Protein AF-0000000084497334 (afdb_homodimer)

Structure (mmCIF, N/CA/C/O backbone):
data_AF-0000000084497334-model_v1
#
loop_
_entity.id
_entity.type
_entity.pdbx_description
1 polymer 'Transcriptional regulator'
#
loop_
_atom_site.group_PDB
_atom_site.id
_atom_site.type_symbol
_atom_site.label_atom_id
_atom_site.label_alt_id
_atom_site.label_comp_id
_atom_site.label_asym_id
_atom_site.label_entity_id
_atom_site.label_seq_id
_atom_site.pdbx_PDB_ins_code
_atom_site.Cartn_x
_atom_site.Cartn_y
_atom_site.Cartn_z
_atom_site.occupancy
_atom_site.B_iso_or_equiv
_atom_site.auth_seq_id
_atom_site.auth_comp_id
_atom_site.auth_asym_id
_atom_site.auth_atom_id
_atom_site.pdbx_PDB_model_num
ATOM 1 N N . MET A 1 1 ? 8.922 35.969 19.562 1 91.75 1 MET A N 1
ATOM 2 C CA . MET A 1 1 ? 8.742 34.594 20.047 1 91.75 1 MET A CA 1
ATOM 3 C C . MET A 1 1 ? 7.273 34.312 20.328 1 91.75 1 MET A C 1
ATOM 5 O O . MET A 1 1 ? 6.48 35.219 20.516 1 91.75 1 MET A O 1
ATOM 9 N N . PHE A 1 2 ? 6.973 33.031 20.281 1 93.88 2 PHE A N 1
ATOM 10 C CA . PHE A 1 2 ? 5.59 32.594 20.438 1 93.88 2 PHE A CA 1
ATOM 11 C C . PHE A 1 2 ? 5.461 31.672 21.641 1 93.88 2 PHE A C 1
ATOM 13 O O . PHE A 1 2 ? 6.316 30.812 21.859 1 93.88 2 PHE A O 1
ATOM 20 N N . LYS A 1 3 ? 4.383 31.953 22.359 1 92.25 3 LYS A N 1
ATOM 21 C CA . LYS A 1 3 ? 4.062 30.984 23.406 1 92.25 3 LYS A CA 1
ATOM 22 C C . LYS A 1 3 ? 3.697 29.625 22.797 1 92.25 3 LYS A C 1
ATOM 24 O O . LYS A 1 3 ? 3.293 29.547 21.641 1 92.25 3 LYS A O 1
ATOM 29 N N . ILE A 1 4 ? 3.797 28.594 23.578 1 91 4 ILE A N 1
ATOM 30 C CA . ILE A 1 4 ? 3.621 27.219 23.094 1 91 4 ILE A CA 1
ATOM 31 C C . ILE A 1 4 ? 2.234 27.078 22.469 1 91 4 ILE A C 1
ATOM 33 O O . ILE A 1 4 ? 2.062 26.344 21.484 1 91 4 ILE A O 1
ATOM 37 N N . GLY A 1 5 ? 1.244 27.719 22.953 1 88.69 5 GLY A N 1
ATOM 38 C CA . GLY A 1 5 ? -0.094 27.656 22.375 1 88.69 5 GLY A CA 1
ATOM 39 C C . GLY A 1 5 ? -0.174 28.234 20.984 1 88.69 5 GLY A C 1
ATOM 40 O O . GLY A 1 5 ? -0.726 27.609 20.078 1 88.69 5 GLY A O 1
ATOM 41 N N . ASP A 1 6 ? 0.403 29.438 20.844 1 90.19 6 ASP A N 1
ATOM 42 C CA . ASP A 1 6 ? 0.435 30.078 19.531 1 90.19 6 ASP A CA 1
ATOM 43 C C . ASP A 1 6 ? 1.283 29.281 18.547 1 90.19 6 ASP A C 1
ATOM 45 O O . ASP A 1 6 ? 0.904 29.109 17.391 1 90.19 6 ASP A O 1
ATOM 49 N N . PHE A 1 7 ? 2.348 28.812 19.078 1 92.81 7 PHE A N 1
ATOM 50 C CA . PHE A 1 7 ? 3.23 28 18.25 1 92.81 7 PHE A CA 1
ATOM 51 C C . PHE A 1 7 ? 2.537 26.719 17.812 1 92.81 7 PHE A C 1
ATOM 53 O O . PHE A 1 7 ? 2.732 26.25 16.688 1 92.81 7 PHE A O 1
ATOM 60 N N . SER A 1 8 ? 1.776 26.141 18.656 1 91.88 8 SER A N 1
ATOM 61 C CA . SER A 1 8 ? 0.988 24.953 18.359 1 91.88 8 SER A CA 1
ATOM 62 C C . SER A 1 8 ? 0.043 25.203 17.188 1 91.88 8 SER A C 1
ATOM 64 O O . SER A 1 8 ? -0.009 24.422 16.234 1 91.88 8 SER A O 1
ATOM 66 N N . MET A 1 9 ? -0.604 26.281 17.188 1 89.12 9 MET A N 1
ATOM 67 C CA . MET A 1 9 ? -1.519 26.641 16.109 1 89.12 9 MET A CA 1
ATOM 68 C C . MET A 1 9 ? -0.761 26.844 14.805 1 89.12 9 MET A C 1
ATOM 70 O O . MET A 1 9 ? -1.143 26.297 13.766 1 89.12 9 MET A O 1
ATOM 74 N N . LEU A 1 10 ? 0.311 27.531 14.93 1 90.56 10 LEU A N 1
ATOM 75 C CA . LEU A 1 10 ? 1.08 27.906 13.742 1 90.56 10 LEU A CA 1
ATOM 76 C C . LEU A 1 10 ? 1.746 26.672 13.133 1 90.56 10 LEU A C 1
ATOM 78 O O . LEU A 1 10 ? 1.859 26.562 11.906 1 90.56 10 LEU A O 1
ATOM 82 N N . SER A 1 11 ? 2.184 25.797 13.977 1 90.94 11 SER A N 1
ATOM 83 C CA . SER A 1 11 ? 2.904 24.609 13.508 1 90.94 11 SER A CA 1
ATOM 84 C C . SER A 1 11 ? 1.949 23.453 13.234 1 90.94 11 SER A C 1
ATOM 86 O O . SER A 1 11 ? 2.334 22.469 12.617 1 90.94 11 SER A O 1
ATOM 88 N N . LYS A 1 12 ? 0.77 23.547 13.742 1 89.56 12 LYS A N 1
ATOM 89 C CA . LYS A 1 12 ? -0.22 22.484 13.664 1 89.56 12 LYS A CA 1
ATOM 90 C C . LYS A 1 12 ? 0.262 21.234 14.398 1 89.56 12 LYS A C 1
ATOM 92 O O . LYS A 1 12 ? 0.057 20.109 13.93 1 89.56 12 LYS A O 1
ATOM 97 N N . VAL A 1 13 ? 0.993 21.406 15.445 1 91.12 13 VAL A N 1
ATOM 98 C CA . VAL A 1 13 ? 1.406 20.359 16.375 1 91.12 13 VAL A CA 1
ATOM 99 C C . VAL A 1 13 ? 0.771 20.594 17.734 1 91.12 13 VAL A C 1
ATOM 101 O O . VAL A 1 13 ? 0.909 21.672 18.312 1 91.12 13 VAL A O 1
ATOM 104 N N . PRO A 1 14 ? 0.165 19.609 18.234 1 90.38 14 PRO A N 1
ATOM 105 C CA . PRO A 1 14 ? -0.462 19.797 19.547 1 90.38 14 PRO A CA 1
ATOM 106 C C . PRO A 1 14 ? 0.549 20.125 20.641 1 90.38 14 PRO A C 1
ATOM 108 O O . PRO A 1 14 ? 1.705 19.703 20.562 1 90.38 14 PRO A O 1
ATOM 111 N N . VAL A 1 15 ? 0.05 20.828 21.656 1 90.5 15 VAL A N 1
ATOM 112 C CA . VAL A 1 15 ? 0.894 21.266 22.766 1 90.5 15 VAL A CA 1
ATOM 113 C C . VAL A 1 15 ? 1.535 20.047 23.438 1 90.5 15 VAL A C 1
ATOM 115 O O . VAL A 1 15 ? 2.729 20.062 23.734 1 90.5 15 VAL A O 1
ATOM 118 N N . LYS A 1 16 ? 0.699 19.047 23.562 1 89.31 16 LYS A N 1
ATOM 119 C CA . LYS A 1 16 ? 1.214 17.828 24.188 1 89.31 16 LYS A CA 1
ATOM 120 C C . LYS A 1 16 ? 2.404 17.281 23.406 1 89.31 16 LYS A C 1
ATOM 122 O O . LYS A 1 16 ? 3.396 16.844 24 1 89.31 16 LYS A O 1
ATOM 127 N N . THR A 1 17 ? 2.299 17.312 22.172 1 91.62 17 THR A N 1
ATOM 128 C CA . THR A 1 17 ? 3.357 16.797 21.312 1 91.62 17 THR A CA 1
ATOM 129 C C . THR A 1 17 ? 4.594 17.688 21.391 1 91.62 17 THR A C 1
ATOM 131 O O . THR A 1 17 ? 5.723 17.188 21.406 1 91.62 17 THR A O 1
ATOM 134 N N . LEU A 1 18 ? 4.391 19 21.406 1 92.94 18 LEU A N 1
ATOM 135 C CA . LEU A 1 18 ? 5.512 19.922 21.531 1 92.94 18 LEU A CA 1
ATOM 136 C C . LEU A 1 18 ? 6.254 19.703 22.844 1 92.94 18 LEU A C 1
ATOM 138 O O . LEU A 1 18 ? 7.484 19.75 22.891 1 92.94 18 LEU A O 1
ATOM 142 N N . ARG A 1 19 ? 5.523 19.438 23.859 1 90.81 19 ARG A N 1
ATOM 143 C CA . ARG A 1 19 ? 6.137 19.141 25.156 1 90.81 19 ARG A CA 1
ATOM 144 C C . ARG A 1 19 ? 6.949 17.859 25.094 1 90.81 19 ARG A C 1
ATOM 146 O O . ARG A 1 19 ? 8.047 17.781 25.656 1 90.81 19 ARG A O 1
ATOM 153 N N . TYR A 1 20 ? 6.348 16.922 24.484 1 92.38 20 TYR A N 1
ATOM 154 C CA . TYR A 1 20 ? 7.055 15.656 24.312 1 92.38 20 TYR A CA 1
ATOM 155 C C . TYR A 1 20 ? 8.344 15.859 23.531 1 92.38 20 TYR A C 1
ATOM 157 O O . TYR A 1 20 ? 9.391 15.312 23.891 1 92.38 20 TYR A O 1
ATOM 165 N N . TYR A 1 21 ? 8.242 16.609 22.406 1 94.56 21 TYR A N 1
ATOM 166 C CA . TYR A 1 21 ? 9.422 16.891 21.594 1 94.56 21 TYR A CA 1
ATOM 167 C C . TYR A 1 21 ? 10.516 17.547 22.453 1 94.56 21 TYR A C 1
ATOM 169 O O . TYR A 1 21 ? 11.695 17.266 22.266 1 94.56 21 TYR A O 1
ATOM 177 N N . ASP A 1 22 ? 10.125 18.453 23.328 1 94.12 22 ASP A N 1
ATOM 178 C CA . ASP A 1 22 ? 11.062 19.094 24.25 1 94.12 22 ASP A CA 1
ATOM 179 C C . ASP A 1 22 ? 11.695 18.078 25.188 1 94.12 22 ASP A C 1
ATOM 181 O O . ASP A 1 22 ? 12.914 18.062 25.375 1 94.12 22 ASP A O 1
ATOM 185 N N . GLN A 1 23 ? 10.898 17.188 25.688 1 93.12 23 GLN A N 1
ATOM 186 C CA . GLN A 1 23 ? 11.336 16.172 26.641 1 93.12 23 GLN A CA 1
ATOM 187 C C . GLN A 1 23 ? 12.398 15.266 26.031 1 93.12 23 GLN A C 1
ATOM 189 O O . GLN A 1 23 ? 13.383 14.922 26.688 1 93.12 23 GLN A O 1
ATOM 194 N N . ILE A 1 24 ? 12.211 14.906 24.828 1 93.5 24 ILE A N 1
ATOM 195 C CA . ILE A 1 24 ? 13.148 13.984 24.203 1 93.5 24 ILE A CA 1
ATOM 196 C C . ILE A 1 24 ? 14.234 14.773 23.469 1 93.5 24 ILE A C 1
ATOM 198 O O . ILE A 1 24 ? 15 14.203 22.688 1 93.5 24 ILE A O 1
ATOM 202 N N . GLU A 1 25 ? 14.219 16.062 23.547 1 92.5 25 GLU A N 1
ATOM 203 C CA . GLU A 1 25 ? 15.242 16.969 23.031 1 92.5 25 GLU A CA 1
ATOM 204 C C . GLU A 1 25 ? 15.227 17.016 21.516 1 92.5 25 GLU A C 1
ATOM 206 O O . GLU A 1 25 ? 16.281 17.156 20.875 1 92.5 25 GLU A O 1
ATOM 211 N N . LEU A 1 26 ? 14.117 16.781 20.969 1 94.5 26 LEU A N 1
ATOM 212 C CA . LEU A 1 26 ? 13.938 16.859 19.531 1 94.5 26 LEU A CA 1
ATOM 213 C C . LEU A 1 26 ? 13.758 18.297 19.078 1 94.5 26 LEU A C 1
ATOM 215 O O . LEU A 1 26 ? 14.367 18.734 18.094 1 94.5 26 LEU A O 1
ATOM 219 N N . LEU A 1 27 ? 12.891 19.047 19.781 1 95.31 27 LEU A N 1
ATOM 220 C CA . LEU A 1 27 ? 12.617 20.453 19.562 1 95.31 27 LEU A CA 1
ATOM 221 C C . LEU A 1 27 ? 12.5 21.188 20.906 1 95.31 27 LEU A C 1
ATOM 223 O O . LEU A 1 27 ? 11.422 21.25 21.5 1 95.31 27 LEU A O 1
ATOM 227 N N . LYS A 1 28 ? 13.578 21.828 21.281 1 95.25 28 LYS A N 1
ATOM 228 C CA . LYS A 1 28 ? 13.594 22.562 22.531 1 95.25 28 LYS A CA 1
ATOM 229 C C . LYS A 1 28 ? 13.07 23.984 22.344 1 95.25 28 LYS A C 1
ATOM 231 O O . LYS A 1 28 ? 13.367 24.641 21.328 1 95.25 28 LYS A O 1
ATOM 236 N N . PRO A 1 29 ? 12.32 24.422 23.297 1 96.44 29 PRO A N 1
ATOM 237 C CA . PRO A 1 29 ? 11.914 25.828 23.203 1 96.44 29 PRO A CA 1
ATOM 238 C C . PRO A 1 29 ? 13.109 26.797 23.188 1 96.44 29 PRO A C 1
ATOM 240 O O . PRO A 1 29 ? 14.156 26.484 23.766 1 96.44 29 PRO A O 1
ATOM 243 N N . GLN A 1 30 ? 12.93 27.859 22.469 1 95.5 30 GLN A N 1
ATOM 244 C CA . GLN A 1 30 ? 13.984 28.875 22.406 1 95.5 30 GLN A CA 1
ATOM 245 C C . GLN A 1 30 ? 14.203 29.516 23.766 1 95.5 30 GLN A C 1
ATOM 247 O O . GLN A 1 30 ? 15.336 29.859 24.125 1 95.5 30 GLN A O 1
ATOM 252 N N . LYS A 1 31 ? 13.062 29.719 24.469 1 94.81 31 LYS A N 1
ATOM 253 C CA . LYS A 1 31 ? 13.125 30.297 25.812 1 94.81 31 LYS A CA 1
ATOM 254 C C . LYS A 1 31 ? 12.078 29.688 26.719 1 94.81 31 LYS A C 1
ATOM 256 O O . LYS A 1 31 ? 10.969 29.375 26.281 1 94.81 31 LYS A O 1
ATOM 261 N N . THR A 1 32 ? 12.43 29.453 27.922 1 93.06 32 THR A N 1
ATOM 262 C CA . THR A 1 32 ? 11.492 29.031 28.953 1 93.06 32 THR A CA 1
ATOM 263 C C . THR A 1 32 ? 11.5 30.031 30.125 1 93.06 32 THR A C 1
ATOM 265 O O . THR A 1 32 ? 12.562 30.328 30.672 1 93.06 32 THR A O 1
ATOM 268 N N . ASP A 1 33 ? 10.352 30.516 30.375 1 91.62 33 ASP A N 1
ATOM 269 C CA . ASP A 1 33 ? 10.273 31.469 31.484 1 91.62 33 ASP A CA 1
ATOM 270 C C . ASP A 1 33 ? 10.664 30.812 32.812 1 91.62 33 ASP A C 1
ATOM 272 O O . ASP A 1 33 ? 10.141 29.75 33.156 1 91.62 33 ASP A O 1
ATOM 276 N N . ARG A 1 34 ? 11.5 31.422 33.531 1 89.56 34 ARG A N 1
ATOM 277 C CA . ARG A 1 34 ? 12.047 30.844 34.75 1 89.56 34 ARG A CA 1
ATOM 278 C C . ARG A 1 34 ? 11 30.828 35.844 1 89.56 34 ARG A C 1
ATOM 280 O O . ARG A 1 34 ? 10.984 29.922 36.688 1 89.56 34 ARG A O 1
ATOM 287 N N . ASP A 1 35 ? 10.172 31.859 35.875 1 90.06 35 ASP A N 1
ATOM 288 C CA . ASP A 1 35 ? 9.188 32 36.969 1 90.06 35 ASP A CA 1
ATOM 289 C C . ASP A 1 35 ? 7.926 31.203 36.688 1 90.06 35 ASP A C 1
ATOM 291 O O . ASP A 1 35 ? 7.406 30.516 37.562 1 90.06 35 ASP A O 1
ATOM 295 N N . THR A 1 36 ? 7.453 31.141 35.375 1 86.88 36 THR A N 1
ATOM 296 C CA . THR A 1 36 ? 6.164 30.547 35.031 1 86.88 36 THR A CA 1
ATOM 297 C C . THR A 1 36 ? 6.355 29.188 34.375 1 86.88 36 THR A C 1
ATOM 299 O O . THR A 1 36 ? 5.426 28.375 34.312 1 86.88 36 THR A O 1
ATOM 302 N N . GLY A 1 37 ? 7.57 28.969 33.844 1 87.81 37 GLY A N 1
ATOM 303 C CA . GLY A 1 37 ? 7.82 27.719 33.156 1 87.81 37 GLY A CA 1
ATOM 304 C C . GLY A 1 37 ? 7.277 27.719 31.734 1 87.81 37 GLY A C 1
ATOM 305 O O . GLY A 1 37 ? 7.363 26.703 31.047 1 87.81 37 GLY A O 1
ATOM 306 N N . TYR A 1 38 ? 6.758 28.828 31.359 1 88.62 38 TYR A N 1
ATOM 307 C CA . TYR A 1 38 ? 6.156 28.891 30.031 1 88.62 38 TYR A CA 1
ATOM 308 C C . TYR A 1 38 ? 7.219 28.781 28.953 1 88.62 38 TYR A C 1
ATOM 310 O O . TYR A 1 38 ? 8.273 29.406 29.047 1 88.62 38 TYR A O 1
ATOM 318 N N . ARG A 1 39 ? 6.914 27.969 27.922 1 92.81 39 ARG A N 1
ATOM 319 C CA . ARG A 1 39 ? 7.832 27.734 26.812 1 92.81 39 ARG A CA 1
ATOM 320 C C . ARG A 1 39 ? 7.562 28.703 25.656 1 92.81 39 ARG A C 1
ATOM 322 O O . ARG A 1 39 ? 6.41 28.938 25.297 1 92.81 39 ARG A O 1
ATOM 329 N N . TYR A 1 40 ? 8.625 29.234 25.141 1 95.44 40 TYR A N 1
ATOM 330 C CA . TYR A 1 40 ? 8.562 30.141 23.984 1 95.44 40 TYR A CA 1
ATOM 331 C C . TYR A 1 40 ? 9.359 29.594 22.812 1 95.44 40 TYR A C 1
ATOM 333 O O . TYR A 1 40 ? 10.469 29.094 22.984 1 95.44 40 TYR A O 1
ATOM 341 N N . TYR A 1 41 ? 8.734 29.656 21.641 1 96.75 41 TYR A N 1
ATOM 342 C CA . TYR A 1 41 ? 9.367 29.188 20.406 1 96.75 41 TYR A CA 1
ATOM 343 C C . TYR A 1 41 ? 9.523 30.328 19.406 1 96.75 41 TYR A C 1
ATOM 345 O O . TYR A 1 41 ? 8.734 31.281 19.391 1 96.75 41 TYR A O 1
ATOM 353 N N . SER A 1 42 ? 10.531 30.219 18.594 1 95.31 42 SER A N 1
ATOM 354 C CA . SER A 1 42 ? 10.758 31.219 17.547 1 95.31 42 SER A CA 1
ATOM 355 C C . SER A 1 42 ? 10.078 30.812 16.25 1 95.31 42 SER A C 1
ATOM 357 O O . SER A 1 42 ? 9.695 29.656 16.062 1 95.31 42 SER A O 1
ATOM 359 N N . ALA A 1 43 ? 9.898 31.797 15.367 1 92 43 ALA A N 1
ATOM 360 C CA . ALA A 1 43 ? 9.352 31.531 14.039 1 92 43 ALA A CA 1
ATOM 361 C C . ALA A 1 43 ? 10.25 30.578 13.266 1 92 43 ALA A C 1
ATOM 363 O O . ALA A 1 43 ? 9.758 29.719 12.508 1 92 43 ALA A O 1
ATOM 364 N N . GLU A 1 44 ? 11.492 30.688 13.43 1 89.25 44 GLU A N 1
ATOM 365 C CA . GLU A 1 44 ? 12.461 29.828 12.742 1 89.25 44 GLU A CA 1
ATOM 366 C C . GLU A 1 44 ? 12.25 28.359 13.094 1 89.25 44 GLU A C 1
ATOM 368 O O . GLU A 1 44 ? 12.508 27.484 12.273 1 89.25 44 GLU A O 1
ATOM 373 N N . GLN A 1 45 ? 11.781 28.125 14.258 1 93.81 45 GLN A N 1
ATOM 374 C CA . GLN A 1 45 ? 11.594 26.75 14.719 1 93.81 45 GLN A CA 1
ATOM 375 C C . GLN A 1 45 ? 10.43 26.078 13.977 1 93.81 45 GLN A C 1
ATOM 377 O O . GLN A 1 45 ? 10.273 24.859 14.031 1 93.81 45 GLN A O 1
ATOM 382 N N . LEU A 1 46 ? 9.578 26.875 13.352 1 92.25 46 LEU A N 1
ATOM 383 C CA . LEU A 1 46 ? 8.547 26.312 12.492 1 92.25 46 LEU A CA 1
ATOM 384 C C . LEU A 1 46 ? 9.172 25.531 11.328 1 92.25 46 LEU A C 1
ATOM 386 O O . LEU A 1 46 ? 8.617 24.531 10.883 1 92.25 46 LEU A O 1
ATOM 390 N N . LEU A 1 47 ? 10.297 26 10.867 1 87.12 47 LEU A N 1
ATOM 391 C CA . LEU A 1 47 ? 11.008 25.297 9.812 1 87.12 47 LEU A CA 1
ATOM 392 C C . LEU A 1 47 ? 11.523 23.953 10.305 1 87.12 47 LEU A C 1
ATOM 394 O O . LEU A 1 47 ? 11.492 22.953 9.57 1 87.12 47 LEU A O 1
ATOM 398 N N . GLU A 1 48 ? 11.938 23.938 11.547 1 89.69 48 GLU A N 1
ATOM 399 C CA . GLU A 1 48 ? 12.383 22.688 12.141 1 89.69 48 GLU A CA 1
ATOM 400 C C . GLU A 1 48 ? 11.234 21.688 12.25 1 89.69 48 GLU A C 1
ATOM 402 O O . GLU A 1 48 ? 11.422 20.484 12.023 1 89.69 48 GLU A O 1
ATOM 407 N N . VAL A 1 49 ? 10.109 22.203 12.641 1 92.62 49 VAL A N 1
ATOM 408 C CA . VAL A 1 49 ? 8.922 21.344 12.742 1 92.62 49 VAL A CA 1
ATOM 409 C C . VAL A 1 49 ? 8.602 20.75 11.375 1 92.62 49 VAL A C 1
ATOM 411 O O . VAL A 1 49 ? 8.25 19.562 11.281 1 92.62 49 VAL A O 1
ATOM 414 N N . ASN A 1 50 ? 8.734 21.516 10.359 1 88.31 50 ASN A N 1
ATOM 415 C CA . ASN A 1 50 ? 8.484 21.016 9.008 1 88.31 50 ASN A CA 1
ATOM 416 C C . ASN A 1 50 ? 9.445 19.891 8.633 1 88.31 50 ASN A C 1
ATOM 418 O O . ASN A 1 50 ? 9.047 18.938 7.965 1 88.31 50 ASN A O 1
ATOM 422 N N . ARG A 1 51 ? 10.625 20.078 9.031 1 88.12 51 ARG A N 1
ATOM 423 C CA . ARG A 1 51 ? 11.602 19.016 8.781 1 88.12 51 ARG A CA 1
ATOM 424 C C . ARG A 1 51 ? 11.242 17.75 9.539 1 88.12 51 ARG A C 1
ATOM 426 O O . ARG A 1 51 ? 11.367 16.641 9.008 1 88.12 51 ARG A O 1
ATOM 433 N N . ILE A 1 52 ? 10.828 17.953 10.758 1 91.81 52 ILE A N 1
ATOM 434 C CA . ILE A 1 52 ? 10.406 16.812 11.562 1 91.81 52 ILE A CA 1
ATOM 435 C C . ILE A 1 52 ? 9.258 16.078 10.875 1 91.81 52 ILE A C 1
ATOM 437 O O . ILE A 1 52 ? 9.273 14.859 10.742 1 91.81 52 ILE A O 1
ATOM 441 N N . PHE A 1 53 ? 8.312 16.844 10.367 1 89.94 53 PHE A N 1
ATOM 442 C CA . PHE A 1 53 ? 7.176 16.266 9.656 1 89.94 53 PHE A CA 1
ATOM 443 C C . PHE A 1 53 ? 7.648 15.508 8.422 1 89.94 53 PHE A C 1
ATOM 445 O O . PHE A 1 53 ? 7.172 14.398 8.156 1 89.94 53 PHE A O 1
ATOM 452 N N . LEU A 1 54 ? 8.516 16.109 7.719 1 88.06 54 LEU A N 1
ATOM 453 C CA . LEU A 1 54 ? 9.039 15.484 6.504 1 88.06 54 LEU A CA 1
ATOM 454 C C . LEU A 1 54 ? 9.68 14.133 6.809 1 88.06 54 LEU A C 1
ATOM 456 O O . LEU A 1 54 ? 9.375 13.133 6.16 1 88.06 54 LEU A O 1
ATOM 460 N N . TYR A 1 55 ? 10.5 14.133 7.84 1 89.44 55 TYR A N 1
ATOM 461 C CA . TYR A 1 55 ? 11.195 12.898 8.195 1 89.44 55 TYR A CA 1
ATOM 462 C C . TYR A 1 55 ? 10.219 11.852 8.703 1 89.44 55 TYR A C 1
ATOM 464 O O . TYR A 1 55 ? 10.383 10.656 8.422 1 89.44 55 TYR A O 1
ATOM 472 N N . LYS A 1 56 ? 9.203 12.312 9.414 1 89.81 56 LYS A N 1
ATOM 473 C CA . LYS A 1 56 ? 8.164 11.391 9.875 1 89.81 56 LYS A CA 1
ATOM 474 C C . LYS A 1 56 ? 7.438 10.75 8.703 1 89.81 56 LYS A C 1
ATOM 476 O O . LYS A 1 56 ? 7.199 9.539 8.703 1 89.81 56 LYS A O 1
ATOM 481 N N . GLU A 1 57 ? 7.145 11.578 7.75 1 85.81 57 GLU A N 1
ATOM 482 C CA . GLU A 1 57 ? 6.445 11.07 6.57 1 85.81 57 GLU A CA 1
ATOM 483 C C . GLU A 1 57 ? 7.316 10.102 5.777 1 85.81 57 GLU A C 1
ATOM 485 O O . GLU A 1 57 ? 6.809 9.172 5.148 1 85.81 57 GLU A O 1
ATOM 490 N N . LEU A 1 58 ? 8.625 10.367 5.855 1 85.31 58 LEU A N 1
ATOM 491 C CA . LEU A 1 58 ? 9.57 9.5 5.16 1 85.31 58 LEU A CA 1
ATOM 492 C C . LEU A 1 58 ? 9.766 8.195 5.922 1 85.31 58 LEU A C 1
ATOM 494 O O . LEU A 1 58 ? 10.383 7.258 5.406 1 85.31 58 LEU A O 1
ATOM 498 N N . GLY A 1 59 ? 9.227 8.109 7.141 1 84.44 59 GLY A N 1
ATOM 499 C CA . GLY A 1 59 ? 9.195 6.844 7.852 1 84.44 59 GLY A CA 1
ATOM 500 C C . GLY A 1 59 ? 10.25 6.75 8.945 1 84.44 59 GLY A C 1
ATOM 501 O O . GLY A 1 59 ? 10.445 5.688 9.539 1 84.44 59 GLY A O 1
ATOM 502 N N . PHE A 1 60 ? 10.898 7.777 9.242 1 87.06 60 PHE A N 1
ATOM 503 C CA . PHE A 1 60 ? 11.93 7.758 10.273 1 87.06 60 PHE A CA 1
ATOM 504 C C . PHE A 1 60 ? 11.297 7.805 11.664 1 87.06 60 PHE A C 1
ATOM 506 O O . PHE A 1 60 ? 10.242 8.406 11.852 1 87.06 60 PHE A O 1
ATOM 513 N N . THR A 1 61 ? 11.945 7.152 12.539 1 90.88 61 THR A N 1
ATOM 514 C CA . THR A 1 61 ? 11.531 7.227 13.938 1 90.88 61 THR A CA 1
ATOM 515 C C . THR A 1 61 ? 11.961 8.547 14.562 1 90.88 61 THR A C 1
ATOM 517 O O . THR A 1 61 ? 12.828 9.242 14.023 1 90.88 61 THR A O 1
ATOM 520 N N . LEU A 1 62 ? 11.391 8.922 15.672 1 92.38 62 LEU A N 1
ATOM 521 C CA . LEU A 1 62 ? 11.742 10.164 16.344 1 92.38 62 LEU A CA 1
ATOM 522 C C . LEU A 1 62 ? 13.219 10.164 16.75 1 92.38 62 LEU A C 1
ATOM 524 O O . LEU A 1 62 ? 13.883 11.195 16.672 1 92.38 62 LEU A O 1
ATOM 528 N N . LYS A 1 63 ? 13.695 8.977 17.094 1 90.88 63 LYS A N 1
ATOM 529 C CA . LYS A 1 63 ? 15.102 8.844 17.453 1 90.88 63 LYS A CA 1
ATOM 530 C C . LYS A 1 63 ? 16 9.133 16.25 1 90.88 63 LYS A C 1
ATOM 532 O O . LYS A 1 63 ? 16.969 9.875 16.359 1 90.88 63 LYS A O 1
ATOM 537 N N . GLN A 1 64 ? 15.68 8.602 15.148 1 88.75 64 GLN A N 1
ATOM 538 C CA . GLN A 1 64 ? 16.422 8.828 13.914 1 88.75 64 GLN A CA 1
ATOM 539 C C . GLN A 1 64 ? 16.344 10.289 13.484 1 88.75 64 GLN A C 1
ATOM 541 O O . GLN A 1 64 ? 17.328 10.867 13.016 1 88.75 64 GLN A O 1
ATOM 546 N N . ILE A 1 65 ? 15.18 10.906 13.703 1 92.44 65 ILE A N 1
ATOM 547 C CA . ILE A 1 65 ? 14.945 12.289 13.297 1 92.44 65 ILE A CA 1
ATOM 548 C C . ILE A 1 65 ? 15.836 13.219 14.117 1 92.44 65 ILE A C 1
ATOM 550 O O . ILE A 1 65 ? 16.406 14.172 13.578 1 92.44 65 ILE A O 1
ATOM 554 N N . ALA A 1 66 ? 15.992 12.953 15.344 1 90.12 66 ALA A N 1
ATOM 555 C CA . ALA A 1 66 ? 16.844 13.766 16.203 1 90.12 66 ALA A CA 1
ATOM 556 C C . ALA A 1 66 ? 18.281 13.805 15.672 1 90.12 66 ALA A C 1
ATOM 558 O O . ALA A 1 66 ? 18.922 14.867 15.656 1 90.12 66 ALA A O 1
ATOM 559 N N . GLN A 1 67 ? 18.719 12.688 15.219 1 87.25 67 GLN A N 1
ATOM 560 C CA . GLN A 1 67 ? 20.062 12.594 14.656 1 87.25 67 GLN A CA 1
ATOM 561 C C . GLN A 1 67 ? 20.156 13.344 13.336 1 87.25 67 GLN A C 1
ATOM 563 O O . GLN A 1 67 ? 21.125 14.07 13.094 1 87.25 67 GLN A O 1
ATOM 568 N N . LEU A 1 68 ? 19.172 13.242 12.562 1 86.56 68 LEU A N 1
ATOM 569 C CA . LEU A 1 68 ? 19.156 13.852 11.242 1 86.56 68 LEU A CA 1
ATOM 570 C C . LEU A 1 68 ? 19.109 15.375 11.344 1 86.56 68 LEU A C 1
ATOM 572 O O . LEU A 1 68 ? 19.703 16.078 10.516 1 86.56 68 LEU A O 1
ATOM 576 N N . LEU A 1 69 ? 18.359 15.859 12.297 1 87.38 69 LEU A N 1
ATOM 577 C CA . LEU A 1 69 ? 18.234 17.297 12.477 1 87.38 69 LEU A CA 1
ATOM 578 C C . LEU A 1 69 ? 19.578 17.922 12.828 1 87.38 69 LEU A C 1
ATOM 580 O O . LEU A 1 69 ? 19.828 19.078 12.484 1 87.38 69 LEU A O 1
ATOM 584 N N . HIS A 1 70 ? 20.453 17.141 13.398 1 82.56 70 HIS A N 1
ATOM 585 C CA . HIS A 1 70 ? 21.766 17.656 13.812 1 82.56 70 HIS A CA 1
ATOM 586 C C . HIS A 1 70 ? 22.766 17.562 12.672 1 82.56 70 HIS A C 1
ATOM 588 O O . HIS A 1 70 ? 23.75 18.328 12.648 1 82.56 70 HIS A O 1
ATOM 594 N N . GLU A 1 71 ? 22.672 16.641 11.742 1 78.5 71 GLU A N 1
ATOM 595 C CA . GLU A 1 71 ? 23.641 16.359 10.688 1 78.5 71 GLU A CA 1
ATOM 596 C C . GLU A 1 71 ? 23.484 17.344 9.531 1 78.5 71 GLU A C 1
ATOM 598 O O . GLU A 1 71 ? 24.328 17.391 8.633 1 78.5 71 GLU A O 1
ATOM 603 N N . GLU A 1 72 ? 22.938 18.484 9.602 1 75.12 72 GLU A N 1
ATOM 604 C CA . GLU A 1 72 ? 22.719 19.438 8.523 1 75.12 72 GLU A CA 1
ATOM 605 C C . GLU A 1 72 ? 22.484 18.734 7.195 1 75.12 72 GLU A C 1
ATOM 607 O O . GLU A 1 72 ? 23.281 18.859 6.266 1 75.12 72 GLU A O 1
ATOM 612 N N . ILE A 1 73 ? 21.547 17.969 6.953 1 77.19 73 ILE A N 1
ATOM 613 C CA . ILE A 1 73 ? 21.219 17.234 5.738 1 77.19 73 ILE A CA 1
ATOM 614 C C . ILE A 1 73 ? 20.875 18.219 4.625 1 77.19 73 ILE A C 1
ATOM 616 O O . ILE A 1 73 ? 20.062 19.125 4.816 1 77.19 73 ILE A O 1
ATOM 620 N N . SER A 1 74 ? 21.656 18.109 3.545 1 79.88 74 SER A N 1
ATOM 621 C CA . SER A 1 74 ? 21.453 19 2.416 1 79.88 74 SER A CA 1
ATOM 622 C C . SER A 1 74 ? 20.109 18.734 1.728 1 79.88 74 SER A C 1
ATOM 624 O O . SER A 1 74 ? 19.5 17.688 1.94 1 79.88 74 SER A O 1
ATOM 626 N N . LEU A 1 75 ? 19.703 19.703 1.001 1 79.75 75 LEU A N 1
ATOM 627 C CA . LEU A 1 75 ? 18.484 19.547 0.215 1 79.75 75 LEU A CA 1
ATOM 628 C C . LEU A 1 75 ? 18.609 18.391 -0.771 1 79.75 75 LEU A C 1
ATOM 630 O O . LEU A 1 75 ? 17.641 17.672 -1.024 1 79.75 75 LEU A O 1
ATOM 634 N N . GLU A 1 76 ? 19.766 18.234 -1.229 1 85.25 76 GLU A N 1
ATOM 635 C CA . GLU A 1 76 ? 20.031 17.156 -2.174 1 85.25 76 GLU A CA 1
ATOM 636 C C . GLU A 1 76 ? 19.844 15.797 -1.516 1 85.25 76 GLU A C 1
ATOM 638 O O . GLU A 1 76 ? 19.281 14.883 -2.123 1 85.25 76 GLU A O 1
ATOM 643 N N . GLN A 1 77 ? 20.266 15.711 -0.351 1 85.94 77 GLN A N 1
ATOM 644 C CA . GLN A 1 77 ? 20.125 14.453 0.381 1 85.94 77 GLN A CA 1
ATOM 645 C C . GLN A 1 77 ? 18.656 14.18 0.705 1 85.94 77 GLN A C 1
ATOM 647 O O . GLN A 1 77 ? 18.203 13.039 0.62 1 85.94 77 GLN A O 1
ATOM 652 N N . ILE A 1 78 ? 17.969 15.18 0.985 1 82.25 78 ILE A N 1
ATOM 653 C CA . ILE A 1 78 ? 16.531 15.047 1.257 1 82.25 78 ILE A CA 1
ATOM 654 C C . ILE A 1 78 ? 15.805 14.609 -0.01 1 82.25 78 ILE A C 1
ATOM 656 O O . ILE A 1 78 ? 14.922 13.742 0.042 1 82.25 78 ILE A O 1
ATOM 660 N N . GLN A 1 79 ? 16.234 15.203 -1.092 1 85.25 79 GLN A N 1
ATOM 661 C CA . GLN A 1 79 ? 15.664 14.828 -2.379 1 85.25 79 GLN A CA 1
ATOM 662 C C . GLN A 1 79 ? 15.922 13.359 -2.697 1 85.25 79 GLN A C 1
ATOM 664 O O . GLN A 1 79 ? 15.055 12.672 -3.242 1 85.25 79 GLN A O 1
ATOM 669 N N . GLY A 1 80 ? 17.078 12.969 -2.363 1 87.75 80 GLY A N 1
ATOM 670 C CA . GLY A 1 80 ? 17.391 11.562 -2.543 1 87.75 80 GLY A CA 1
ATOM 671 C C . GLY A 1 80 ? 16.516 10.648 -1.707 1 87.75 80 GLY A C 1
ATOM 672 O O . GLY A 1 80 ? 16.047 9.617 -2.193 1 87.75 80 GLY A O 1
ATOM 673 N N . MET A 1 81 ? 16.281 11.039 -0.485 1 85.25 81 MET A N 1
ATOM 674 C CA . MET A 1 81 ? 15.414 10.266 0.401 1 85.25 81 MET A CA 1
ATOM 675 C C . MET A 1 81 ? 13.984 10.234 -0.126 1 85.25 81 MET A C 1
ATOM 677 O O . MET A 1 81 ? 13.305 9.211 -0.042 1 85.25 81 MET A O 1
ATOM 681 N N . PHE A 1 82 ? 13.617 11.328 -0.703 1 84.25 82 PHE A N 1
ATOM 682 C CA . PHE A 1 82 ? 12.281 11.422 -1.281 1 84.25 82 PHE A CA 1
ATOM 683 C C . PHE A 1 82 ? 12.133 10.477 -2.465 1 84.25 82 PHE A C 1
ATOM 685 O O . PHE A 1 82 ? 11.133 9.766 -2.578 1 84.25 82 PHE A O 1
ATOM 692 N N . LYS A 1 83 ? 13.102 10.484 -3.234 1 88.12 83 LYS A N 1
ATOM 693 C CA . LYS A 1 83 ? 13.055 9.625 -4.414 1 88.12 83 LYS A CA 1
ATOM 694 C C . LYS A 1 83 ? 13.008 8.148 -4.02 1 88.12 83 LYS A C 1
ATOM 696 O O . LYS A 1 83 ? 12.312 7.355 -4.652 1 88.12 83 LYS A O 1
ATOM 701 N N . LEU A 1 84 ? 13.734 7.875 -3.029 1 87.88 84 LEU A N 1
ATOM 702 C CA . LEU A 1 84 ? 13.719 6.504 -2.533 1 87.88 84 LEU A CA 1
ATOM 703 C C . LEU A 1 84 ? 12.336 6.141 -2 1 87.88 84 LEU A C 1
ATOM 705 O O . LEU A 1 84 ? 11.82 5.055 -2.283 1 87.88 84 LEU A O 1
ATOM 709 N N . LYS A 1 85 ? 11.703 7.059 -1.302 1 84.56 85 LYS A N 1
ATOM 710 C CA . LYS A 1 85 ? 10.367 6.82 -0.756 1 84.56 85 LYS A CA 1
ATOM 711 C C . LYS A 1 85 ? 9.328 6.711 -1.868 1 84.56 85 LYS A C 1
ATOM 713 O O . LYS A 1 85 ? 8.438 5.863 -1.81 1 84.56 85 LYS A O 1
ATOM 718 N N . GLU A 1 86 ? 9.508 7.543 -2.77 1 84.19 86 GLU A N 1
ATOM 719 C CA . GLU A 1 86 ? 8.633 7.496 -3.932 1 84.19 86 GLU A CA 1
ATOM 720 C C . GLU A 1 86 ? 8.703 6.141 -4.629 1 84.19 86 GLU A C 1
ATOM 722 O O . GLU A 1 86 ? 7.676 5.559 -4.977 1 84.19 86 GLU A O 1
ATOM 727 N N . SER A 1 87 ? 9.852 5.676 -4.777 1 89.5 87 SER A N 1
ATOM 728 C CA . SER A 1 87 ? 10.062 4.383 -5.418 1 89.5 87 SER A CA 1
ATOM 729 C C . SER A 1 87 ? 9.461 3.254 -4.586 1 89.5 87 SER A C 1
ATOM 731 O O . SER A 1 87 ? 8.859 2.328 -5.133 1 89.5 87 SER A O 1
ATOM 733 N N . GLU A 1 88 ? 9.625 3.369 -3.32 1 87.12 88 GLU A N 1
ATOM 734 C CA . GLU A 1 88 ? 9.055 2.371 -2.42 1 87.12 88 GLU A CA 1
ATOM 735 C C . GLU A 1 88 ? 7.535 2.328 -2.535 1 87.12 88 GLU A C 1
ATOM 737 O O . GLU A 1 88 ? 6.941 1.249 -2.592 1 87.12 88 GLU A O 1
ATOM 742 N N . ILE A 1 89 ? 6.984 3.447 -2.576 1 82.81 89 ILE A N 1
ATOM 743 C CA . ILE A 1 89 ? 5.531 3.537 -2.66 1 82.81 89 ILE A CA 1
ATOM 744 C C . ILE A 1 89 ? 5.059 3.014 -4.016 1 82.81 89 ILE A C 1
ATOM 746 O O . ILE A 1 89 ? 4.051 2.307 -4.098 1 82.81 89 ILE A O 1
ATOM 750 N N . GLN A 1 90 ? 5.785 3.355 -5.02 1 84.44 90 GLN A N 1
ATOM 751 C CA . GLN A 1 90 ? 5.445 2.875 -6.355 1 84.44 90 GLN A CA 1
ATOM 752 C C . GLN A 1 90 ? 5.523 1.354 -6.43 1 84.44 90 GLN A C 1
ATOM 754 O O . GLN A 1 90 ? 4.668 0.712 -7.043 1 84.44 90 GLN A O 1
ATOM 759 N N . GLN A 1 91 ? 6.492 0.815 -5.82 1 87.88 91 GLN A N 1
ATOM 760 C CA . GLN A 1 91 ? 6.629 -0.637 -5.785 1 87.88 91 GLN A CA 1
ATOM 761 C C . GLN A 1 91 ? 5.469 -1.283 -5.035 1 87.88 91 GLN A C 1
ATOM 763 O O . GLN A 1 91 ? 4.945 -2.314 -5.457 1 87.88 91 GLN A O 1
ATOM 768 N N . LEU A 1 92 ? 5.098 -0.685 -3.996 1 84.88 92 LEU A N 1
ATOM 769 C CA . LEU A 1 92 ? 3.959 -1.183 -3.23 1 84.88 92 LEU A CA 1
ATOM 770 C C . LEU A 1 92 ? 2.682 -1.139 -4.059 1 84.88 92 LEU A C 1
ATOM 772 O O . LEU A 1 92 ? 1.903 -2.094 -4.062 1 84.88 92 LEU A O 1
ATOM 776 N N . LEU A 1 93 ? 2.574 -0.09 -4.777 1 81.88 93 LEU A N 1
ATOM 777 C CA . LEU A 1 93 ? 1.404 0.076 -5.633 1 81.88 93 LEU A CA 1
ATOM 778 C C . LEU A 1 93 ? 1.365 -0.997 -6.715 1 81.88 93 LEU A C 1
ATOM 780 O O . LEU A 1 93 ? 0.314 -1.586 -6.973 1 81.88 93 LEU A O 1
ATOM 784 N N . GLU A 1 94 ? 2.424 -1.203 -7.27 1 85.75 94 GLU A N 1
ATOM 785 C CA . GLU A 1 94 ? 2.516 -2.207 -8.328 1 85.75 94 GLU A CA 1
ATOM 786 C C . GLU A 1 94 ? 2.207 -3.602 -7.789 1 85.75 94 GLU A C 1
ATOM 788 O O . GLU A 1 94 ? 1.491 -4.375 -8.43 1 85.75 94 GLU A O 1
ATOM 793 N N . LYS A 1 95 ? 2.725 -3.826 -6.629 1 86.69 95 LYS A N 1
ATOM 794 C CA . LYS A 1 95 ? 2.477 -5.121 -6.008 1 86.69 95 LYS A CA 1
ATOM 795 C C . LYS A 1 95 ? 0.991 -5.316 -5.711 1 86.69 95 LYS A C 1
ATOM 797 O O . LYS A 1 95 ? 0.436 -6.387 -5.973 1 86.69 95 LYS A O 1
ATOM 802 N N . GLU A 1 96 ? 0.346 -4.32 -5.262 1 83.88 96 GLU A N 1
ATOM 803 C CA . GLU A 1 96 ? -1.074 -4.406 -4.934 1 83.88 96 GLU A CA 1
ATOM 804 C C . GLU A 1 96 ? -1.923 -4.527 -6.199 1 83.88 96 GLU A C 1
ATOM 806 O O . GLU A 1 96 ? -2.922 -5.25 -6.215 1 83.88 96 GLU A O 1
ATOM 811 N N . GLN A 1 97 ? -1.512 -3.881 -7.207 1 82.81 97 GLN A N 1
ATOM 812 C CA . GLN A 1 97 ? -2.221 -3.967 -8.477 1 82.81 97 GLN A CA 1
ATOM 813 C C . GLN A 1 97 ? -2.092 -5.359 -9.086 1 82.81 97 GLN A C 1
ATOM 815 O O . GLN A 1 97 ? -3.055 -5.891 -9.641 1 82.81 97 GLN A O 1
ATOM 820 N N . GLU A 1 98 ? -0.964 -5.879 -8.969 1 83.38 98 GLU A N 1
ATOM 821 C CA . GLU A 1 98 ? -0.754 -7.246 -9.445 1 83.38 98 GLU A CA 1
ATOM 822 C C . GLU A 1 98 ? -1.661 -8.227 -8.711 1 83.38 98 GLU A C 1
ATOM 824 O O . GLU A 1 98 ? -2.195 -9.164 -9.312 1 83.38 98 GLU A O 1
ATOM 829 N N . LYS A 1 99 ? -1.743 -7.996 -7.477 1 83.31 99 LYS A N 1
ATOM 830 C CA . LYS A 1 99 ? -2.623 -8.844 -6.676 1 83.31 99 LYS A CA 1
ATOM 831 C C . LYS A 1 99 ? -4.066 -8.758 -7.164 1 83.31 99 LYS A C 1
ATOM 833 O O . LYS A 1 99 ? -4.75 -9.781 -7.273 1 83.31 99 LYS A O 1
ATOM 838 N N . LEU A 1 100 ? -4.535 -7.625 -7.488 1 83.19 100 LEU A N 1
ATOM 839 C CA . LEU A 1 100 ? -5.898 -7.438 -7.973 1 83.19 100 LEU A CA 1
ATOM 840 C C . LEU A 1 100 ? -6.117 -8.164 -9.297 1 83.19 100 LEU A C 1
ATOM 842 O O . LEU A 1 100 ? -7.172 -8.766 -9.508 1 83.19 100 LEU A O 1
ATOM 846 N N . VAL A 1 101 ? -5.141 -8.094 -10.133 1 81.88 101 VAL A N 1
ATOM 847 C CA . VAL A 1 101 ? -5.219 -8.773 -11.422 1 81.88 101 VAL A CA 1
ATOM 848 C C . VAL A 1 101 ? -5.324 -10.281 -11.211 1 81.88 101 VAL A C 1
ATOM 850 O O . VAL A 1 101 ? -6.145 -10.945 -11.844 1 81.88 101 VAL A O 1
ATOM 853 N N . ARG A 1 102 ? -4.539 -10.758 -10.305 1 81.12 102 ARG A N 1
ATOM 854 C CA . ARG A 1 102 ? -4.562 -12.188 -10.023 1 81.12 102 ARG A CA 1
ATOM 855 C C . ARG A 1 102 ? -5.918 -12.617 -9.469 1 81.12 102 ARG A C 1
ATOM 857 O O . ARG A 1 102 ? -6.449 -13.656 -9.859 1 81.12 102 ARG A O 1
ATOM 864 N N . ILE A 1 103 ? -6.426 -11.867 -8.602 1 82.5 103 ILE A N 1
ATOM 865 C CA . ILE A 1 103 ? -7.723 -12.172 -8.008 1 82.5 103 ILE A CA 1
ATOM 866 C C . ILE A 1 103 ? -8.797 -12.188 -9.094 1 82.5 103 ILE A C 1
ATOM 868 O O . ILE A 1 103 ? -9.617 -13.102 -9.148 1 82.5 103 ILE A O 1
ATOM 872 N N . LYS A 1 104 ? -8.758 -11.219 -9.938 1 81.69 104 LYS A N 1
ATOM 873 C CA . LYS A 1 104 ? -9.734 -11.141 -11.023 1 81.69 104 LYS A CA 1
ATOM 874 C C . LYS A 1 104 ? -9.641 -12.359 -11.938 1 81.69 104 LYS A C 1
ATOM 876 O O . LYS A 1 104 ? -10.656 -12.922 -12.336 1 81.69 104 LYS A O 1
ATOM 881 N N . GLU A 1 105 ? -8.469 -12.742 -12.258 1 79.12 105 GLU A N 1
ATOM 882 C CA . GLU A 1 105 ? -8.242 -13.906 -13.109 1 79.12 105 GLU A CA 1
ATOM 883 C C . GLU A 1 105 ? -8.789 -15.172 -12.453 1 79.12 105 GLU A C 1
ATOM 885 O O . GLU A 1 105 ? -9.422 -16 -13.117 1 79.12 105 GLU A O 1
ATOM 890 N N . ARG A 1 106 ? -8.578 -15.273 -11.219 1 78.69 106 ARG A N 1
ATOM 891 C CA . ARG A 1 106 ? -9.031 -16.469 -10.508 1 78.69 106 ARG A CA 1
ATOM 892 C C . ARG A 1 106 ? -10.547 -16.469 -10.367 1 78.69 106 ARG A C 1
ATOM 894 O O . ARG A 1 106 ? -11.18 -17.531 -10.453 1 78.69 106 ARG A O 1
ATOM 901 N N . MET A 1 107 ? -11.086 -15.367 -10.164 1 79.75 107 MET A N 1
ATOM 902 C CA . MET A 1 107 ? -12.539 -15.258 -10.102 1 79.75 107 MET A CA 1
ATOM 903 C C . MET A 1 107 ? -13.18 -15.68 -11.422 1 79.75 107 MET A C 1
ATOM 905 O O . MET A 1 107 ? -14.219 -16.328 -11.43 1 79.75 107 MET A O 1
ATOM 909 N N . GLN A 1 108 ? -12.57 -15.258 -12.492 1 77 108 GLN A N 1
ATOM 910 C CA . GLN A 1 108 ? -13.07 -15.656 -13.812 1 77 108 GLN A CA 1
ATOM 911 C C . GLN A 1 108 ? -13.023 -17.172 -13.984 1 77 108 GLN A C 1
ATOM 913 O O . GLN A 1 108 ? -13.945 -17.75 -14.562 1 77 108 GLN A O 1
ATOM 918 N N . LEU A 1 109 ? -12.023 -17.75 -13.414 1 74.69 109 LEU A N 1
ATOM 919 C CA . LEU A 1 109 ? -11.898 -19.203 -13.477 1 74.69 109 LEU A CA 1
ATOM 920 C C . LEU A 1 109 ? -13.031 -19.875 -12.703 1 74.69 109 LEU A C 1
ATOM 922 O O . LEU A 1 109 ? -13.602 -20.859 -13.172 1 74.69 109 LEU A O 1
ATOM 926 N N . ILE A 1 110 ? -13.273 -19.359 -11.617 1 76.5 110 ILE A N 1
ATOM 927 C CA . ILE A 1 110 ? -14.328 -19.922 -10.789 1 76.5 110 ILE A CA 1
ATOM 928 C C . ILE A 1 110 ? -15.68 -19.75 -11.484 1 76.5 110 ILE A C 1
ATOM 930 O O . ILE A 1 110 ? -16.531 -20.641 -11.43 1 76.5 110 ILE A O 1
ATOM 934 N N . GLY A 1 111 ? -15.852 -18.625 -12.117 1 74.75 111 GLY A N 1
ATOM 935 C CA . GLY A 1 111 ? -17.078 -18.391 -12.844 1 74.75 111 GLY A CA 1
ATOM 936 C C . GLY A 1 111 ? -17.297 -19.344 -14 1 74.75 111 GLY A C 1
ATOM 937 O O . GLY A 1 111 ? -18.422 -19.609 -14.406 1 74.75 111 GLY A O 1
ATOM 938 N N . ARG A 1 112 ? -16.25 -19.844 -14.523 1 71.88 112 ARG A N 1
ATOM 939 C CA . ARG A 1 112 ? -16.328 -20.75 -15.656 1 71.88 112 ARG A CA 1
ATOM 940 C C . ARG A 1 112 ? -16.484 -22.203 -15.195 1 71.88 112 ARG A C 1
ATOM 942 O O . ARG A 1 112 ? -16.672 -23.109 -16.016 1 71.88 112 ARG A O 1
ATOM 949 N N . GLU A 1 113 ? -16.391 -22.219 -13.898 1 68.31 113 GLU A N 1
ATOM 950 C CA . GLU A 1 113 ? -16.578 -23.562 -13.359 1 68.31 113 GLU A CA 1
ATOM 951 C C . GLU A 1 113 ? -17.953 -24.109 -13.734 1 68.31 113 GLU A C 1
ATOM 953 O O . GLU A 1 113 ? -18.969 -23.453 -13.516 1 68.31 113 GLU A O 1
ATOM 958 N N . GLY A 1 114 ? -17.953 -25.156 -14.445 1 60.22 114 GLY A N 1
ATOM 959 C CA . GLY A 1 114 ? -19.203 -25.797 -14.844 1 60.22 114 GLY A CA 1
ATOM 960 C C . GLY A 1 114 ? -19.625 -25.438 -16.266 1 60.22 114 GLY A C 1
ATOM 961 O O . GLY A 1 114 ? -20.594 -26 -16.781 1 60.22 114 GLY A O 1
ATOM 962 N N . SER A 1 115 ? -19.016 -24.25 -16.719 1 59.12 115 SER A N 1
ATOM 963 C CA . SER A 1 115 ? -19.391 -23.906 -18.094 1 59.12 115 SER A CA 1
ATOM 964 C C . SER A 1 115 ? -18.734 -24.828 -19.094 1 59.12 115 SER A C 1
ATOM 966 O O . SER A 1 115 ? -17.609 -25.281 -18.891 1 59.12 115 SER A O 1
ATOM 968 N N . ALA A 1 116 ? -19.484 -25.609 -19.828 1 53.34 116 ALA A N 1
ATOM 969 C CA . ALA A 1 116 ? -19.156 -26.594 -20.859 1 53.34 116 ALA A CA 1
ATOM 970 C C . ALA A 1 116 ? -18.156 -26.016 -21.875 1 53.34 116 ALA A C 1
ATOM 972 O O . ALA A 1 116 ? -17.562 -26.766 -22.656 1 53.34 116 ALA A O 1
ATOM 973 N N . GLU A 1 117 ? -18.078 -24.766 -21.969 1 51.56 117 GLU A N 1
ATOM 974 C CA . GLU A 1 117 ? -17.344 -24.281 -23.141 1 51.56 117 GLU A CA 1
ATOM 975 C C . GLU A 1 117 ? -15.836 -24.406 -22.953 1 51.56 117 GLU A C 1
ATOM 977 O O . GLU A 1 117 ? -15.227 -23.562 -22.281 1 51.56 117 GLU A O 1
ATOM 982 N N . ARG A 1 118 ? -15.414 -25.5 -22.703 1 54.72 118 ARG A N 1
ATOM 983 C CA . ARG A 1 118 ? -13.984 -25.797 -22.688 1 54.72 118 ARG A CA 1
ATOM 984 C C . ARG A 1 118 ? -13.391 -25.734 -24.078 1 54.72 118 ARG A C 1
ATOM 986 O O . ARG A 1 118 ? -13.648 -26.609 -24.906 1 54.72 118 ARG A O 1
ATOM 993 N N . GLU A 1 119 ? -13.266 -24.484 -24.578 1 54.06 119 GLU A N 1
ATOM 994 C CA . GLU A 1 119 ? -12.859 -24.281 -25.969 1 54.06 119 GLU A CA 1
ATOM 995 C C . GLU A 1 119 ? -11.422 -24.766 -26.188 1 54.06 119 GLU A C 1
ATOM 997 O O . GLU A 1 119 ? -10.961 -24.844 -27.328 1 54.06 119 GLU A O 1
ATOM 1002 N N . GLN A 1 120 ? -10.672 -25.078 -25.188 1 64.12 120 GLN A N 1
ATOM 1003 C CA . GLN A 1 120 ? -9.312 -25.281 -25.672 1 64.12 120 GLN A CA 1
ATOM 1004 C C . GLN A 1 120 ? -9.086 -26.719 -26.125 1 64.12 120 GLN A C 1
ATOM 1006 O O . GLN A 1 120 ? -9.602 -27.656 -25.5 1 64.12 120 GLN A O 1
ATOM 1011 N N . GLU A 1 121 ? -8.688 -26.828 -27.344 1 80.5 121 GLU A N 1
ATOM 1012 C CA . GLU A 1 121 ? -8.508 -28.125 -27.969 1 80.5 121 GLU A CA 1
ATOM 1013 C C . GLU A 1 121 ? -7.211 -28.797 -27.5 1 80.5 121 GLU A C 1
ATOM 1015 O O . GLU A 1 121 ? -6.133 -28.203 -27.609 1 80.5 121 GLU A O 1
ATOM 1020 N N . VAL A 1 122 ? -7.355 -29.891 -26.719 1 90.94 122 VAL A N 1
ATOM 1021 C CA . VAL A 1 122 ? -6.207 -30.719 -26.359 1 90.94 122 VAL A CA 1
ATOM 1022 C C . VAL A 1 122 ? -5.84 -31.625 -27.531 1 90.94 122 VAL A C 1
ATOM 1024 O O . VAL A 1 122 ? -6.715 -32.219 -28.172 1 90.94 122 VAL A O 1
ATOM 1027 N N . ILE A 1 123 ? -4.539 -31.625 -27.969 1 93.25 123 ILE A N 1
ATOM 1028 C CA . ILE A 1 123 ? -4.074 -32.469 -29.062 1 93.25 123 ILE A CA 1
ATOM 1029 C C . ILE A 1 123 ? -3.033 -33.469 -28.547 1 93.25 123 ILE A C 1
ATOM 1031 O O . ILE A 1 123 ? -2.162 -33.094 -27.766 1 93.25 123 ILE A O 1
ATOM 1035 N N . ILE A 1 124 ? -3.203 -34.688 -28.938 1 94.5 124 ILE A N 1
ATOM 1036 C CA . ILE A 1 124 ? -2.143 -35.656 -28.703 1 94.5 124 ILE A CA 1
ATOM 1037 C C . ILE A 1 124 ? -1.137 -35.625 -29.859 1 94.5 124 ILE A C 1
ATOM 1039 O O . ILE A 1 124 ? -1.511 -35.781 -31.016 1 94.5 124 ILE A O 1
ATOM 1043 N N . LYS A 1 125 ? 0.067 -35.406 -29.547 1 94.06 125 LYS A N 1
ATOM 1044 C CA . LYS A 1 125 ? 1.054 -35.375 -30.625 1 94.06 125 LYS A CA 1
ATOM 1045 C C . LYS A 1 125 ? 2.287 -36.188 -30.266 1 94.06 125 LYS A C 1
ATOM 1047 O O . LYS A 1 125 ? 2.494 -36.531 -29.094 1 94.06 125 LYS A O 1
ATOM 1052 N N . THR A 1 126 ? 2.984 -36.562 -31.328 1 94.75 126 THR A N 1
ATOM 1053 C CA . THR A 1 126 ? 4.281 -37.219 -31.188 1 94.75 126 THR A CA 1
ATOM 1054 C C . THR A 1 126 ? 5.402 -36.188 -31.109 1 94.75 126 THR A C 1
ATOM 1056 O O . THR A 1 126 ? 5.438 -35.25 -31.922 1 94.75 126 THR A O 1
ATOM 1059 N N . VAL A 1 127 ? 6.16 -36.312 -30.094 1 93.56 127 VAL A N 1
ATOM 1060 C CA . VAL A 1 127 ? 7.301 -35.406 -29.938 1 93.56 127 VAL A CA 1
ATOM 1061 C C . VAL A 1 127 ? 8.602 -36.188 -30.156 1 93.56 127 VAL A C 1
ATOM 1063 O O . VAL A 1 127 ? 8.781 -37.281 -29.609 1 93.56 127 VAL A O 1
ATOM 1066 N N . GLU A 1 128 ? 9.469 -35.594 -30.969 1 92.44 128 GLU A N 1
ATOM 1067 C CA . GLU A 1 128 ? 10.758 -36.219 -31.266 1 92.44 128 GLU A CA 1
ATOM 1068 C C . GLU A 1 128 ? 11.719 -36.062 -30.078 1 92.44 128 GLU A C 1
ATOM 1070 O O . GLU A 1 128 ? 11.477 -35.25 -29.188 1 92.44 128 GLU A O 1
ATOM 1075 N N . SER A 1 129 ? 12.703 -36.969 -30.125 1 92.88 129 SER A N 1
ATOM 1076 C CA . SER A 1 129 ? 13.758 -36.844 -29.125 1 92.88 129 SER A CA 1
ATOM 1077 C C . SER A 1 129 ? 14.516 -35.531 -29.297 1 92.88 129 SER A C 1
ATOM 1079 O O . SER A 1 129 ? 14.648 -35.031 -30.422 1 92.88 129 SER A O 1
ATOM 1081 N N . GLU A 1 130 ? 14.898 -34.938 -28.203 1 90 130 GLU A N 1
ATOM 1082 C CA . GLU A 1 130 ? 15.648 -33.688 -28.281 1 90 130 GLU A CA 1
ATOM 1083 C C . GLU A 1 130 ? 16.672 -33.594 -27.156 1 90 130 GLU A C 1
ATOM 1085 O O . GLU A 1 130 ? 16.531 -34.219 -26.109 1 90 130 GLU A O 1
ATOM 1090 N N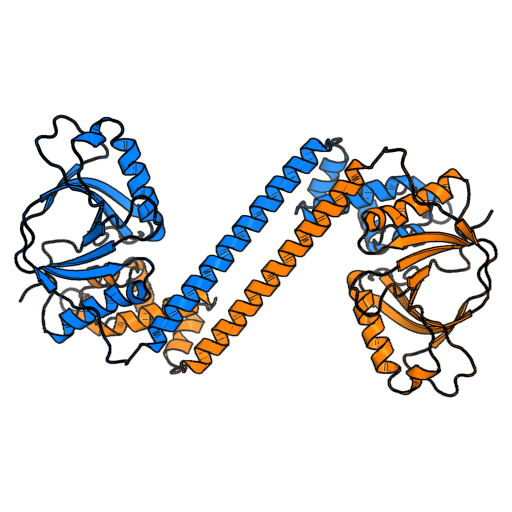 . ARG A 1 131 ? 17.734 -32.781 -27.516 1 91 131 ARG A N 1
ATOM 1091 C CA . ARG A 1 131 ? 18.75 -32.438 -26.531 1 91 131 ARG A CA 1
ATOM 1092 C C . ARG A 1 131 ? 18.594 -31.016 -26.031 1 91 131 ARG A C 1
ATOM 1094 O O . ARG A 1 131 ? 18.359 -30.094 -26.828 1 91 131 ARG A O 1
ATOM 1101 N N . LEU A 1 132 ? 18.672 -30.922 -24.719 1 91.81 132 LEU A N 1
ATOM 1102 C CA . LEU A 1 132 ? 18.516 -29.594 -24.109 1 91.81 132 LEU A CA 1
ATOM 1103 C C . LEU A 1 132 ? 19.781 -29.219 -23.328 1 91.81 132 LEU A C 1
ATOM 1105 O O . LEU A 1 132 ? 20.375 -30.078 -22.672 1 91.81 132 LEU A O 1
ATOM 1109 N N . ILE A 1 133 ? 20.172 -27.969 -23.516 1 90.5 133 ILE A N 1
ATOM 1110 C CA . ILE A 1 133 ? 21.078 -27.391 -22.531 1 90.5 133 ILE A CA 1
ATOM 1111 C C . ILE A 1 133 ? 20.266 -26.766 -21.391 1 90.5 133 ILE A C 1
ATOM 1113 O O . ILE A 1 133 ? 19.422 -25.891 -21.625 1 90.5 133 ILE A O 1
ATOM 1117 N N . SER A 1 134 ? 20.484 -27.281 -20.266 1 91.5 134 SER A N 1
ATOM 1118 C CA . SER A 1 134 ? 19.594 -26.875 -19.188 1 91.5 134 SER A CA 1
ATOM 1119 C C . SER A 1 134 ? 20.344 -26.734 -17.875 1 91.5 134 SER A C 1
ATOM 1121 O O . SER A 1 134 ? 21.516 -27.109 -17.781 1 91.5 134 SER A O 1
ATOM 1123 N N . PHE A 1 135 ? 19.766 -26.062 -16.969 1 89.62 135 PHE A N 1
ATOM 1124 C CA . PHE A 1 135 ? 20.266 -26.062 -15.609 1 89.62 135 PHE A CA 1
ATOM 1125 C C . PHE A 1 135 ? 19.141 -26.266 -14.609 1 89.62 135 PHE A C 1
ATOM 1127 O O . PHE A 1 135 ? 17.984 -25.922 -14.891 1 89.62 135 PHE A O 1
ATOM 1134 N N . HIS A 1 136 ? 19.5 -26.891 -13.477 1 87.69 136 HIS A N 1
ATOM 1135 C CA . HIS A 1 136 ? 18.562 -27.234 -12.406 1 87.69 136 HIS A CA 1
ATOM 1136 C C . HIS A 1 136 ? 18.5 -26.125 -11.359 1 87.69 136 HIS A C 1
ATOM 1138 O O . HIS A 1 136 ? 19.531 -25.547 -10.992 1 87.69 136 HIS A O 1
ATOM 1144 N N . SER A 1 137 ? 17.266 -25.859 -10.977 1 85.06 137 SER A N 1
ATOM 1145 C CA . SER A 1 137 ? 17.109 -24.891 -9.906 1 85.06 137 SER A CA 1
ATOM 1146 C C . SER A 1 137 ? 15.844 -25.141 -9.102 1 85.06 137 SER A C 1
ATOM 1148 O O . SER A 1 137 ? 14.953 -25.875 -9.547 1 85.06 137 SER A O 1
ATOM 1150 N N . TYR A 1 138 ? 15.898 -24.531 -7.922 1 84.06 138 TYR A N 1
ATOM 1151 C CA . TYR A 1 138 ? 14.719 -24.531 -7.062 1 84.06 138 TYR A CA 1
ATOM 1152 C C . TYR A 1 138 ? 14.117 -23.125 -6.969 1 84.06 138 TYR A C 1
ATOM 1154 O O . TYR A 1 138 ? 14.836 -22.125 -6.992 1 84.06 138 TYR A O 1
ATOM 1162 N N . GLY A 1 139 ? 12.773 -23.078 -6.957 1 83.38 139 GLY A N 1
ATOM 1163 C CA . GLY A 1 139 ? 12.141 -21.781 -6.797 1 83.38 139 GLY A CA 1
ATOM 1164 C C . GLY A 1 139 ? 10.648 -21.797 -7.047 1 83.38 139 GLY A C 1
ATOM 1165 O O . GLY A 1 139 ? 10.047 -22.875 -7.133 1 83.38 139 GLY A O 1
ATOM 1166 N N . SER A 1 140 ? 10.039 -20.594 -7.113 1 84 140 SER A N 1
ATOM 1167 C CA . SER A 1 140 ? 8.617 -20.422 -7.414 1 84 140 SER A CA 1
ATOM 1168 C C . SER A 1 140 ? 8.391 -20.219 -8.906 1 84 140 SER A C 1
ATOM 1170 O O . SER A 1 140 ? 9.328 -19.953 -9.648 1 84 140 SER A O 1
ATOM 1172 N N . VAL A 1 141 ? 7.188 -20.406 -9.234 1 84.69 141 VAL A N 1
ATOM 1173 C CA . VAL A 1 141 ? 6.797 -20.234 -10.625 1 84.69 141 VAL A CA 1
ATOM 1174 C C . VAL A 1 141 ? 7.133 -18.828 -11.102 1 84.69 141 VAL A C 1
ATOM 1176 O O . VAL A 1 141 ? 7.559 -18.625 -12.242 1 84.69 141 VAL A O 1
ATOM 1179 N N . GLU A 1 142 ? 7.023 -17.922 -10.234 1 81 142 GLU A N 1
ATOM 1180 C CA . GLU A 1 142 ? 7.258 -16.516 -10.586 1 81 142 GLU A CA 1
ATOM 1181 C C . GLU A 1 142 ? 8.734 -16.266 -10.891 1 81 142 GLU A C 1
ATOM 1183 O O . GLU A 1 142 ? 9.086 -15.266 -11.508 1 81 142 GLU A O 1
ATOM 1188 N N . GLU A 1 143 ? 9.539 -17.156 -10.539 1 87.5 143 GLU A N 1
ATOM 1189 C CA . GLU A 1 143 ? 10.977 -16.969 -10.695 1 87.5 143 GLU A CA 1
ATOM 1190 C C . GLU A 1 143 ? 11.461 -17.547 -12.023 1 87.5 143 GLU A C 1
ATOM 1192 O O . GLU A 1 143 ? 12.617 -17.359 -12.406 1 87.5 143 GLU A O 1
ATOM 1197 N N . ILE A 1 144 ? 10.617 -18.172 -12.734 1 88.25 144 ILE A N 1
ATOM 1198 C CA . ILE A 1 144 ? 10.992 -18.891 -13.953 1 88.25 144 ILE A CA 1
ATOM 1199 C C . ILE A 1 144 ? 11.648 -17.922 -14.938 1 88.25 144 ILE A C 1
ATOM 1201 O O . ILE A 1 144 ? 12.703 -18.219 -15.5 1 88.25 144 ILE A O 1
ATOM 1205 N N . PRO A 1 145 ? 11.109 -16.719 -15.109 1 86.12 145 PRO A N 1
ATOM 1206 C CA . PRO A 1 145 ? 11.773 -15.789 -16.016 1 86.12 145 PRO A CA 1
ATOM 1207 C C . PRO A 1 145 ? 13.188 -15.438 -15.578 1 86.12 145 PRO A C 1
ATOM 1209 O O . PRO A 1 145 ? 14.086 -15.297 -16.406 1 86.12 145 PRO A O 1
ATOM 1212 N N . PHE A 1 146 ? 13.352 -15.383 -14.336 1 88.31 146 PHE A N 1
ATOM 1213 C CA . PHE A 1 146 ? 14.672 -15.078 -13.805 1 88.31 146 PHE A CA 1
ATOM 1214 C C . PHE A 1 146 ? 15.633 -16.234 -14.039 1 88.31 146 PHE A C 1
ATOM 1216 O O . PHE A 1 146 ? 16.828 -16.016 -14.289 1 88.31 146 PHE A O 1
ATOM 1223 N N . LEU A 1 147 ? 15.156 -17.375 -13.938 1 90.44 147 LEU A N 1
ATOM 1224 C CA . LEU A 1 147 ? 15.977 -18.547 -14.195 1 90.44 147 LEU A CA 1
ATOM 1225 C C . LEU A 1 147 ? 16.516 -18.547 -15.625 1 90.44 147 LEU A C 1
ATOM 1227 O O . LEU A 1 147 ? 17.672 -18.875 -15.859 1 90.44 147 LEU A O 1
ATOM 1231 N N . PHE A 1 148 ? 15.719 -18.141 -16.547 1 89.69 148 PHE A N 1
ATOM 1232 C CA . PHE A 1 148 ? 16.156 -18.078 -17.938 1 89.69 148 PHE A CA 1
ATOM 1233 C C . PHE A 1 148 ? 17.172 -16.969 -18.141 1 89.69 148 PHE A C 1
ATOM 1235 O O . PHE A 1 148 ? 18.078 -17.078 -18.969 1 89.69 148 PHE A O 1
ATOM 1242 N N . GLN A 1 149 ? 16.969 -15.898 -17.438 1 89.12 149 GLN A N 1
ATOM 1243 C CA . GLN A 1 149 ? 17.969 -14.836 -17.484 1 89.12 149 GLN A CA 1
ATOM 1244 C C . GLN A 1 149 ? 19.328 -15.344 -17 1 89.12 149 GLN A C 1
ATOM 1246 O O . GLN A 1 149 ? 20.344 -15.062 -17.625 1 89.12 149 GLN A O 1
ATOM 1251 N N . THR A 1 150 ? 19.281 -16.062 -15.914 1 89.75 150 THR A N 1
ATOM 1252 C CA . THR A 1 150 ? 20.5 -16.656 -15.391 1 89.75 150 THR A CA 1
ATOM 1253 C C . THR A 1 150 ? 21.125 -17.609 -16.422 1 89.75 150 THR A C 1
ATOM 1255 O O . THR A 1 150 ? 22.328 -17.578 -16.656 1 89.75 150 THR A O 1
ATOM 1258 N N . LEU A 1 151 ? 20.281 -18.438 -17 1 89.5 151 LEU A N 1
ATOM 1259 C CA . LEU A 1 151 ? 20.734 -19.375 -18.016 1 89.5 151 LEU A CA 1
ATOM 1260 C C . LEU A 1 151 ? 21.406 -18.625 -19.172 1 89.5 151 LEU A C 1
ATOM 1262 O O . LEU A 1 151 ? 22.469 -19.031 -19.641 1 89.5 151 LEU A O 1
ATOM 1266 N N . ASN A 1 152 ? 20.781 -17.562 -19.578 1 87.69 152 ASN A N 1
ATOM 1267 C CA . ASN A 1 152 ? 21.312 -16.75 -20.672 1 87.69 152 ASN A CA 1
ATOM 1268 C C . ASN A 1 152 ? 22.656 -16.141 -20.312 1 87.69 152 ASN A C 1
ATOM 1270 O O . ASN A 1 152 ? 23.562 -16.047 -21.141 1 87.69 152 ASN A O 1
ATOM 1274 N N . HIS A 1 153 ? 22.688 -15.727 -19.141 1 88.19 153 HIS A N 1
ATOM 1275 C CA . HIS A 1 153 ? 23.953 -15.164 -18.656 1 88.19 153 HIS A CA 1
ATOM 1276 C C . HIS A 1 153 ? 25.062 -16.219 -18.641 1 88.19 153 HIS A C 1
ATOM 1278 O O . HIS A 1 153 ? 26.188 -15.93 -19.047 1 88.19 153 HIS A O 1
ATOM 1284 N N . LEU A 1 154 ? 24.734 -17.359 -18.156 1 86.69 154 LEU A N 1
ATOM 1285 C CA . LEU A 1 154 ? 25.703 -18.438 -18.109 1 86.69 154 LEU A CA 1
ATOM 1286 C C . LEU A 1 154 ? 26.156 -18.844 -19.5 1 86.69 154 LEU A C 1
ATOM 1288 O O . LEU A 1 154 ? 27.312 -19.188 -19.719 1 86.69 154 LEU A O 1
ATOM 1292 N N . LEU A 1 155 ? 25.188 -18.875 -20.375 1 84.12 155 LEU A N 1
ATOM 1293 C CA . LEU A 1 155 ? 25.484 -19.281 -21.734 1 84.12 155 LEU A CA 1
ATOM 1294 C C . LEU A 1 155 ? 26.328 -18.234 -22.438 1 84.12 155 LEU A C 1
ATOM 1296 O O . LEU A 1 155 ? 27.203 -18.562 -23.266 1 84.12 155 LEU A O 1
ATOM 1300 N N . GLY A 1 156 ? 26.219 -16.969 -21.938 1 74.75 156 GLY A N 1
ATOM 1301 C CA . GLY A 1 156 ? 26.984 -15.891 -22.531 1 74.75 156 GLY A CA 1
ATOM 1302 C C . GLY A 1 156 ? 27 -15.922 -24.047 1 74.75 156 GLY A C 1
ATOM 1303 O O . GLY A 1 156 ? 25.953 -16.016 -24.688 1 74.75 156 GLY A O 1
ATOM 1304 N N . LYS A 1 157 ? 28.266 -15.82 -24.516 1 66.31 157 LYS A N 1
ATOM 1305 C CA . LYS A 1 157 ? 28.484 -15.766 -25.969 1 66.31 157 LYS A CA 1
ATOM 1306 C C . LYS A 1 157 ? 28.406 -17.156 -26.594 1 66.31 157 LYS A C 1
ATOM 1308 O O . LYS A 1 157 ? 28.312 -17.297 -27.812 1 66.31 157 LYS A O 1
ATOM 1313 N N . TYR A 1 158 ? 28.516 -18.141 -25.719 1 60.38 158 TYR A N 1
ATOM 1314 C CA . TYR A 1 158 ? 28.5 -19.484 -26.266 1 60.38 158 TYR A CA 1
ATOM 1315 C C . TYR A 1 158 ? 27.266 -19.719 -27.141 1 60.38 158 TYR A C 1
ATOM 1317 O O . TYR A 1 158 ? 27.312 -20.484 -28.094 1 60.38 158 TYR A O 1
ATOM 1325 N N . SER A 1 159 ? 26.109 -19.016 -26.641 1 61.56 159 SER A N 1
ATOM 1326 C CA . SER A 1 159 ? 24.766 -19.562 -26.812 1 61.56 159 SER A CA 1
ATOM 1327 C C . SER A 1 159 ? 24.125 -19.078 -28.109 1 61.56 159 SER A C 1
ATOM 1329 O O . SER A 1 159 ? 23.203 -19.703 -28.625 1 61.56 159 SER A O 1
ATOM 1331 N N . ARG A 1 160 ? 24.641 -17.984 -28.672 1 62.12 160 ARG A N 1
ATOM 1332 C CA . ARG A 1 160 ? 23.719 -17.438 -29.656 1 62.12 160 ARG A CA 1
ATOM 1333 C C . ARG A 1 160 ? 23.562 -18.391 -30.844 1 62.12 160 ARG A C 1
ATOM 1335 O O . ARG A 1 160 ? 22.469 -18.484 -31.422 1 62.12 160 ARG A O 1
ATOM 1342 N N . ASP A 1 161 ? 24.625 -19.25 -31.031 1 68.62 161 ASP A N 1
ATOM 1343 C CA . ASP A 1 161 ? 24.562 -20.062 -32.25 1 68.62 161 ASP A CA 1
ATOM 1344 C C . ASP A 1 161 ? 24.109 -21.5 -31.922 1 68.62 161 ASP A C 1
ATOM 1346 O O . ASP A 1 161 ? 23.688 -22.234 -32.812 1 68.62 161 ASP A O 1
ATOM 1350 N N . LEU A 1 162 ? 24.141 -21.859 -30.688 1 73.06 162 LEU A N 1
ATOM 1351 C CA . LEU A 1 162 ? 23.922 -23.25 -30.359 1 73.06 162 LEU A CA 1
ATOM 1352 C C . LEU A 1 162 ? 22.5 -23.484 -29.859 1 73.06 162 LEU A C 1
ATOM 1354 O O . LEU A 1 162 ? 21.984 -24.609 -29.938 1 73.06 162 LEU A O 1
ATOM 1358 N N . ILE A 1 163 ? 21.953 -22.391 -29.406 1 78.12 163 ILE A N 1
ATOM 1359 C CA . ILE A 1 163 ? 20.656 -22.578 -28.75 1 78.12 163 ILE A CA 1
ATOM 1360 C C . ILE A 1 163 ? 19.531 -22.125 -29.672 1 78.12 163 ILE A C 1
ATOM 1362 O O . ILE A 1 163 ? 19.703 -21.172 -30.438 1 78.12 163 ILE A O 1
ATOM 1366 N N . THR A 1 164 ? 18.547 -22.938 -29.766 1 76.62 164 THR A N 1
ATOM 1367 C CA . THR A 1 164 ? 17.359 -22.594 -30.531 1 76.62 164 THR A CA 1
ATOM 1368 C C . THR A 1 164 ? 16.156 -22.422 -29.609 1 76.62 164 THR A C 1
ATOM 1370 O O . THR A 1 164 ? 16.078 -23.047 -28.547 1 76.62 164 THR A O 1
ATOM 1373 N N . GLU A 1 165 ? 15.383 -21.391 -29.984 1 76.62 165 GLU A N 1
ATOM 1374 C CA . GLU A 1 165 ? 14.062 -21.297 -29.359 1 76.62 165 GLU A CA 1
ATOM 1375 C C . GLU A 1 165 ? 13.211 -22.516 -29.703 1 76.62 165 GLU A C 1
ATOM 1377 O O . GLU A 1 165 ? 13.461 -23.203 -30.688 1 76.62 165 GLU A O 1
ATOM 1382 N N . PRO A 1 166 ? 12.469 -22.953 -28.688 1 86 166 PRO A N 1
ATOM 1383 C CA . PRO A 1 166 ? 11.812 -22.219 -27.594 1 86 166 PRO A CA 1
ATOM 1384 C C . PRO A 1 166 ? 12.484 -22.453 -26.25 1 86 166 PRO A C 1
ATOM 1386 O O . PRO A 1 166 ? 13.375 -23.297 -26.141 1 86 166 PRO A O 1
ATOM 1389 N N . GLN A 1 167 ? 12.055 -21.672 -25.219 1 90.69 167 GLN A N 1
ATOM 1390 C CA . GLN A 1 167 ? 12.352 -21.922 -23.812 1 90.69 167 GLN A CA 1
ATOM 1391 C C . GLN A 1 167 ? 11.555 -23.109 -23.281 1 90.69 167 GLN A C 1
ATOM 1393 O O . GLN A 1 167 ? 10.359 -23.234 -23.578 1 90.69 167 GLN A O 1
ATOM 1398 N N . ILE A 1 168 ? 12.234 -23.984 -22.625 1 93.31 168 ILE A N 1
ATOM 1399 C CA . ILE A 1 168 ? 11.57 -25.188 -22.125 1 93.31 168 ILE A CA 1
ATOM 1400 C C . ILE A 1 168 ? 11.742 -25.281 -20.609 1 93.31 168 ILE A C 1
ATOM 1402 O O . ILE A 1 168 ? 12.852 -25.094 -20.094 1 93.31 168 ILE A O 1
ATOM 1406 N N . VAL A 1 169 ? 10.641 -25.547 -19.922 1 93.94 169 VAL A N 1
ATOM 1407 C CA . VAL A 1 169 ? 10.656 -25.797 -18.5 1 93.94 169 VAL A CA 1
ATOM 1408 C C . VAL A 1 169 ? 10.258 -27.25 -18.234 1 93.94 169 VAL A C 1
ATOM 1410 O O . VAL A 1 169 ? 9.195 -27.703 -18.672 1 93.94 169 VAL A O 1
ATOM 1413 N N . LEU A 1 170 ? 11.094 -28 -17.578 1 92.56 170 LEU A N 1
ATOM 1414 C CA . LEU A 1 170 ? 10.781 -29.344 -17.141 1 92.56 170 LEU A CA 1
ATOM 1415 C C . LEU A 1 170 ? 10.438 -29.359 -15.648 1 92.56 170 LEU A C 1
ATOM 1417 O O . LEU A 1 170 ? 11.211 -28.859 -14.828 1 92.56 170 LEU A O 1
ATOM 1421 N N . TRP A 1 171 ? 9.281 -29.828 -15.398 1 88.06 171 TRP A N 1
ATOM 1422 C CA . TRP A 1 171 ? 8.82 -29.906 -14.016 1 88.06 171 TRP A CA 1
ATOM 1423 C C . TRP A 1 171 ? 9.195 -31.25 -13.391 1 88.06 171 TRP A C 1
ATOM 1425 O O . TRP A 1 171 ? 8.969 -32.312 -13.977 1 88.06 171 TRP A O 1
ATOM 1435 N N . ARG A 1 172 ? 9.875 -31.141 -12.242 1 75.94 172 ARG A N 1
ATOM 1436 C CA . ARG A 1 172 ? 10.32 -32.344 -11.562 1 75.94 172 ARG A CA 1
ATOM 1437 C C . ARG A 1 172 ? 9.734 -32.438 -10.148 1 75.94 172 ARG A C 1
ATOM 1439 O O . ARG A 1 172 ? 9.469 -31.391 -9.523 1 75.94 172 ARG A O 1
ATOM 1446 N N . GLU A 1 173 ? 9.32 -33.625 -9.844 1 70.88 173 GLU A N 1
ATOM 1447 C CA . GLU A 1 173 ? 8.953 -33.844 -8.445 1 70.88 173 GLU A CA 1
ATOM 1448 C C . GLU A 1 173 ? 10.164 -33.688 -7.531 1 70.88 173 GLU A C 1
ATOM 1450 O O . GLU A 1 173 ? 11.227 -34.25 -7.785 1 70.88 173 GLU A O 1
ATOM 1455 N N . SER A 1 174 ? 10.031 -32.625 -6.652 1 64.31 174 SER A N 1
ATOM 1456 C CA . SER A 1 174 ? 11.148 -32.406 -5.75 1 64.31 174 SER A CA 1
ATOM 1457 C C . SER A 1 174 ? 11.391 -33.594 -4.836 1 64.31 174 SER A C 1
ATOM 1459 O O . SER A 1 174 ? 10.445 -34.156 -4.273 1 64.31 174 SER A O 1
ATOM 1461 N N . ALA A 1 175 ? 12.617 -34.188 -4.973 1 59 175 ALA A N 1
ATOM 1462 C CA . ALA A 1 175 ? 13.039 -35.25 -4.066 1 59 175 ALA A CA 1
ATOM 1463 C C . ALA A 1 175 ? 13.172 -34.75 -2.639 1 59 175 ALA A C 1
ATOM 1465 O O . ALA A 1 175 ? 13.109 -35.531 -1.682 1 59 175 ALA A O 1
ATOM 1466 N N . GLU A 1 176 ? 13.398 -33.438 -2.576 1 59.75 176 GLU A N 1
ATOM 1467 C CA . GLU A 1 176 ? 13.68 -32.875 -1.266 1 59.75 176 GLU A CA 1
ATOM 1468 C C . GLU A 1 176 ? 12.414 -32.281 -0.641 1 59.75 176 GLU A C 1
ATOM 1470 O O . GLU A 1 176 ? 11.609 -31.656 -1.334 1 59.75 176 GLU A O 1
ATOM 1475 N N . LYS A 1 177 ? 12.008 -32.781 0.57 1 56.62 177 LYS A N 1
ATOM 1476 C CA . LYS A 1 177 ? 10.797 -32.594 1.357 1 56.62 177 LYS A CA 1
ATOM 1477 C C . LYS A 1 177 ? 10.484 -31.109 1.527 1 56.62 177 LYS A C 1
ATOM 1479 O O . LYS A 1 177 ? 9.32 -30.719 1.605 1 56.62 177 LYS A O 1
ATOM 1484 N N . GLU A 1 178 ? 11.531 -30.344 1.744 1 56.5 178 GLU A N 1
ATOM 1485 C CA . GLU A 1 178 ? 11.172 -29.078 2.373 1 56.5 178 GLU A CA 1
ATOM 1486 C C . GLU A 1 178 ? 11.117 -27.938 1.348 1 56.5 178 GLU A C 1
ATOM 1488 O O . GLU A 1 178 ? 11.125 -26.766 1.711 1 56.5 178 GLU A O 1
ATOM 1493 N N . SER A 1 179 ? 11.133 -28.391 -0.04 1 60.72 179 SER A N 1
ATOM 1494 C CA . SER A 1 179 ? 11.508 -27.312 -0.949 1 60.72 179 SER A CA 1
ATOM 1495 C C . SER A 1 179 ? 10.336 -26.891 -1.82 1 60.72 179 SER A C 1
ATOM 1497 O O . SER A 1 179 ? 9.312 -27.578 -1.879 1 60.72 179 SER A O 1
ATOM 1499 N N . ASP A 1 180 ? 10.516 -25.656 -2.445 1 77 180 ASP A N 1
ATOM 1500 C CA . ASP A 1 180 ? 9.852 -25.016 -3.572 1 77 180 ASP A CA 1
ATOM 1501 C C . ASP A 1 180 ? 9.805 -25.938 -4.785 1 77 180 ASP A C 1
ATOM 1503 O O . ASP A 1 180 ? 10.023 -27.156 -4.66 1 77 180 ASP A O 1
ATOM 1507 N N . PHE A 1 181 ? 9.336 -25.609 -5.871 1 81.62 181 PHE A N 1
ATOM 1508 C CA . PHE A 1 181 ? 9.352 -26.344 -7.129 1 81.62 181 PHE A CA 1
ATOM 1509 C C . PHE A 1 181 ? 10.781 -26.625 -7.582 1 81.62 181 PHE A C 1
ATOM 1511 O O . PHE A 1 181 ? 11.68 -25.812 -7.336 1 81.62 181 PHE A O 1
ATOM 1518 N N . GLU A 1 182 ? 11 -27.844 -7.953 1 85.19 182 GLU A N 1
ATOM 1519 C CA . GLU A 1 182 ? 12.234 -28.125 -8.68 1 85.19 182 GLU A CA 1
ATOM 1520 C C . GLU A 1 182 ? 12.023 -28.016 -10.188 1 85.19 182 GLU A C 1
ATOM 1522 O O . GLU A 1 182 ? 11.148 -28.672 -10.75 1 85.19 182 GLU A O 1
ATOM 1527 N N . PHE A 1 183 ? 12.82 -27.078 -10.719 1 86.25 183 PHE A N 1
ATOM 1528 C CA . PHE A 1 183 ? 12.703 -26.828 -12.148 1 86.25 183 PHE A CA 1
ATOM 1529 C C . PHE A 1 183 ? 13.992 -27.188 -12.875 1 86.25 183 PHE A C 1
ATOM 1531 O O . PHE A 1 183 ? 15.078 -27.094 -12.297 1 86.25 183 PHE A O 1
ATOM 1538 N N . GLU A 1 184 ? 13.812 -27.672 -14.078 1 90.5 184 GLU A N 1
ATOM 1539 C CA . GLU A 1 184 ? 14.891 -27.672 -15.062 1 90.5 184 GLU A CA 1
ATOM 1540 C C . GLU A 1 184 ? 14.531 -26.812 -16.266 1 90.5 184 GLU A C 1
ATOM 1542 O O . GLU A 1 184 ? 13.531 -27.062 -16.938 1 90.5 184 GLU A O 1
ATOM 1547 N N . VAL A 1 185 ? 15.273 -25.688 -16.391 1 92.88 185 VAL A N 1
ATOM 1548 C CA . VAL A 1 185 ? 14.984 -24.797 -17.5 1 92.88 185 VAL A CA 1
ATOM 1549 C C . VAL A 1 185 ? 16.094 -24.875 -18.547 1 92.88 185 VAL A C 1
ATOM 1551 O O . VAL A 1 185 ? 17.266 -24.984 -18.203 1 92.88 185 VAL A O 1
ATOM 1554 N N . GLY A 1 186 ? 15.664 -24.781 -19.828 1 92.44 186 GLY A N 1
ATOM 1555 C CA . GLY A 1 186 ? 16.703 -24.938 -20.844 1 92.44 186 GLY A CA 1
ATOM 1556 C C . GLY A 1 186 ? 16.219 -24.578 -22.234 1 92.44 186 GLY A C 1
ATOM 1557 O O . GLY A 1 186 ? 15.086 -24.109 -22.406 1 92.44 186 GLY A O 1
ATOM 1558 N N . TYR A 1 187 ? 17.203 -24.734 -23.188 1 90.94 187 TYR A N 1
ATOM 1559 C CA . TYR A 1 187 ? 16.984 -24.547 -24.625 1 90.94 187 TYR A CA 1
ATOM 1560 C C . TYR A 1 187 ? 17.344 -25.812 -25.391 1 90.94 187 TYR A C 1
ATOM 1562 O O . TYR A 1 187 ? 18.219 -26.578 -24.969 1 90.94 187 TYR A O 1
ATOM 1570 N N . SER A 1 188 ? 16.594 -25.969 -26.422 1 89.31 188 SER A N 1
ATOM 1571 C CA . SER A 1 188 ? 16.969 -27.031 -27.328 1 89.31 188 SER A CA 1
ATOM 1572 C C . SER A 1 188 ? 18.297 -26.734 -28.016 1 89.31 188 SER A C 1
ATOM 1574 O O . SER A 1 188 ? 18.594 -25.578 -28.328 1 89.31 188 SER A O 1
ATOM 1576 N N . VAL A 1 189 ? 19.078 -27.719 -28.156 1 87.5 189 VAL A N 1
ATOM 1577 C CA . VAL A 1 189 ? 20.391 -27.531 -28.781 1 87.5 189 VAL A CA 1
ATOM 1578 C C . VAL A 1 189 ? 20.5 -28.406 -30.016 1 87.5 189 VAL A C 1
ATOM 1580 O O . VAL A 1 189 ? 20.016 -29.531 -30.031 1 87.5 189 VAL A O 1
ATOM 1583 N N . LYS A 1 190 ? 21.109 -27.625 -30.922 1 77.81 190 LYS A N 1
ATOM 1584 C CA . LYS A 1 190 ? 21.453 -28.359 -32.125 1 77.81 190 LYS A CA 1
ATOM 1585 C C . LYS A 1 190 ? 22.969 -28.547 -32.25 1 77.81 190 LYS A C 1
ATOM 1587 O O . LYS A 1 190 ? 23.734 -27.641 -31.922 1 77.81 190 LYS A O 1
ATOM 1592 N N . GLY A 1 191 ? 23.391 -29.766 -32.469 1 76.12 191 GLY A N 1
ATOM 1593 C CA . GLY A 1 191 ? 24.812 -29.984 -32.75 1 76.12 191 GLY A CA 1
ATOM 1594 C C . GLY A 1 191 ? 25.578 -30.469 -31.531 1 76.12 191 GLY A C 1
ATOM 1595 O O . GLY A 1 191 ? 24.984 -30.812 -30.516 1 76.12 191 GLY A O 1
ATOM 1596 N N . GLU A 1 192 ? 26.891 -30.516 -31.703 1 76.88 192 GLU A N 1
ATOM 1597 C CA . GLU A 1 192 ? 27.766 -31 -30.656 1 76.88 192 GLU A CA 1
ATOM 1598 C C . GLU A 1 192 ? 28.266 -29.859 -29.781 1 76.88 192 GLU A C 1
ATOM 1600 O O . GLU A 1 192 ? 28.562 -28.766 -30.281 1 76.88 192 GLU A O 1
ATOM 1605 N N . ILE A 1 193 ? 28.062 -30.078 -28.547 1 75.44 193 ILE A N 1
ATOM 1606 C CA . ILE A 1 193 ? 28.531 -29.062 -27.594 1 75.44 193 ILE A CA 1
ATOM 1607 C C . ILE A 1 193 ? 29.875 -29.484 -27.016 1 75.44 193 ILE A C 1
ATOM 1609 O O . ILE A 1 193 ? 30.016 -30.562 -26.438 1 75.44 193 ILE A O 1
ATOM 1613 N N . ALA A 1 194 ? 30.875 -28.625 -27.297 1 71.38 194 ALA A N 1
ATOM 1614 C CA . ALA A 1 194 ? 32.25 -28.953 -26.922 1 71.38 194 ALA A CA 1
ATOM 1615 C C . ALA A 1 194 ? 32.469 -28.703 -25.438 1 71.38 194 ALA A C 1
ATOM 1617 O O . ALA A 1 194 ? 33.125 -29.5 -24.75 1 71.38 194 ALA A O 1
ATOM 1618 N N . SER A 1 195 ? 32.031 -27.562 -24.922 1 78.06 195 SER A N 1
ATOM 1619 C CA . SER A 1 195 ? 32.25 -27.234 -23.516 1 78.06 195 SER A CA 1
ATOM 1620 C C . SER A 1 195 ? 31.109 -26.422 -22.953 1 78.06 195 SER A C 1
ATOM 1622 O O . SER A 1 195 ? 30.5 -25.609 -23.656 1 78.06 195 SER A O 1
ATOM 1624 N N . LEU A 1 196 ? 30.734 -26.906 -21.766 1 82.44 196 LEU A N 1
ATOM 1625 C CA . LEU A 1 196 ? 29.672 -26.188 -21.078 1 82.44 196 LEU A CA 1
ATOM 1626 C C . LEU A 1 196 ? 30.125 -25.75 -19.688 1 82.44 196 LEU A C 1
ATOM 1628 O O . LEU A 1 196 ? 30.953 -26.438 -19.062 1 82.44 196 LEU A O 1
ATOM 1632 N N . PRO A 1 197 ? 29.625 -24.594 -19.328 1 85.19 197 PRO A N 1
ATOM 1633 C CA . PRO A 1 197 ? 29.875 -24.25 -17.922 1 85.19 197 PRO A CA 1
ATOM 1634 C C . PRO A 1 197 ? 29.453 -25.359 -16.953 1 85.19 197 PRO A C 1
ATOM 1636 O O . PRO A 1 197 ? 28.547 -26.141 -17.266 1 85.19 197 PRO A O 1
ATOM 1639 N N . LYS A 1 198 ? 30.016 -25.391 -15.766 1 86.38 198 LYS A N 1
ATOM 1640 C CA . LYS A 1 198 ? 29.812 -26.469 -14.797 1 86.38 198 LYS A CA 1
ATOM 1641 C C . LYS A 1 198 ? 28.359 -26.516 -14.328 1 86.38 198 LYS A C 1
ATOM 1643 O O . LYS A 1 198 ? 27.859 -27.578 -13.953 1 86.38 198 LYS A O 1
ATOM 1648 N N . GLU A 1 199 ? 27.719 -25.391 -14.375 1 88.81 199 GLU A N 1
ATOM 1649 C CA . GLU A 1 199 ? 26.359 -25.297 -13.852 1 88.81 199 GLU A CA 1
ATOM 1650 C C . GLU A 1 199 ? 25.328 -25.812 -14.859 1 88.81 199 GLU A C 1
ATOM 1652 O O . GLU A 1 199 ? 24.172 -26.047 -14.516 1 88.81 199 GLU A O 1
ATOM 1657 N N . LEU A 1 200 ? 25.844 -26.062 -16.078 1 89.69 200 LEU A N 1
ATOM 1658 C CA . LEU A 1 200 ? 24.922 -26.438 -17.141 1 89.69 200 LEU A CA 1
ATOM 1659 C C . LEU A 1 200 ? 25.062 -27.922 -17.469 1 89.69 200 LEU A C 1
ATOM 1661 O O . LEU A 1 200 ? 26.141 -28.5 -17.312 1 89.69 200 LEU A O 1
ATOM 1665 N N . TYR A 1 201 ? 23.938 -28.469 -17.859 1 89.44 201 TYR A N 1
ATOM 1666 C CA . TYR A 1 201 ? 23.891 -29.875 -18.234 1 89.44 201 TYR A CA 1
ATOM 1667 C C . TYR A 1 201 ? 23.203 -30.062 -19.594 1 89.44 201 TYR A C 1
ATOM 1669 O O . TYR A 1 201 ? 22.422 -29.219 -20.016 1 89.44 201 TYR A O 1
ATOM 1677 N N . ILE A 1 202 ? 23.672 -31.172 -20.188 1 89.44 202 ILE A N 1
ATOM 1678 C CA . ILE A 1 202 ? 22.953 -31.578 -21.391 1 89.44 202 ILE A CA 1
ATOM 1679 C C . ILE A 1 202 ? 21.953 -32.688 -21.047 1 89.44 202 ILE A C 1
ATOM 1681 O O . ILE A 1 202 ? 22.312 -33.719 -20.5 1 89.44 202 ILE A O 1
ATOM 1685 N N . ARG A 1 203 ? 20.734 -32.344 -21.266 1 89.62 203 ARG A N 1
ATOM 1686 C CA . ARG A 1 203 ? 19.656 -33.312 -21 1 89.62 203 ARG A CA 1
ATOM 1687 C C . ARG A 1 203 ? 19.094 -33.875 -22.297 1 89.62 203 ARG A C 1
ATOM 1689 O O . ARG 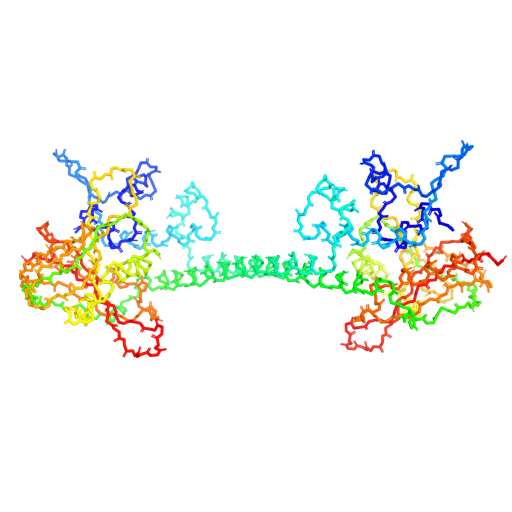A 1 203 ? 18.797 -33.125 -23.234 1 89.62 203 ARG A O 1
ATOM 1696 N N . SER A 1 204 ? 19.016 -35.188 -22.344 1 90.44 204 SER A N 1
ATOM 1697 C CA . SER A 1 204 ? 18.375 -35.844 -23.484 1 90.44 204 SER A CA 1
ATOM 1698 C C . SER A 1 204 ? 16.922 -36.188 -23.156 1 90.44 204 SER A C 1
ATOM 1700 O O . SER A 1 204 ? 16.656 -36.906 -22.203 1 90.44 204 SER A O 1
ATOM 1702 N N . LEU A 1 205 ? 16.016 -35.625 -23.906 1 91.69 205 LEU A N 1
ATOM 1703 C CA . LEU A 1 205 ? 14.602 -35.969 -23.797 1 91.69 205 LEU A CA 1
ATOM 1704 C C . LEU A 1 205 ? 14.203 -37 -24.844 1 91.69 205 LEU A C 1
ATOM 1706 O O . LEU A 1 205 ? 14.305 -36.75 -26.047 1 91.69 205 LEU A O 1
ATOM 1710 N N . PRO A 1 206 ? 13.781 -38.125 -24.391 1 92.38 206 PRO A N 1
ATOM 1711 C CA . PRO A 1 206 ? 13.406 -39.156 -25.375 1 92.38 206 PRO A CA 1
ATOM 1712 C C . PRO A 1 206 ? 12.156 -38.781 -26.156 1 92.38 206 PRO A C 1
ATOM 1714 O O . PRO A 1 206 ? 11.383 -37.906 -25.734 1 92.38 206 PRO A O 1
ATOM 1717 N N . ALA A 1 207 ? 12.039 -39.438 -27.328 1 94.19 207 ALA A N 1
ATOM 1718 C CA . ALA A 1 207 ? 10.82 -39.281 -28.109 1 94.19 207 ALA A CA 1
ATOM 1719 C C . ALA A 1 207 ? 9.602 -39.812 -27.359 1 94.19 207 ALA A C 1
ATOM 1721 O O . ALA A 1 207 ? 9.711 -40.75 -26.578 1 94.19 207 ALA A O 1
ATOM 1722 N N . GLU A 1 208 ? 8.539 -39.125 -27.5 1 94 208 GLU A N 1
ATOM 1723 C CA . GLU A 1 208 ? 7.266 -39.5 -26.891 1 94 208 GLU A CA 1
ATOM 1724 C C . GLU A 1 208 ? 6.145 -39.5 -27.922 1 94 208 GLU A C 1
ATOM 1726 O O . GLU A 1 208 ? 5.879 -38.5 -28.562 1 94 208 GLU A O 1
ATOM 1731 N N . THR A 1 209 ? 5.488 -40.625 -28.094 1 93.06 209 THR A N 1
ATOM 1732 C CA . THR A 1 209 ? 4.48 -40.781 -29.125 1 93.06 209 THR A CA 1
ATOM 1733 C C . THR A 1 209 ? 3.131 -40.25 -28.656 1 93.06 209 THR A C 1
ATOM 1735 O O . THR A 1 209 ? 2.271 -39.906 -29.469 1 93.06 209 THR A O 1
ATOM 1738 N N . THR A 1 210 ? 2.947 -40.25 -27.312 1 95.06 210 THR A N 1
ATOM 1739 C CA . THR A 1 210 ? 1.646 -39.844 -26.781 1 95.06 210 THR A CA 1
ATOM 1740 C C . THR A 1 210 ? 1.787 -38.688 -25.812 1 95.06 210 THR A C 1
ATOM 1742 O O . THR A 1 210 ? 1.64 -38.875 -24.594 1 95.06 210 THR A O 1
ATOM 1745 N N . MET A 1 211 ? 1.934 -37.562 -26.359 1 95.25 211 MET A N 1
ATOM 1746 C CA . MET A 1 211 ? 1.999 -36.344 -25.562 1 95.25 211 MET A CA 1
ATOM 1747 C C . MET A 1 211 ? 0.681 -35.562 -25.625 1 95.25 211 MET A C 1
ATOM 1749 O O . MET A 1 211 ? 0.259 -35.156 -26.703 1 95.25 211 MET A O 1
ATOM 1753 N N . ALA A 1 212 ? 0.025 -35.5 -24.516 1 95.56 212 ALA A N 1
ATOM 1754 C CA . ALA A 1 212 ? -1.124 -34.594 -24.453 1 95.56 212 ALA A CA 1
ATOM 1755 C C . ALA A 1 212 ? -0.676 -33.125 -24.359 1 95.56 212 ALA A C 1
ATOM 1757 O O . ALA A 1 212 ? 0.106 -32.75 -23.484 1 95.56 212 ALA A O 1
ATOM 1758 N N . THR A 1 213 ? -1.159 -32.281 -25.266 1 94.69 213 THR A N 1
ATOM 1759 C CA . THR A 1 213 ? -0.675 -30.922 -25.344 1 94.69 213 THR A CA 1
ATOM 1760 C C . THR A 1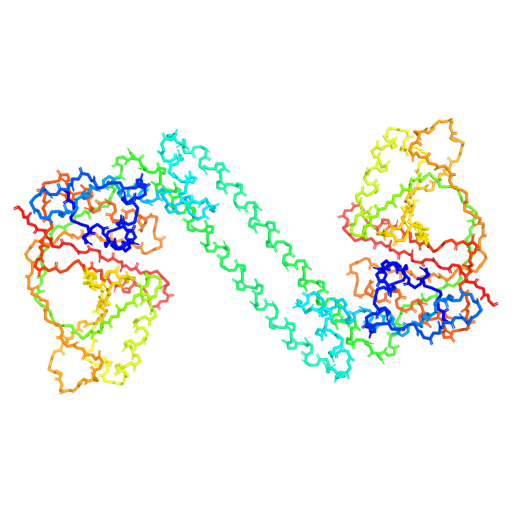 213 ? -1.841 -29.938 -25.422 1 94.69 213 THR A C 1
ATOM 1762 O O . THR A 1 213 ? -2.895 -30.25 -25.969 1 94.69 213 THR A O 1
ATOM 1765 N N . LEU A 1 214 ? -1.678 -28.844 -24.734 1 92.88 214 LEU A N 1
ATOM 1766 C CA . LEU A 1 214 ? -2.602 -27.703 -24.797 1 92.88 214 LEU A CA 1
ATOM 1767 C C . LEU A 1 214 ? -1.846 -26.391 -25 1 92.88 214 LEU A C 1
ATOM 1769 O O . LEU A 1 214 ? -0.916 -26.094 -24.25 1 92.88 214 LEU A O 1
ATOM 1773 N N . LEU A 1 215 ? -2.229 -25.719 -26.078 1 90.19 215 LEU A N 1
ATOM 1774 C CA . LEU A 1 215 ? -1.602 -24.453 -26.438 1 90.19 215 LEU A CA 1
ATOM 1775 C C . LEU A 1 215 ? -2.502 -23.281 -26.062 1 90.19 215 LEU A C 1
ATOM 1777 O O . LEU A 1 215 ? -3.711 -23.328 -26.297 1 90.19 215 LEU A O 1
ATOM 1781 N N . PHE A 1 216 ? -1.841 -22.266 -25.375 1 86.25 216 PHE A N 1
ATOM 1782 C CA . PHE A 1 216 ? -2.611 -21.078 -25.016 1 86.25 216 PHE A CA 1
ATOM 1783 C C . PHE A 1 216 ? -1.722 -19.828 -25 1 86.25 216 PHE A C 1
ATOM 1785 O O . PHE A 1 216 ? -0.496 -19.953 -24.938 1 86.25 216 PHE A O 1
ATOM 1792 N N . ARG A 1 217 ? -2.346 -18.703 -25.062 1 83.75 217 ARG A N 1
ATOM 1793 C CA . ARG A 1 217 ? -1.627 -17.438 -24.953 1 83.75 217 ARG A CA 1
ATOM 1794 C C . ARG A 1 217 ? -1.509 -17 -23.5 1 83.75 217 ARG A C 1
ATOM 1796 O O . ARG A 1 217 ? -2.467 -17.109 -22.734 1 83.75 217 ARG A O 1
ATOM 1803 N N . SER A 1 218 ? -0.349 -16.469 -23.203 1 80.38 218 SER A N 1
ATOM 1804 C CA . SER A 1 218 ? -0.049 -16.125 -21.812 1 80.38 218 SER A CA 1
ATOM 1805 C C . SER A 1 218 ? -0.997 -15.039 -21.312 1 80.38 218 SER A C 1
ATOM 1807 O O . SER A 1 218 ? -1.346 -15.023 -20.125 1 80.38 218 SER A O 1
ATOM 1809 N N . LYS A 1 219 ? -1.488 -14.125 -22.062 1 74.19 219 LYS A N 1
ATOM 1810 C CA . LYS A 1 219 ? -2.33 -13.016 -21.641 1 74.19 219 LYS A CA 1
ATOM 1811 C C . LYS A 1 219 ? -3.805 -13.305 -21.906 1 74.19 219 LYS A C 1
ATOM 1813 O O . LYS A 1 219 ? -4.66 -12.438 -21.703 1 74.19 219 LYS A O 1
ATOM 1818 N N . SER A 1 220 ? -3.98 -14.516 -22.25 1 70.38 220 SER A N 1
ATOM 1819 C CA . SER A 1 220 ? -5.367 -14.875 -22.531 1 70.38 220 SER A CA 1
ATOM 1820 C C . SER A 1 220 ? -6.09 -15.312 -21.266 1 70.38 220 SER A C 1
ATOM 1822 O O . SER A 1 220 ? -5.453 -15.703 -20.281 1 70.38 220 SER A O 1
ATOM 1824 N N . THR A 1 221 ? -7.375 -15.172 -21.281 1 64.62 221 THR A N 1
ATOM 1825 C CA . THR A 1 221 ? -8.211 -15.633 -20.172 1 64.62 221 THR A CA 1
ATOM 1826 C C . THR A 1 221 ? -8.047 -17.141 -19.953 1 64.62 221 THR A C 1
ATOM 1828 O O . THR A 1 221 ? -8.297 -17.641 -18.859 1 64.62 221 THR A O 1
ATOM 1831 N N . PHE A 1 222 ? -7.559 -17.781 -20.984 1 65.25 222 PHE A N 1
ATOM 1832 C CA . PHE A 1 222 ? -7.457 -19.25 -20.953 1 65.25 222 PHE A CA 1
ATOM 1833 C C . PHE A 1 222 ? -6.199 -19.688 -20.219 1 65.25 222 PHE A C 1
ATOM 1835 O O . PHE A 1 222 ? -6.082 -20.844 -19.812 1 65.25 222 PHE A O 1
ATOM 1842 N N . ALA A 1 223 ? -5.336 -18.734 -20.047 1 72.44 223 ALA A N 1
ATOM 1843 C CA . ALA A 1 223 ? -4.082 -19.062 -19.375 1 72.44 223 ALA A CA 1
ATOM 1844 C C . ALA A 1 223 ? -4.336 -19.562 -17.953 1 72.44 223 ALA A C 1
ATOM 1846 O O . ALA A 1 223 ? -3.635 -20.453 -17.469 1 72.44 223 ALA A O 1
ATOM 1847 N N . GLN A 1 224 ? -5.445 -19.188 -17.453 1 72.25 224 GLN A N 1
ATOM 1848 C CA . GLN A 1 224 ? -5.723 -19.516 -16.062 1 72.25 224 GLN A CA 1
ATOM 1849 C C . GLN A 1 224 ? -6.328 -20.906 -15.93 1 72.25 224 GLN A C 1
ATOM 1851 O O . GLN A 1 224 ? -6.184 -21.562 -14.891 1 72.25 224 GLN A O 1
ATOM 1856 N N . THR A 1 225 ? -6.895 -21.344 -17.047 1 79.25 225 THR A N 1
ATOM 1857 C CA . THR A 1 225 ? -7.598 -22.609 -16.938 1 79.25 225 THR A CA 1
ATOM 1858 C C . THR A 1 225 ? -6.863 -23.703 -17.734 1 79.25 225 THR A C 1
ATOM 1860 O O . THR A 1 225 ? -7.281 -24.859 -17.734 1 79.25 225 THR A O 1
ATOM 1863 N N . ALA A 1 226 ? -5.848 -23.359 -18.344 1 85.19 226 ALA A N 1
ATOM 1864 C CA . ALA A 1 226 ? -5.18 -24.266 -19.266 1 85.19 226 ALA A CA 1
ATOM 1865 C C . ALA A 1 226 ? -4.836 -25.578 -18.578 1 85.19 226 ALA A C 1
ATOM 1867 O O . ALA A 1 226 ? -5.156 -26.656 -19.094 1 85.19 226 ALA A O 1
ATOM 1868 N N . CYS A 1 227 ? -4.266 -25.484 -17.469 1 88.62 227 CYS A N 1
ATOM 1869 C CA . CYS A 1 227 ? -3.871 -26.688 -16.75 1 88.62 227 CYS A CA 1
ATOM 1870 C C . CYS A 1 227 ? -5.094 -27.484 -16.328 1 88.62 227 CYS A C 1
ATOM 1872 O O . CYS A 1 227 ? -5.094 -28.719 -16.391 1 88.62 227 CYS A O 1
ATOM 1874 N N . ILE A 1 228 ? -6.062 -26.812 -15.93 1 87 228 ILE A N 1
ATOM 1875 C CA . ILE A 1 228 ? -7.297 -27.469 -15.508 1 87 228 ILE A CA 1
ATOM 1876 C C . ILE A 1 228 ? -7.934 -28.172 -16.703 1 87 228 ILE A C 1
ATOM 1878 O O . ILE A 1 228 ? -8.336 -29.344 -16.609 1 87 228 ILE A O 1
ATOM 1882 N N . ASP A 1 229 ? -7.988 -27.469 -17.797 1 88 229 ASP A N 1
ATOM 1883 C CA . ASP A 1 229 ? -8.586 -28.047 -19 1 88 229 ASP A CA 1
ATOM 1884 C C . ASP A 1 229 ? -7.82 -29.281 -19.469 1 88 229 ASP A C 1
ATOM 1886 O O . ASP A 1 229 ? -8.422 -30.297 -19.812 1 88 229 ASP A O 1
ATOM 1890 N N . LEU A 1 230 ? -6.555 -29.188 -19.453 1 92.06 230 LEU A N 1
ATOM 1891 C CA . LEU A 1 230 ? -5.727 -30.312 -19.875 1 92.06 230 LEU A CA 1
ATOM 1892 C C . LEU A 1 230 ? -5.906 -31.5 -18.938 1 92.06 230 LEU A C 1
ATOM 1894 O O . LEU A 1 230 ? -6.102 -32.625 -19.391 1 92.06 230 LEU A O 1
ATOM 1898 N N . ALA A 1 231 ? -5.859 -31.266 -17.688 1 93 231 ALA A N 1
ATOM 1899 C CA . ALA A 1 231 ? -6.016 -32.312 -16.703 1 93 231 ALA A CA 1
ATOM 1900 C C . ALA A 1 231 ? -7.391 -32.969 -16.797 1 93 231 ALA A C 1
ATOM 1902 O O . ALA A 1 231 ? -7.512 -34.188 -16.734 1 93 231 ALA A O 1
ATOM 1903 N N . THR A 1 232 ? -8.359 -32.156 -16.906 1 90.38 232 THR A N 1
ATOM 1904 C CA . THR A 1 232 ? -9.727 -32.688 -17.031 1 90.38 232 THR A CA 1
ATOM 1905 C C . THR A 1 232 ? -9.867 -33.562 -18.266 1 90.38 232 THR A C 1
ATOM 1907 O O . THR A 1 232 ? -10.477 -34.625 -18.203 1 90.38 232 THR A O 1
ATOM 1910 N N . TRP A 1 233 ? -9.305 -33.094 -19.328 1 91.81 233 TRP A N 1
ATOM 1911 C CA . TRP A 1 233 ? -9.352 -33.844 -20.562 1 91.81 233 TRP A CA 1
ATOM 1912 C C . TRP A 1 233 ? -8.664 -35.219 -20.391 1 91.81 233 TRP A C 1
ATOM 1914 O O . TRP A 1 233 ? -9.195 -36.25 -20.828 1 91.81 233 TRP A O 1
ATOM 1924 N N . ILE A 1 234 ? -7.527 -35.25 -19.797 1 94.06 234 ILE A N 1
ATOM 1925 C CA . ILE A 1 234 ? -6.773 -36.469 -19.578 1 94.06 234 ILE A CA 1
ATOM 1926 C C . ILE A 1 234 ? -7.602 -37.438 -18.734 1 94.06 234 ILE A C 1
ATOM 1928 O O . ILE A 1 234 ? -7.723 -38.625 -19.078 1 94.06 234 ILE A O 1
ATOM 1932 N N . GLU A 1 235 ? -8.078 -36.938 -17.688 1 92.94 235 GLU A N 1
ATOM 1933 C CA . GLU A 1 235 ? -8.852 -37.75 -16.766 1 92.94 235 GLU A CA 1
ATOM 1934 C C . GLU A 1 235 ? -10.141 -38.25 -17.422 1 92.94 235 GLU A C 1
ATOM 1936 O O . GLU A 1 235 ? -10.492 -39.438 -17.297 1 92.94 235 GLU A O 1
ATOM 1941 N N . LYS A 1 236 ? -10.867 -37.438 -18.109 1 91.25 236 LYS A N 1
ATOM 1942 C CA . LYS A 1 236 ? -12.125 -37.781 -18.75 1 91.25 236 LYS A CA 1
ATOM 1943 C C . LYS A 1 236 ? -11.93 -38.844 -19.812 1 91.25 236 LYS A C 1
ATOM 1945 O O . LYS A 1 236 ? -12.805 -39.688 -20.016 1 91.25 236 LYS A O 1
ATOM 1950 N N . ASN A 1 237 ? -10.797 -38.844 -20.5 1 93.12 237 ASN A N 1
ATOM 1951 C CA . ASN A 1 237 ? -10.531 -39.812 -21.562 1 93.12 237 ASN A CA 1
ATOM 1952 C C . ASN A 1 237 ? -9.898 -41.094 -21 1 93.12 237 ASN A C 1
ATOM 1954 O O . ASN A 1 237 ? -9.555 -42 -21.75 1 93.12 237 ASN A O 1
ATOM 1958 N N . GLY A 1 238 ? -9.648 -41.125 -19.703 1 92.62 238 GLY A N 1
ATOM 1959 C CA . GLY A 1 238 ? -9.18 -42.312 -19.031 1 92.62 238 GLY A CA 1
ATOM 1960 C C . GLY A 1 238 ? -7.684 -42.531 -19.188 1 92.62 238 GLY A C 1
ATOM 1961 O O . GLY A 1 238 ? -7.203 -43.656 -19.078 1 92.62 238 GLY A O 1
ATOM 1962 N N . TYR A 1 239 ? -6.957 -41.531 -19.562 1 94.25 239 TYR A N 1
ATOM 1963 C CA . TYR A 1 239 ? -5.516 -41.656 -19.734 1 94.25 239 TYR A CA 1
ATOM 1964 C C . TYR A 1 239 ? -4.793 -41.469 -18.406 1 94.25 239 TYR A C 1
ATOM 1966 O O . TYR A 1 239 ? -5.359 -40.906 -17.453 1 94.25 239 TYR A O 1
ATOM 1974 N N . ARG A 1 240 ? -3.588 -41.969 -18.375 1 92.88 240 ARG A N 1
ATOM 1975 C CA . ARG A 1 240 ? -2.721 -41.812 -17.219 1 92.88 240 ARG A CA 1
ATOM 1976 C C . ARG A 1 240 ? -1.412 -41.125 -17.594 1 92.88 240 ARG A C 1
ATOM 1978 O O . ARG A 1 240 ? -0.929 -41.281 -18.719 1 92.88 240 ARG A O 1
ATOM 1985 N N . VAL A 1 241 ? -0.969 -40.406 -16.672 1 93.69 241 VAL A N 1
ATOM 1986 C CA . VAL A 1 241 ? 0.299 -39.75 -16.922 1 93.69 241 VAL A CA 1
ATOM 1987 C C . VAL A 1 241 ? 1.448 -40.75 -16.812 1 93.69 241 VAL A C 1
ATOM 1989 O O . VAL A 1 241 ? 1.497 -41.531 -15.875 1 93.69 241 VAL A O 1
ATOM 1992 N N . LYS A 1 242 ? 2.363 -40.594 -17.781 1 92.31 242 LYS A N 1
ATOM 1993 C CA . LYS A 1 242 ? 3.537 -41.469 -17.75 1 92.31 242 LYS A CA 1
ATOM 1994 C C . LYS A 1 242 ? 4.531 -41.031 -16.688 1 92.31 242 LYS A C 1
ATOM 1996 O O . LYS A 1 242 ? 4.727 -39.812 -16.484 1 92.31 242 LYS A O 1
ATOM 2001 N N . GLU A 1 243 ? 5.195 -41.938 -16.062 1 85.44 243 GLU A N 1
ATOM 2002 C CA . GLU A 1 243 ? 6.109 -41.594 -14.969 1 85.44 243 GLU A CA 1
ATOM 2003 C C . GLU A 1 243 ? 7.547 -41.469 -15.469 1 85.44 243 GLU A C 1
ATOM 2005 O O . GLU A 1 243 ? 8.414 -40.969 -14.758 1 85.44 243 GLU A O 1
ATOM 2010 N N . ASP A 1 244 ? 7.809 -41.844 -16.609 1 83.88 244 ASP A N 1
ATOM 2011 C CA . ASP A 1 244 ? 9.18 -41.969 -17.109 1 83.88 244 ASP A CA 1
ATOM 2012 C C . ASP A 1 244 ? 9.68 -40.656 -17.672 1 83.88 244 ASP A C 1
ATOM 2014 O O . ASP A 1 244 ? 10.883 -40.469 -17.859 1 83.88 244 ASP A O 1
ATOM 2018 N N . GLN A 1 245 ? 8.758 -39.75 -17.938 1 85 245 GLN A N 1
ATOM 2019 C CA . GLN A 1 245 ? 9.141 -38.438 -18.453 1 85 245 GLN A CA 1
ATOM 2020 C C . GLN A 1 245 ? 8.438 -37.312 -17.703 1 85 245 GLN A C 1
ATOM 2022 O O . GLN A 1 245 ? 7.277 -37.469 -17.312 1 85 245 GLN A O 1
ATOM 2027 N N . PRO A 1 246 ? 9.125 -36.219 -17.547 1 86.69 246 PRO A N 1
ATOM 2028 C CA . PRO A 1 246 ? 8.508 -35.094 -16.844 1 86.69 246 PRO A CA 1
ATOM 2029 C C . PRO A 1 246 ? 7.531 -34.312 -17.719 1 86.69 246 PRO A C 1
ATOM 2031 O O . PRO A 1 246 ? 7.652 -34.344 -18.953 1 86.69 246 PRO A O 1
ATOM 2034 N N . GLY A 1 247 ? 6.516 -33.688 -17.031 1 90 247 GLY A N 1
ATOM 2035 C CA . GLY A 1 247 ? 5.754 -32.656 -17.75 1 90 247 GLY A CA 1
ATOM 2036 C C . GLY A 1 247 ? 6.59 -31.484 -18.172 1 90 247 GLY A C 1
ATOM 2037 O O . GLY A 1 247 ? 7.621 -31.188 -17.562 1 90 247 GLY A O 1
ATOM 2038 N N . ARG A 1 248 ? 6.16 -30.859 -19.312 1 92.44 248 ARG A N 1
ATOM 2039 C CA . ARG A 1 248 ? 6.934 -29.75 -19.875 1 92.44 248 ARG A CA 1
ATOM 2040 C C . ARG A 1 248 ? 6.035 -28.562 -20.203 1 92.44 248 ARG A C 1
ATOM 2042 O O . ARG A 1 248 ? 4.844 -28.734 -20.469 1 92.44 248 ARG A O 1
ATOM 2049 N N . GLU A 1 249 ? 6.645 -27.484 -20.062 1 93 249 GLU A N 1
ATOM 2050 C CA . GLU A 1 249 ? 6.059 -26.25 -20.578 1 93 249 GLU A CA 1
ATOM 2051 C C . GLU A 1 249 ? 6.98 -25.594 -21.609 1 93 249 GLU A C 1
ATOM 2053 O O . GLU A 1 249 ? 8.156 -25.359 -21.344 1 93 249 GLU A O 1
ATOM 2058 N N . ILE A 1 250 ? 6.48 -25.375 -22.766 1 92.94 250 ILE A N 1
ATOM 2059 C CA . ILE A 1 250 ? 7.234 -24.766 -23.859 1 92.94 250 ILE A CA 1
ATOM 2060 C C . ILE A 1 250 ? 6.77 -23.328 -24.078 1 92.94 250 ILE A C 1
ATOM 2062 O O . ILE A 1 250 ? 5.574 -23.078 -24.25 1 92.94 250 ILE A O 1
ATOM 2066 N N . TYR A 1 251 ? 7.672 -22.422 -24.031 1 90.31 251 TYR A N 1
ATOM 2067 C CA . TYR A 1 251 ? 7.391 -21.016 -24.266 1 90.31 251 TYR A CA 1
ATOM 2068 C C . TYR A 1 251 ? 7.816 -20.594 -25.656 1 90.31 251 TYR A C 1
ATOM 2070 O O . TYR A 1 251 ? 9.008 -20.625 -26 1 90.31 251 TYR A O 1
ATOM 2078 N N . LEU A 1 252 ? 6.852 -20.219 -26.453 1 85.81 252 LEU A N 1
ATOM 2079 C CA . LEU A 1 252 ? 7.102 -19.812 -27.828 1 85.81 252 LEU A CA 1
ATOM 2080 C C . LEU A 1 252 ? 6.918 -18.297 -27.984 1 85.81 252 LEU A C 1
ATOM 2082 O O . LEU A 1 252 ? 5.91 -17.734 -27.547 1 85.81 252 LEU A O 1
ATOM 2086 N N . PRO A 1 253 ? 7.984 -17.562 -28.469 1 77.06 253 PRO A N 1
ATOM 2087 C CA . PRO A 1 253 ? 7.824 -16.109 -28.672 1 77.06 253 PRO A CA 1
ATOM 2088 C C . PRO A 1 253 ? 6.785 -15.789 -29.734 1 77.06 253 PRO A C 1
ATOM 2090 O O . PRO A 1 253 ? 6.668 -16.5 -30.734 1 77.06 253 PRO A O 1
ATOM 2093 N N . LEU A 1 254 ? 5.672 -15.086 -29.484 1 65.31 254 LEU A N 1
ATOM 2094 C CA . LEU A 1 254 ? 4.734 -14.664 -30.516 1 65.31 254 LEU A CA 1
ATOM 2095 C C . LEU A 1 254 ? 5.34 -13.57 -31.391 1 65.31 254 LEU A C 1
ATOM 2097 O O . LEU A 1 254 ? 5.25 -13.625 -32.625 1 65.31 254 LEU A O 1
ATOM 2101 N N . SER A 1 255 ? 5.598 -12.352 -30.766 1 59.84 255 SER A N 1
ATOM 2102 C CA . SER A 1 255 ? 6.191 -11.25 -31.516 1 59.84 255 SER A CA 1
ATOM 2103 C C . SER A 1 255 ? 7.332 -10.602 -30.734 1 59.84 255 SER A C 1
ATOM 2105 O O . SER A 1 255 ? 7.453 -10.805 -29.516 1 59.84 255 SER A O 1
ATOM 2107 N N . GLU A 1 256 ? 8.352 -10.188 -31.516 1 55.78 256 GLU A N 1
ATOM 2108 C CA . GLU A 1 256 ? 9.531 -9.516 -30.984 1 55.78 256 GLU A CA 1
ATOM 2109 C C . GLU A 1 256 ? 9.148 -8.516 -29.891 1 55.78 256 GLU A C 1
ATOM 2111 O O . GLU A 1 256 ? 9.93 -8.273 -28.969 1 55.78 256 GLU A O 1
ATOM 2116 N N . ASN A 1 257 ? 8.016 -7.887 -30.125 1 52.94 257 ASN A N 1
ATOM 2117 C CA . ASN A 1 257 ? 7.773 -6.691 -29.328 1 52.94 257 ASN A CA 1
ATOM 2118 C C . ASN A 1 257 ? 6.746 -6.953 -28.234 1 52.94 257 ASN A C 1
ATOM 2120 O O . ASN A 1 257 ? 6.398 -6.043 -27.469 1 52.94 257 ASN A O 1
ATOM 2124 N N . GLN A 1 258 ? 6.137 -8.203 -28.219 1 57.44 258 GLN A N 1
ATOM 2125 C CA . GLN A 1 258 ? 4.961 -8.203 -27.359 1 57.44 258 GLN A CA 1
ATOM 2126 C C . GLN A 1 258 ? 5.184 -9.094 -26.125 1 57.44 258 GLN A C 1
ATOM 2128 O O . GLN A 1 258 ? 5.848 -10.133 -26.219 1 57.44 258 GLN A O 1
ATOM 2133 N N . GLU A 1 259 ? 4.898 -8.68 -24.938 1 64.06 259 GLU A N 1
ATOM 2134 C CA . GLU A 1 259 ? 4.891 -9.328 -23.625 1 64.06 259 GLU A CA 1
ATOM 2135 C C . GLU A 1 259 ? 4.031 -10.586 -23.641 1 64.06 259 GLU A C 1
ATOM 2137 O O . GLU A 1 259 ? 4.168 -11.445 -22.766 1 64.06 259 GLU A O 1
ATOM 2142 N N . ASP A 1 260 ? 3.406 -10.758 -24.812 1 74.06 260 ASP A N 1
ATOM 2143 C CA . ASP A 1 260 ? 2.535 -11.922 -24.922 1 74.06 260 ASP A CA 1
ATOM 2144 C C . ASP A 1 260 ? 3.301 -13.133 -25.453 1 74.06 260 ASP A C 1
ATOM 2146 O O . ASP A 1 260 ? 4.121 -13.008 -26.359 1 74.06 260 ASP A O 1
ATOM 2150 N N . ARG A 1 261 ? 3.193 -14.32 -24.812 1 80.44 261 ARG A N 1
ATOM 2151 C CA . ARG A 1 261 ? 3.855 -15.562 -25.203 1 80.44 261 ARG A CA 1
ATOM 2152 C C . ARG A 1 261 ? 2.84 -16.688 -25.422 1 80.44 261 ARG A C 1
ATOM 2154 O O . ARG A 1 261 ? 1.746 -16.656 -24.844 1 80.44 261 ARG A O 1
ATOM 2161 N N . LEU A 1 262 ? 3.258 -17.438 -26.406 1 87.12 262 LEU A N 1
ATOM 2162 C CA . LEU A 1 262 ? 2.52 -18.688 -26.562 1 87.12 262 LEU A CA 1
ATOM 2163 C C . LEU A 1 262 ? 3.117 -19.797 -25.688 1 87.12 262 LEU A C 1
ATOM 2165 O O . LEU A 1 262 ? 4.324 -20.031 -25.734 1 87.12 262 LEU A O 1
ATOM 2169 N N . ILE A 1 263 ? 2.271 -20.375 -24.891 1 90.19 263 ILE A N 1
ATOM 2170 C CA . ILE A 1 263 ? 2.74 -21.406 -23.969 1 90.19 263 ILE A CA 1
ATOM 2171 C C . ILE A 1 263 ? 2.072 -22.734 -24.312 1 90.19 263 ILE A C 1
ATOM 2173 O O . ILE A 1 263 ? 0.859 -22.797 -24.531 1 90.19 263 ILE A O 1
ATOM 2177 N N . GLU A 1 264 ? 2.881 -23.734 -24.453 1 92.56 264 GLU A N 1
ATOM 2178 C CA . GLU A 1 264 ? 2.365 -25.094 -24.656 1 92.56 264 GLU A CA 1
ATOM 2179 C C . GLU A 1 264 ? 2.684 -25.984 -23.453 1 92.56 264 GLU A C 1
ATOM 2181 O O . GLU A 1 264 ? 3.85 -26.141 -23.094 1 92.56 264 GLU A O 1
ATOM 2186 N N . ILE A 1 265 ? 1.623 -26.5 -22.859 1 93.62 265 ILE A N 1
ATOM 2187 C CA . ILE A 1 265 ? 1.804 -27.484 -21.797 1 93.62 265 ILE A CA 1
ATOM 2188 C C . ILE A 1 265 ? 1.786 -28.891 -22.375 1 93.62 265 ILE A C 1
ATOM 2190 O O . ILE A 1 265 ? 0.91 -29.234 -23.188 1 93.62 265 ILE A O 1
ATOM 2194 N N . GLN A 1 266 ? 2.748 -29.719 -22 1 94.69 266 GLN A N 1
ATOM 2195 C CA . GLN A 1 266 ? 2.865 -31.078 -22.5 1 94.69 266 GLN A CA 1
ATOM 2196 C C . GLN A 1 266 ? 2.939 -32.094 -21.344 1 94.69 266 GLN A C 1
ATOM 2198 O O . GLN A 1 266 ? 3.793 -31.953 -20.469 1 94.69 266 GLN A O 1
ATOM 2203 N N . ILE A 1 267 ? 2.1 -33.031 -21.422 1 94.5 267 ILE A N 1
ATOM 2204 C CA . ILE A 1 267 ? 2.092 -34.094 -20.422 1 94.5 267 ILE A CA 1
ATOM 2205 C C . ILE A 1 267 ? 2.123 -35.469 -21.125 1 94.5 267 ILE A C 1
ATOM 2207 O O . ILE A 1 267 ? 1.202 -35.812 -21.875 1 94.5 267 ILE A O 1
ATOM 2211 N N . PRO A 1 268 ? 3.199 -36.188 -20.906 1 95.12 268 PRO A N 1
ATOM 2212 C CA . PRO A 1 268 ? 3.195 -37.531 -21.484 1 95.12 268 PRO A CA 1
ATOM 2213 C C . PRO A 1 268 ? 2.109 -38.438 -20.875 1 95.12 268 PRO A C 1
ATOM 2215 O O . PRO A 1 268 ? 1.953 -38.5 -19.656 1 95.12 268 PRO A O 1
ATOM 2218 N N . ILE A 1 269 ? 1.397 -39.125 -21.719 1 95.44 269 ILE A N 1
ATOM 2219 C CA . ILE A 1 269 ? 0.281 -39.938 -21.219 1 95.44 269 ILE A CA 1
ATOM 2220 C C . ILE A 1 269 ? 0.378 -41.344 -21.75 1 95.44 269 ILE A C 1
ATO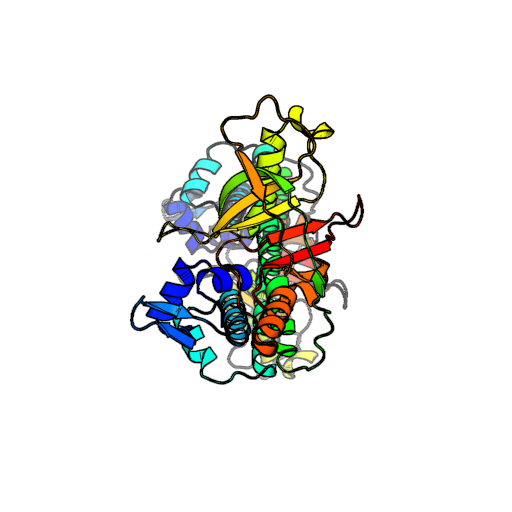M 2222 O O . ILE A 1 269 ? 1.032 -41.594 -22.766 1 95.44 269 ILE A O 1
ATOM 2226 N N . GLU A 1 270 ? -0.186 -42.219 -20.969 1 92.5 270 GLU A N 1
ATOM 2227 C CA . GLU A 1 270 ? -0.396 -43.625 -21.391 1 92.5 270 GLU A CA 1
ATOM 2228 C C . GLU A 1 270 ? -1.816 -43.812 -21.906 1 92.5 270 GLU A C 1
ATOM 2230 O O . GLU A 1 270 ? -2.785 -43.438 -21.25 1 92.5 270 GLU A O 1
ATOM 2235 N N . LEU A 1 271 ? -1.899 -44.281 -23.141 1 83.38 271 LEU A N 1
ATOM 2236 C CA . LEU A 1 271 ? -3.215 -44.531 -23.719 1 83.38 271 LEU A CA 1
ATOM 2237 C C . LEU A 1 271 ? -3.822 -45.812 -23.172 1 83.38 271 LEU A C 1
ATOM 2239 O O . LEU A 1 271 ? -3.1 -46.75 -22.828 1 83.38 271 LEU A O 1
ATOM 2243 N N . MET B 1 1 ? -6.906 -39.781 -12.523 1 91.69 1 MET B N 1
ATOM 2244 C CA . MET B 1 1 ? -6.293 -39.219 -11.328 1 91.69 1 MET B CA 1
ATOM 2245 C C . MET B 1 1 ? -4.809 -38.969 -11.547 1 91.69 1 MET B C 1
ATOM 2247 O O . MET B 1 1 ? -4.195 -39.562 -12.438 1 91.69 1 MET B O 1
ATOM 2251 N N . PHE B 1 2 ? -4.312 -38.031 -10.773 1 93.75 2 PHE B N 1
ATOM 2252 C CA . PHE B 1 2 ? -2.924 -37.625 -10.906 1 93.75 2 PHE B CA 1
ATOM 2253 C C . PHE B 1 2 ? -2.152 -37.875 -9.617 1 93.75 2 PHE B C 1
ATOM 2255 O O . PHE B 1 2 ? -2.67 -37.656 -8.516 1 93.75 2 PHE B O 1
ATOM 2262 N N . LYS B 1 3 ? -0.959 -38.375 -9.836 1 92.12 3 LYS B N 1
ATOM 2263 C CA . LYS B 1 3 ? -0.075 -38.469 -8.68 1 92.12 3 LYS B CA 1
ATOM 2264 C C . LYS B 1 3 ? 0.281 -37.094 -8.156 1 92.12 3 LYS B C 1
ATOM 2266 O O . LYS B 1 3 ? 0.204 -36.094 -8.891 1 92.12 3 LYS B O 1
ATOM 2271 N N . ILE B 1 4 ? 0.702 -37.031 -6.93 1 90.94 4 ILE B N 1
ATOM 2272 C CA . ILE B 1 4 ? 0.93 -35.75 -6.262 1 90.94 4 ILE B CA 1
ATOM 2273 C C . ILE B 1 4 ? 1.957 -34.938 -7.039 1 90.94 4 ILE B C 1
ATOM 2275 O O . ILE B 1 4 ? 1.861 -33.688 -7.109 1 90.94 4 ILE B O 1
ATOM 2279 N N . GLY B 1 5 ? 2.924 -35.5 -7.656 1 88.56 5 GLY B N 1
ATOM 2280 C CA . GLY B 1 5 ? 3.912 -34.812 -8.453 1 88.56 5 GLY B CA 1
ATOM 2281 C C . GLY B 1 5 ? 3.32 -34.125 -9.672 1 88.56 5 GLY B C 1
ATOM 2282 O O . GLY B 1 5 ? 3.578 -32.938 -9.914 1 88.56 5 GLY B O 1
ATOM 2283 N N . ASP B 1 6 ? 2.52 -34.906 -10.398 1 90 6 ASP B N 1
ATOM 2284 C CA . ASP B 1 6 ? 1.848 -34.375 -11.578 1 90 6 ASP B CA 1
ATOM 2285 C C . ASP B 1 6 ? 0.854 -33.281 -11.18 1 90 6 ASP B C 1
ATOM 2287 O O . ASP B 1 6 ? 0.768 -32.25 -11.844 1 90 6 ASP B O 1
ATOM 2291 N N . PHE B 1 7 ? 0.189 -33.562 -10.133 1 92.75 7 PHE B N 1
ATOM 2292 C CA . PHE B 1 7 ? -0.777 -32.594 -9.641 1 92.75 7 PHE B CA 1
ATOM 2293 C C . PHE B 1 7 ? -0.078 -31.312 -9.203 1 92.75 7 PHE B C 1
ATOM 2295 O O . PHE B 1 7 ? -0.605 -30.219 -9.398 1 92.75 7 PHE B O 1
AT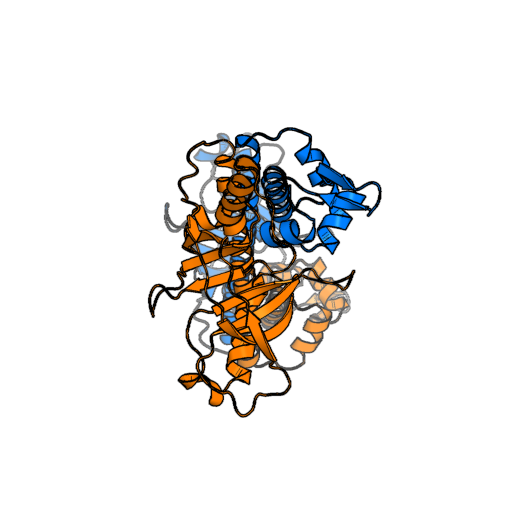OM 2302 N N . SER B 1 8 ? 1.046 -31.406 -8.617 1 91.81 8 SER B N 1
ATOM 2303 C CA . SER B 1 8 ? 1.861 -30.266 -8.227 1 91.81 8 SER B CA 1
ATOM 2304 C C . SER B 1 8 ? 2.197 -29.391 -9.43 1 91.81 8 SER B C 1
ATOM 2306 O O . SER B 1 8 ? 2.025 -28.172 -9.375 1 91.81 8 SER B O 1
ATOM 2308 N N . MET B 1 9 ? 2.582 -29.969 -10.477 1 88.94 9 MET B N 1
ATOM 2309 C CA . MET B 1 9 ? 2.906 -29.234 -11.688 1 88.94 9 MET B CA 1
ATOM 2310 C C . MET B 1 9 ? 1.669 -28.547 -12.258 1 88.94 9 MET B C 1
ATOM 2312 O O . MET B 1 9 ? 1.706 -27.359 -12.578 1 88.94 9 MET B O 1
ATOM 2316 N N . LEU B 1 10 ? 0.62 -29.281 -12.273 1 90.31 10 LEU B N 1
ATOM 2317 C CA . LEU B 1 10 ? -0.61 -28.781 -12.883 1 90.31 10 LEU B CA 1
ATOM 2318 C C . LEU B 1 10 ? -1.216 -27.672 -12.047 1 90.31 10 LEU B C 1
ATOM 2320 O O . LEU B 1 10 ? -1.784 -26.719 -12.594 1 90.31 10 LEU B O 1
ATOM 2324 N N . SER B 1 11 ? -1.109 -27.797 -10.766 1 90.81 11 SER B N 1
ATOM 2325 C CA . SER B 1 11 ? -1.716 -26.828 -9.867 1 90.81 11 SER B CA 1
ATOM 2326 C C . SER B 1 11 ? -0.747 -25.688 -9.539 1 90.81 11 SER B C 1
ATOM 2328 O O . SER B 1 11 ? -1.146 -24.672 -8.992 1 90.81 11 SER B O 1
ATOM 2330 N N . LYS B 1 12 ? 0.492 -25.906 -9.805 1 89.44 12 LYS B N 1
ATOM 2331 C CA . LYS B 1 12 ? 1.558 -24.969 -9.453 1 89.44 12 LYS B CA 1
ATOM 2332 C C . LYS B 1 12 ? 1.657 -24.797 -7.941 1 89.44 12 LYS B C 1
ATOM 2334 O O . LYS B 1 12 ? 1.878 -23.688 -7.449 1 89.44 12 LYS B O 1
ATOM 2339 N N . VAL B 1 13 ? 1.377 -25.812 -7.207 1 91.06 13 VAL B N 1
ATOM 2340 C CA . VAL B 1 13 ? 1.574 -25.891 -5.766 1 91.06 13 VAL B CA 1
ATOM 2341 C C . VAL B 1 13 ? 2.641 -26.938 -5.441 1 91.06 13 VAL B C 1
ATOM 2343 O O . VAL B 1 13 ? 2.537 -28.094 -5.867 1 91.06 13 VAL B O 1
ATOM 2346 N N . PRO B 1 14 ? 3.584 -26.547 -4.684 1 90.31 14 PRO B N 1
ATOM 2347 C CA . PRO B 1 14 ? 4.629 -27.516 -4.359 1 90.31 14 PRO B CA 1
ATOM 2348 C C . PRO B 1 14 ? 4.094 -28.719 -3.596 1 90.31 14 PRO B C 1
ATOM 2350 O O . PRO B 1 14 ? 3.111 -28.609 -2.859 1 90.31 14 PRO B O 1
ATOM 2353 N N . VAL B 1 15 ? 4.805 -29.844 -3.764 1 90.44 15 VAL B N 1
ATOM 2354 C CA . VAL B 1 15 ? 4.402 -31.109 -3.146 1 90.44 15 VAL B CA 1
ATOM 2355 C C . VAL B 1 15 ? 4.324 -30.938 -1.631 1 90.44 15 VAL B C 1
ATOM 2357 O O . VAL B 1 15 ? 3.369 -31.391 -0.997 1 90.44 15 VAL B O 1
ATOM 2360 N N . LYS B 1 16 ? 5.328 -30.234 -1.14 1 89.25 16 LYS B N 1
ATOM 2361 C CA . LYS B 1 16 ? 5.344 -30 0.302 1 89.25 16 LYS B CA 1
ATOM 2362 C C . LYS B 1 16 ? 4.07 -29.297 0.761 1 89.25 16 LYS B C 1
ATOM 2364 O O . LYS B 1 16 ? 3.494 -29.641 1.791 1 89.25 16 LYS B O 1
ATOM 2369 N N . THR B 1 17 ? 3.656 -28.375 0.005 1 91.56 17 THR B N 1
ATOM 2370 C CA . THR B 1 17 ? 2.463 -27.609 0.336 1 91.56 17 THR B CA 1
ATOM 2371 C C . THR B 1 17 ? 1.211 -28.469 0.212 1 91.56 17 THR B C 1
ATOM 2373 O O . THR B 1 17 ? 0.303 -28.375 1.042 1 91.56 17 THR B O 1
ATOM 2376 N N . LEU B 1 18 ? 1.157 -29.281 -0.816 1 92.88 18 LEU B N 1
ATOM 2377 C CA . LEU B 1 18 ? 0.022 -30.188 -0.982 1 92.88 18 LEU B CA 1
ATOM 2378 C C . LEU B 1 18 ? -0.08 -31.156 0.192 1 92.88 18 LEU B C 1
ATOM 2380 O O . LEU B 1 18 ? -1.18 -31.453 0.668 1 92.88 18 LEU B O 1
ATOM 2384 N N . ARG B 1 19 ? 1.031 -31.609 0.636 1 90.69 19 ARG B N 1
ATOM 2385 C CA . ARG B 1 19 ? 1.049 -32.469 1.799 1 90.69 19 ARG B CA 1
ATOM 2386 C C . ARG B 1 19 ? 0.543 -31.766 3.043 1 90.69 19 ARG B C 1
ATOM 2388 O O . ARG B 1 19 ? -0.204 -32.344 3.84 1 90.69 19 ARG B O 1
ATOM 2395 N N . TYR B 1 20 ? 1.025 -30.594 3.166 1 92.31 20 TYR B N 1
ATOM 2396 C CA . TYR B 1 20 ? 0.565 -29.781 4.289 1 92.31 20 TYR B CA 1
ATOM 2397 C C . TYR B 1 20 ? -0.942 -29.562 4.223 1 92.31 20 TYR B C 1
ATOM 2399 O O . TYR B 1 20 ? -1.636 -29.672 5.238 1 92.31 20 TYR B O 1
ATOM 2407 N N . TYR B 1 21 ? -1.439 -29.188 3.023 1 94.5 21 TYR B N 1
ATOM 2408 C CA . TYR B 1 21 ? -2.875 -29.016 2.84 1 94.5 21 TYR B CA 1
ATOM 2409 C C . TYR B 1 21 ? -3.643 -30.266 3.258 1 94.5 21 TYR B C 1
ATOM 2411 O O . TYR B 1 21 ? -4.723 -30.156 3.844 1 94.5 21 TYR B O 1
ATOM 2419 N N . ASP B 1 22 ? -3.123 -31.422 2.918 1 94.12 22 ASP B N 1
ATOM 2420 C CA . ASP B 1 22 ? -3.725 -32.688 3.318 1 94.12 22 ASP B CA 1
ATOM 2421 C C . ASP B 1 22 ? -3.721 -32.844 4.836 1 94.12 22 ASP B C 1
ATOM 2423 O O . ASP B 1 22 ? -4.738 -33.219 5.434 1 94.12 22 ASP B O 1
ATOM 2427 N N . GLN B 1 23 ? -2.631 -32.5 5.449 1 93 23 GLN B N 1
ATOM 2428 C CA . GLN B 1 23 ? -2.455 -32.625 6.895 1 93 23 GLN B CA 1
ATOM 2429 C C . GLN B 1 23 ? -3.479 -31.781 7.648 1 93 23 GLN B C 1
ATOM 2431 O O . GLN B 1 23 ? -4.039 -32.219 8.648 1 93 23 GLN B O 1
ATOM 2436 N N . ILE B 1 24 ? -3.715 -30.625 7.184 1 93.38 24 ILE B N 1
ATOM 2437 C CA . ILE B 1 24 ? -4.629 -29.734 7.895 1 93.38 24 ILE B CA 1
ATOM 2438 C C . ILE B 1 24 ? -6.043 -29.906 7.348 1 93.38 24 ILE B C 1
ATOM 2440 O O . ILE B 1 24 ? -6.93 -29.109 7.645 1 93.38 24 ILE B O 1
ATOM 2444 N N . GLU B 1 25 ? -6.25 -30.797 6.422 1 92.44 25 GLU B N 1
ATOM 2445 C CA . GLU B 1 25 ? -7.543 -31.203 5.879 1 92.44 25 GLU B CA 1
ATOM 2446 C C . GLU B 1 25 ? -8.148 -30.094 5.012 1 92.44 25 GLU B C 1
ATOM 2448 O O . GLU B 1 25 ? -9.367 -29.922 4.984 1 92.44 25 GLU B O 1
ATOM 2453 N N . LEU B 1 26 ? -7.324 -29.359 4.445 1 94.44 26 LEU B N 1
ATOM 2454 C CA . LEU B 1 26 ? -7.754 -28.312 3.529 1 94.44 26 LEU B CA 1
ATOM 2455 C C . LEU B 1 26 ? -8.047 -28.875 2.146 1 94.44 26 LEU B C 1
ATOM 2457 O O . LEU B 1 26 ? -9.07 -28.562 1.538 1 94.44 26 LEU B O 1
ATOM 2461 N N . LEU B 1 27 ? -7.129 -29.719 1.645 1 95.25 27 LEU B N 1
ATOM 2462 C CA . LEU B 1 27 ? -7.234 -30.422 0.375 1 95.25 27 LEU B CA 1
ATOM 2463 C C . LEU B 1 27 ? -6.742 -31.859 0.513 1 95.25 27 LEU B C 1
ATOM 2465 O O . LEU B 1 27 ? -5.547 -32.125 0.371 1 95.25 27 LEU B O 1
ATOM 2469 N N . LYS B 1 28 ? -7.672 -32.75 0.677 1 95.19 28 LYS B N 1
ATOM 2470 C CA . LYS B 1 28 ? -7.324 -34.156 0.825 1 95.19 28 LYS B CA 1
ATOM 2471 C C . LYS B 1 28 ? -7.207 -34.844 -0.536 1 95.19 28 LYS B C 1
ATOM 2473 O O . LYS B 1 28 ? -8 -34.562 -1.44 1 95.19 28 LYS B O 1
ATOM 2478 N N . PRO B 1 29 ? -6.25 -35.719 -0.627 1 96.38 29 PRO B N 1
ATOM 2479 C CA . PRO B 1 29 ? -6.203 -36.469 -1.878 1 96.38 29 PRO B CA 1
ATOM 2480 C C . PRO B 1 29 ? -7.465 -37.312 -2.115 1 96.38 29 PRO B C 1
ATOM 2482 O O . PRO B 1 29 ? -8.117 -37.719 -1.158 1 96.38 29 PRO B O 1
ATOM 2485 N N . GLN B 1 30 ? -7.797 -37.438 -3.371 1 95.5 30 GLN B N 1
ATOM 2486 C CA . GLN B 1 30 ? -8.961 -38.25 -3.723 1 95.5 30 GLN B CA 1
ATOM 2487 C C . GLN B 1 30 ? -8.75 -39.719 -3.365 1 95.5 30 GLN B C 1
ATOM 2489 O O . GLN B 1 30 ? -9.688 -40.406 -2.973 1 95.5 30 GLN B O 1
ATOM 2494 N N . LYS B 1 31 ? -7.484 -40.156 -3.586 1 94.75 31 LYS B N 1
ATOM 2495 C CA . LYS B 1 31 ? -7.125 -41.531 -3.258 1 94.75 31 LYS B CA 1
ATOM 2496 C C . LYS B 1 31 ? -5.699 -41.594 -2.723 1 94.75 31 LYS B C 1
ATOM 2498 O O . LYS B 1 31 ? -4.816 -40.875 -3.182 1 94.75 31 LYS B O 1
ATOM 2503 N N . THR B 1 32 ? -5.496 -42.406 -1.746 1 93.06 32 THR B N 1
ATOM 2504 C CA . THR B 1 32 ? -4.164 -42.719 -1.252 1 93.06 32 THR B CA 1
ATOM 2505 C C . THR B 1 32 ? -3.908 -44.219 -1.338 1 93.06 32 THR B C 1
ATOM 2507 O O . THR B 1 32 ? -4.699 -45.031 -0.833 1 93.06 32 THR B O 1
ATOM 2510 N N . ASP B 1 33 ? -2.869 -44.5 -2.021 1 91.5 33 ASP B N 1
ATOM 2511 C CA . ASP B 1 33 ? -2.549 -45.938 -2.154 1 91.5 33 ASP B CA 1
ATOM 2512 C C . ASP B 1 33 ? -2.242 -46.562 -0.793 1 91.5 33 ASP B C 1
ATOM 2514 O O . ASP B 1 33 ? -1.425 -46.031 -0.034 1 91.5 33 ASP B O 1
ATOM 2518 N N . ARG B 1 34 ? -2.838 -47.625 -0.479 1 89.19 34 ARG B N 1
ATOM 2519 C CA . ARG B 1 34 ? -2.73 -48.25 0.837 1 89.19 34 ARG B CA 1
ATOM 2520 C C . ARG B 1 34 ? -1.352 -48.844 1.039 1 89.19 34 ARG B C 1
ATOM 2522 O O . ARG B 1 34 ? -0.831 -48.875 2.156 1 89.19 34 ARG B O 1
ATOM 2529 N N . ASP B 1 35 ? -0.8 -49.406 -0.051 1 90 35 ASP B N 1
ATOM 2530 C CA . ASP B 1 35 ? 0.468 -50.125 0.032 1 90 35 ASP B CA 1
ATOM 2531 C C . ASP B 1 35 ? 1.651 -49.156 -0.035 1 90 35 ASP B C 1
ATOM 2533 O O . ASP B 1 35 ? 2.598 -49.25 0.745 1 90 35 ASP B O 1
ATOM 2537 N N . THR B 1 36 ? 1.593 -48.062 -0.883 1 86.62 36 THR B N 1
ATOM 2538 C CA . THR B 1 36 ? 2.732 -47.188 -1.143 1 86.62 36 THR B CA 1
ATOM 2539 C C . THR B 1 36 ? 2.564 -45.844 -0.43 1 86.62 36 THR B C 1
ATOM 2541 O O . THR B 1 36 ? 3.537 -45.125 -0.234 1 86.62 36 THR B O 1
ATOM 2544 N N . GLY B 1 37 ? 1.316 -45.562 -0.074 1 87.81 37 GLY B N 1
ATOM 2545 C CA . GLY B 1 37 ? 1.054 -44.281 0.557 1 87.81 37 GLY B CA 1
ATOM 2546 C C . GLY B 1 37 ? 0.983 -43.125 -0.432 1 87.81 37 GLY B C 1
ATOM 2547 O O . GLY B 1 37 ? 0.83 -41.969 -0.037 1 87.81 37 GLY B O 1
ATOM 2548 N N . TYR B 1 38 ? 1.083 -43.469 -1.668 1 88.5 38 TYR B N 1
ATOM 2549 C CA . TYR B 1 38 ? 1.085 -42.406 -2.684 1 88.5 38 TYR B CA 1
ATOM 2550 C C . TYR B 1 38 ? -0.277 -41.75 -2.771 1 88.5 38 TYR B C 1
ATOM 2552 O O . TYR B 1 38 ? -1.312 -42.406 -2.762 1 88.5 38 TYR B O 1
ATOM 2560 N N . ARG B 1 39 ? -0.255 -40.406 -2.855 1 92.75 39 ARG B N 1
ATOM 2561 C CA . ARG B 1 39 ? -1.471 -39.594 -2.92 1 92.75 39 ARG B CA 1
ATOM 2562 C C . ARG B 1 39 ? -1.87 -39.344 -4.367 1 92.75 39 ARG B C 1
ATOM 2564 O O . ARG B 1 39 ? -1.023 -39 -5.199 1 92.75 39 ARG B O 1
ATOM 2571 N N . TYR B 1 40 ? -3.146 -39.5 -4.629 1 95.38 40 TYR B N 1
ATOM 2572 C CA . TYR B 1 40 ? -3.713 -39.219 -5.945 1 95.38 40 TYR B CA 1
ATOM 2573 C C . TYR B 1 40 ? -4.785 -38.156 -5.867 1 95.38 40 TYR B C 1
ATOM 2575 O O . TYR B 1 40 ? -5.613 -38.156 -4.957 1 95.38 40 TYR B O 1
ATOM 2583 N N . TYR B 1 41 ? -4.715 -37.219 -6.812 1 96.69 41 TYR B N 1
ATOM 2584 C CA . TYR B 1 41 ? -5.672 -36.125 -6.887 1 96.69 41 TYR B CA 1
ATOM 2585 C C . TYR B 1 41 ? -6.43 -36.125 -8.211 1 96.69 41 TYR B C 1
ATOM 2587 O O . TYR B 1 41 ? -5.898 -36.594 -9.227 1 96.69 41 TYR B O 1
ATOM 2595 N N . SER B 1 42 ? -7.629 -35.656 -8.18 1 95.12 42 SER B N 1
ATOM 2596 C CA . SER B 1 42 ? -8.438 -35.562 -9.391 1 95.12 42 SER B CA 1
ATOM 2597 C C . SER B 1 42 ? -8.266 -34.219 -10.078 1 95.12 42 SER B C 1
ATOM 2599 O O . SER B 1 42 ? -7.77 -33.281 -9.469 1 95.12 42 SER B O 1
ATOM 2601 N N . ALA B 1 43 ? -8.641 -34.188 -11.352 1 91.88 43 ALA B N 1
ATOM 2602 C CA . ALA B 1 43 ? -8.617 -32.938 -12.094 1 91.88 43 ALA B CA 1
ATOM 2603 C C . ALA B 1 43 ? -9.547 -31.891 -11.461 1 91.88 43 ALA B C 1
ATOM 2605 O O . ALA B 1 43 ? -9.242 -30.703 -11.438 1 91.88 43 ALA B O 1
ATOM 2606 N N . GLU B 1 44 ? -10.617 -32.312 -10.969 1 89 44 GLU B N 1
ATOM 2607 C CA . GLU B 1 44 ? -11.602 -31.438 -10.328 1 89 44 GLU B CA 1
ATOM 2608 C C . GLU B 1 44 ? -10.992 -30.703 -9.133 1 89 44 GLU B C 1
ATOM 2610 O O . GLU B 1 44 ? -11.375 -29.578 -8.836 1 89 44 GLU B O 1
ATOM 2615 N N . GLN B 1 45 ? -10.062 -31.328 -8.5 1 93.62 45 GLN B N 1
ATOM 2616 C CA . GLN B 1 45 ? -9.453 -30.734 -7.312 1 93.62 45 GLN B CA 1
ATOM 2617 C C . GLN B 1 45 ? -8.578 -29.547 -7.684 1 93.62 45 GLN B C 1
ATOM 2619 O O . GLN B 1 45 ? -8.18 -28.766 -6.812 1 93.62 45 GLN B O 1
ATOM 2624 N N . LEU B 1 46 ? -8.203 -29.438 -8.961 1 92 46 LEU B N 1
ATOM 2625 C CA . LEU B 1 46 ? -7.508 -28.25 -9.422 1 92 46 LEU B CA 1
ATOM 2626 C C . LEU B 1 46 ? -8.375 -27 -9.234 1 92 46 LEU B C 1
ATOM 2628 O O . LEU B 1 46 ? -7.867 -25.922 -8.961 1 92 46 LEU B O 1
ATOM 2632 N N . LEU B 1 47 ? -9.664 -27.172 -9.383 1 86.88 47 LEU B N 1
ATOM 2633 C CA . LEU B 1 47 ? -10.586 -26.062 -9.156 1 86.88 47 LEU B CA 1
ATOM 2634 C C . LEU B 1 47 ? -10.586 -25.656 -7.688 1 86.88 47 LEU B C 1
ATOM 2636 O O . LEU B 1 47 ? -10.664 -24.469 -7.375 1 86.88 47 LEU B O 1
ATOM 2640 N N . GLU B 1 48 ? -10.469 -26.641 -6.84 1 89.56 48 GLU B N 1
ATOM 2641 C CA . GLU B 1 48 ? -10.391 -26.359 -5.41 1 89.56 48 GLU B CA 1
ATOM 2642 C C . GLU B 1 48 ? -9.125 -25.578 -5.07 1 89.56 48 GLU B C 1
ATOM 2644 O O . GLU B 1 48 ? -9.148 -24.656 -4.242 1 89.56 48 GLU B O 1
ATOM 2649 N N . VAL B 1 49 ? -8.062 -25.984 -5.684 1 92.38 49 VAL B N 1
ATOM 2650 C CA . VAL B 1 49 ? -6.793 -25.297 -5.477 1 92.38 49 VAL B CA 1
ATOM 2651 C C . VAL B 1 49 ? -6.93 -23.828 -5.906 1 92.38 49 VAL B C 1
ATOM 2653 O O . VAL B 1 49 ? -6.43 -22.938 -5.23 1 92.38 49 VAL B O 1
ATOM 2656 N N . ASN B 1 50 ? -7.602 -23.594 -6.965 1 88.12 50 ASN B N 1
ATOM 2657 C CA . ASN B 1 50 ? -7.816 -22.234 -7.445 1 88.12 50 ASN B CA 1
ATOM 2658 C C . ASN B 1 50 ? -8.617 -21.406 -6.441 1 88.12 50 ASN B C 1
ATOM 2660 O O . ASN B 1 50 ? -8.344 -20.219 -6.254 1 88.12 50 ASN B O 1
ATOM 2664 N N . ARG B 1 51 ? -9.547 -22.031 -5.887 1 87.94 51 ARG B N 1
ATOM 2665 C CA . ARG B 1 51 ? -10.32 -21.344 -4.859 1 87.94 51 ARG B CA 1
ATOM 2666 C C . ARG B 1 51 ? -9.453 -21.016 -3.648 1 87.94 51 ARG B C 1
ATOM 2668 O O . ARG B 1 51 ? -9.57 -19.938 -3.076 1 87.94 51 ARG B O 1
ATOM 2675 N N . ILE B 1 52 ? -8.641 -21.969 -3.297 1 91.69 52 ILE B N 1
ATOM 2676 C CA . ILE B 1 52 ? -7.719 -21.75 -2.186 1 91.69 52 ILE B CA 1
ATOM 2677 C C . ILE B 1 52 ? -6.828 -20.547 -2.486 1 91.69 52 ILE B C 1
ATOM 2679 O O . ILE B 1 52 ? -6.66 -19.672 -1.643 1 91.69 52 ILE B O 1
ATOM 2683 N N . PHE B 1 53 ? -6.32 -20.5 -3.699 1 89.81 53 PHE B N 1
ATOM 2684 C CA . PHE B 1 53 ? -5.48 -19.391 -4.121 1 89.81 53 PHE B CA 1
ATOM 2685 C C . PHE B 1 53 ? -6.242 -18.062 -4.039 1 89.81 53 PHE B C 1
ATOM 2687 O O . PHE B 1 53 ? -5.711 -17.062 -3.561 1 89.81 53 PHE B O 1
ATOM 2694 N N . LEU B 1 54 ? -7.414 -18.094 -4.508 1 87.75 54 LEU B N 1
ATOM 2695 C CA . LEU B 1 54 ? -8.25 -16.891 -4.512 1 87.75 54 LEU B CA 1
ATOM 2696 C C . LEU B 1 54 ? -8.445 -16.375 -3.094 1 87.75 54 LEU B C 1
ATOM 2698 O O . LEU B 1 54 ? -8.234 -15.18 -2.834 1 87.75 54 LEU B O 1
ATOM 2702 N N . TYR B 1 55 ? -8.766 -17.281 -2.207 1 89.38 55 TYR B N 1
ATOM 2703 C CA . TYR B 1 55 ? -9.023 -16.875 -0.829 1 89.38 55 TYR B CA 1
ATOM 2704 C C . TYR B 1 55 ? -7.742 -16.375 -0.165 1 89.38 55 TYR B C 1
ATOM 2706 O O . TYR B 1 55 ? -7.77 -15.43 0.626 1 89.38 55 TYR B O 1
ATOM 2714 N N . LYS B 1 56 ? -6.637 -17.016 -0.528 1 89.62 56 LYS B N 1
ATOM 2715 C CA . LYS B 1 56 ? -5.352 -16.578 -0.004 1 89.62 56 LYS B CA 1
ATOM 2716 C C . LYS B 1 56 ? -5.039 -15.148 -0.46 1 89.62 56 LYS B C 1
ATOM 2718 O O . LYS B 1 56 ? -4.594 -14.32 0.336 1 89.62 56 LYS B O 1
ATOM 2723 N N . GLU B 1 57 ? -5.309 -14.922 -1.709 1 85.56 57 GLU B N 1
ATOM 2724 C CA . GLU B 1 57 ? -5.047 -13.594 -2.26 1 85.56 57 GLU B CA 1
ATOM 2725 C C . GLU B 1 57 ? -5.961 -12.547 -1.635 1 85.56 57 GLU B C 1
ATOM 2727 O O . GLU B 1 57 ? -5.578 -11.383 -1.495 1 85.56 57 GLU B O 1
ATOM 2732 N N . LEU B 1 58 ? -7.145 -13.008 -1.27 1 85.06 58 LEU B N 1
ATOM 2733 C CA . LEU B 1 58 ? -8.109 -12.117 -0.633 1 85.06 58 LEU B CA 1
ATOM 2734 C C . LEU B 1 58 ? -7.734 -11.859 0.824 1 85.06 58 LEU B C 1
ATOM 2736 O O . LEU B 1 58 ? -8.312 -10.992 1.477 1 85.06 58 LEU B O 1
ATOM 2740 N N . GLY B 1 59 ? -6.742 -12.609 1.349 1 84 59 GLY B N 1
ATOM 2741 C CA . GLY B 1 59 ? -6.195 -12.305 2.662 1 84 59 GLY B CA 1
ATOM 2742 C C . GLY B 1 59 ? -6.688 -13.25 3.744 1 84 59 GLY B C 1
ATOM 2743 O O . GLY B 1 59 ? -6.414 -13.039 4.93 1 84 59 GLY B O 1
ATOM 2744 N N . PHE B 1 60 ? -7.359 -14.258 3.398 1 87 60 PHE B N 1
ATOM 2745 C CA . PHE B 1 60 ? -7.867 -15.195 4.391 1 87 60 PHE B CA 1
ATOM 2746 C C . PHE B 1 60 ? -6.762 -16.141 4.859 1 87 60 PHE B C 1
ATOM 2748 O O . PHE B 1 60 ? -5.852 -16.469 4.098 1 87 60 PHE B O 1
ATOM 2755 N N . THR B 1 61 ? -6.867 -16.484 6.086 1 90.94 61 THR B N 1
ATOM 2756 C CA . THR B 1 61 ? -5.953 -17.484 6.621 1 90.94 61 THR B CA 1
ATOM 2757 C C . THR B 1 61 ? -6.348 -18.875 6.164 1 90.94 61 THR B C 1
ATOM 2759 O O . THR B 1 61 ? -7.473 -19.094 5.703 1 90.94 61 THR B O 1
ATOM 2762 N N . LEU B 1 62 ? -5.461 -19.828 6.262 1 92.31 62 LEU B N 1
ATOM 2763 C CA . LEU B 1 62 ? -5.75 -21.203 5.852 1 92.31 62 LEU B CA 1
ATOM 2764 C C . LEU B 1 62 ? -6.91 -21.781 6.66 1 92.31 62 LEU B C 1
ATOM 2766 O O . LEU B 1 62 ? -7.734 -22.516 6.125 1 92.31 62 LEU B O 1
ATOM 2770 N N . LYS B 1 63 ? -6.969 -21.359 7.91 1 90.88 63 LYS B N 1
ATOM 2771 C CA . LYS B 1 63 ? -8.07 -21.812 8.766 1 90.88 63 LYS B CA 1
ATOM 2772 C C . LYS B 1 63 ? -9.406 -21.281 8.266 1 90.88 63 LYS B C 1
ATOM 2774 O O . LYS B 1 63 ? -10.375 -22.031 8.156 1 90.88 63 LYS B O 1
ATOM 2779 N N . GLN B 1 64 ? -9.461 -20.062 7.926 1 88.69 64 GLN B N 1
ATOM 2780 C CA . GLN B 1 64 ? -10.664 -19.438 7.383 1 88.69 64 GLN B CA 1
ATOM 2781 C C . GLN B 1 64 ? -11.031 -20.047 6.035 1 88.69 64 GLN B C 1
ATOM 2783 O O . GLN B 1 64 ? -12.211 -20.266 5.746 1 88.69 64 GLN B O 1
ATOM 2788 N N . ILE B 1 65 ? -10.023 -20.391 5.242 1 92.44 65 ILE B N 1
ATOM 2789 C CA . ILE B 1 65 ? -10.242 -20.938 3.908 1 92.44 65 ILE B CA 1
ATOM 2790 C C . ILE B 1 65 ? -10.891 -22.312 4.02 1 92.44 65 ILE B C 1
ATOM 2792 O O . ILE B 1 65 ? -11.805 -22.641 3.25 1 92.44 65 ILE B O 1
ATOM 2796 N N . ALA B 1 66 ? -10.492 -23.078 4.941 1 90.12 66 ALA B N 1
ATOM 2797 C CA . ALA B 1 66 ? -11.07 -24.406 5.156 1 90.12 66 ALA B CA 1
ATOM 2798 C C . ALA B 1 66 ? -12.57 -24.312 5.406 1 90.12 66 ALA B C 1
ATOM 2800 O O . ALA B 1 66 ? -13.352 -25.109 4.867 1 90.12 66 ALA B O 1
ATOM 2801 N N . GLN B 1 67 ? -12.93 -23.344 6.156 1 87.19 67 GLN B N 1
ATOM 2802 C CA . GLN B 1 67 ? -14.336 -23.125 6.453 1 87.19 67 GLN B CA 1
ATOM 2803 C C . GLN B 1 67 ? -15.102 -22.656 5.219 1 87.19 67 GLN B C 1
ATOM 2805 O O . GLN B 1 67 ? -16.203 -23.125 4.938 1 87.19 67 GLN B O 1
ATOM 2810 N N . LEU B 1 68 ? -14.508 -21.812 4.48 1 86.56 68 LEU B N 1
ATOM 2811 C CA . LEU B 1 68 ? -15.141 -21.234 3.303 1 86.56 68 LEU B CA 1
ATOM 2812 C C . LEU B 1 68 ? -15.344 -22.281 2.217 1 86.56 68 LEU B C 1
ATOM 2814 O O . LEU B 1 68 ? -16.344 -22.25 1.486 1 86.56 68 LEU B O 1
ATOM 2818 N N . LEU B 1 69 ? -14.383 -23.172 2.076 1 87.38 69 LEU B N 1
ATOM 2819 C CA . LEU B 1 69 ? -14.461 -24.219 1.062 1 87.38 69 LEU B CA 1
ATOM 2820 C C . LEU B 1 69 ? -15.648 -25.125 1.321 1 87.38 69 LEU B C 1
ATOM 2822 O O . LEU B 1 69 ? -16.234 -25.672 0.382 1 87.38 69 LEU B O 1
ATOM 2826 N N . HIS B 1 70 ? -16.062 -25.203 2.555 1 82.56 70 HIS B N 1
ATOM 2827 C CA . HIS B 1 70 ? -17.172 -26.078 2.93 1 82.56 70 HIS B CA 1
ATOM 2828 C C . HIS B 1 70 ? -18.516 -25.375 2.77 1 82.56 70 HIS B C 1
ATOM 2830 O O . HIS B 1 70 ? -19.547 -26.031 2.602 1 82.56 70 HIS B O 1
ATOM 2836 N N . GLU B 1 71 ? -18.609 -24.062 2.916 1 78.56 71 GLU B N 1
ATOM 2837 C CA . GLU B 1 71 ? -19.844 -23.297 2.932 1 78.56 71 GLU B CA 1
ATOM 2838 C C . GLU B 1 71 ? -20.359 -23.047 1.518 1 78.56 71 GLU B C 1
ATOM 2840 O O . GLU B 1 71 ? -21.484 -22.562 1.333 1 78.56 71 GLU B O 1
ATOM 2845 N N . GLU B 1 72 ? -20.078 -23.75 0.494 1 75.31 72 GLU B N 1
ATOM 2846 C CA . GLU B 1 72 ? -20.5 -23.531 -0.887 1 75.31 72 GLU B CA 1
ATOM 2847 C C . GLU B 1 72 ? -20.688 -22.047 -1.18 1 75.31 72 GLU B C 1
ATOM 2849 O O . GLU B 1 72 ? -21.797 -21.594 -1.462 1 75.31 72 GLU B O 1
ATOM 2854 N N . ILE B 1 73 ? -19.797 -21.188 -1.115 1 77.12 73 ILE B N 1
ATOM 2855 C CA . ILE B 1 73 ? -19.828 -19.766 -1.381 1 77.12 73 ILE B CA 1
ATOM 2856 C C . ILE B 1 73 ? -20.156 -19.516 -2.852 1 77.12 73 ILE B C 1
ATOM 2858 O O . ILE B 1 73 ? -19.516 -20.094 -3.74 1 77.12 73 ILE B O 1
ATOM 2862 N N . SER B 1 74 ? -21.25 -18.797 -3.047 1 79.69 74 SER B N 1
ATOM 2863 C CA . SER B 1 74 ? -21.688 -18.516 -4.41 1 79.69 74 SER B CA 1
ATOM 2864 C C . SER B 1 74 ? -20.719 -17.578 -5.117 1 79.69 74 SER B C 1
ATOM 2866 O O . SER B 1 74 ? -19.875 -16.938 -4.477 1 79.69 74 SER B O 1
ATOM 2868 N N . LEU B 1 75 ? -20.812 -17.594 -6.391 1 79.75 75 LEU B N 1
ATOM 2869 C CA . LEU B 1 75 ? -20 -16.672 -7.191 1 79.75 75 LEU B CA 1
ATOM 2870 C C . LEU B 1 75 ? -20.297 -15.227 -6.824 1 79.75 75 LEU B C 1
ATOM 2872 O O . LEU B 1 75 ? -19.391 -14.391 -6.824 1 79.75 75 LEU B O 1
ATOM 2876 N N . GLU B 1 76 ? -21.484 -15.008 -6.516 1 85.38 76 GLU B N 1
ATOM 2877 C CA . GLU B 1 76 ? -21.891 -13.656 -6.129 1 85.38 76 GLU B CA 1
ATOM 2878 C C . GLU B 1 76 ? -21.188 -13.219 -4.84 1 85.38 76 GLU B C 1
ATOM 2880 O O . GLU B 1 76 ? -20.766 -12.07 -4.719 1 85.38 76 GLU B O 1
ATOM 2885 N N . GLN B 1 77 ? -21.109 -14.109 -3.959 1 85.94 77 GLN B N 1
ATOM 2886 C CA . GLN B 1 77 ? -20.438 -13.805 -2.695 1 85.94 77 GLN B CA 1
ATOM 2887 C C . GLN B 1 77 ? -18.938 -13.594 -2.896 1 85.94 77 GLN B C 1
ATOM 2889 O O . GLN B 1 77 ? -18.344 -12.711 -2.281 1 85.94 77 GLN B O 1
ATOM 2894 N N . ILE B 1 78 ? -18.391 -14.312 -3.75 1 82.12 78 ILE B N 1
ATOM 2895 C CA . ILE B 1 78 ? -16.984 -14.164 -4.074 1 82.12 78 ILE B CA 1
ATOM 2896 C C . ILE B 1 78 ? -16.75 -12.805 -4.73 1 82.12 78 ILE B C 1
ATOM 2898 O O . ILE B 1 78 ? -15.766 -12.117 -4.418 1 82.12 78 ILE B O 1
ATOM 2902 N N . GLN B 1 79 ? -17.672 -12.469 -5.59 1 85.25 79 GLN B N 1
ATOM 2903 C CA . GLN B 1 79 ? -17.594 -11.172 -6.25 1 85.25 79 GLN B CA 1
ATOM 2904 C C . GLN B 1 79 ? -17.672 -10.031 -5.234 1 85.25 79 GLN B C 1
ATOM 2906 O O . GLN B 1 79 ? -16.984 -9.023 -5.375 1 85.25 79 GLN B O 1
ATOM 2911 N N . GLY B 1 80 ? -18.5 -10.242 -4.309 1 87.81 80 GLY B N 1
ATOM 2912 C CA . GLY B 1 80 ? -18.594 -9.25 -3.246 1 87.81 80 GLY B CA 1
ATOM 2913 C C . GLY B 1 80 ? -17.297 -9.109 -2.461 1 87.81 80 GLY B C 1
ATOM 2914 O O . GLY B 1 80 ? -16.859 -7.996 -2.158 1 87.81 80 GLY B O 1
ATOM 2915 N N . MET B 1 81 ? -16.672 -10.227 -2.172 1 85.06 81 MET B N 1
ATOM 2916 C CA . MET B 1 81 ? -15.398 -10.219 -1.461 1 85.06 81 MET B CA 1
ATOM 2917 C C . MET B 1 81 ? -14.312 -9.539 -2.295 1 85.06 81 MET B C 1
ATOM 2919 O O . MET B 1 81 ? -13.484 -8.812 -1.759 1 85.06 81 MET B O 1
ATOM 2923 N N . PHE B 1 82 ? -14.414 -9.75 -3.557 1 84.06 82 PHE B N 1
ATOM 2924 C CA . PHE B 1 82 ? -13.461 -9.133 -4.473 1 84.06 82 PHE B CA 1
ATOM 2925 C C . PHE B 1 82 ? -13.617 -7.617 -4.48 1 84.06 82 PHE B C 1
ATOM 2927 O O . PHE B 1 82 ? -12.625 -6.883 -4.41 1 84.06 82 PHE B O 1
ATOM 2934 N N . LYS B 1 83 ? -14.797 -7.234 -4.527 1 88.06 83 LYS B N 1
ATOM 2935 C CA . LYS B 1 83 ? -15.062 -5.801 -4.555 1 88.06 83 LYS B CA 1
ATOM 2936 C C . LYS B 1 83 ? -14.586 -5.129 -3.271 1 88.06 83 LYS B C 1
ATOM 2938 O O . LYS B 1 83 ? -14.062 -4.012 -3.307 1 88.06 83 LYS B O 1
ATOM 2943 N N . LEU B 1 84 ? -14.805 -5.82 -2.236 1 87.81 84 LEU B N 1
ATOM 2944 C CA . LEU B 1 84 ? -14.328 -5.293 -0.961 1 87.81 84 LEU B CA 1
ATOM 2945 C C . LEU B 1 84 ? -12.805 -5.191 -0.948 1 87.81 84 LEU B C 1
ATOM 2947 O O . LEU B 1 84 ? -12.25 -4.18 -0.506 1 87.81 84 LEU B O 1
ATOM 2951 N N . LYS B 1 85 ? -12.141 -6.176 -1.5 1 84.44 85 LYS B N 1
ATOM 2952 C CA . LYS B 1 85 ? -10.68 -6.172 -1.551 1 84.44 85 LYS B CA 1
ATOM 2953 C C . LYS B 1 85 ? -10.164 -5.086 -2.492 1 84.44 85 LYS B C 1
ATOM 2955 O O . LYS B 1 85 ? -9.18 -4.41 -2.191 1 84.44 85 LYS B O 1
ATOM 2960 N N . GLU B 1 86 ? -10.844 -4.992 -3.527 1 84.06 86 GLU B N 1
ATOM 2961 C CA . GLU B 1 86 ? -10.5 -3.938 -4.477 1 84.06 86 GLU B CA 1
ATOM 2962 C C . GLU B 1 86 ? -10.586 -2.561 -3.826 1 84.06 86 GLU B C 1
ATOM 2964 O O . GLU B 1 86 ? -9.695 -1.73 -3.998 1 84.06 86 GLU B O 1
ATOM 2969 N N . SER B 1 87 ? -11.586 -2.367 -3.111 1 89.38 87 SER B N 1
ATOM 2970 C CA . SER B 1 87 ? -11.789 -1.095 -2.424 1 89.38 87 SER B CA 1
ATOM 2971 C C . SER B 1 87 ? -10.703 -0.86 -1.376 1 89.38 87 SER B C 1
ATOM 2973 O O . SER B 1 87 ? -10.203 0.258 -1.23 1 89.38 87 SER B O 1
ATOM 2975 N N . GLU B 1 88 ? -10.359 -1.9 -0.699 1 87 88 GLU B N 1
ATOM 2976 C CA . GLU B 1 88 ? -9.305 -1.808 0.303 1 87 88 GLU B CA 1
ATOM 2977 C C . GLU B 1 88 ? -7.977 -1.407 -0.331 1 87 88 GLU B C 1
ATOM 2979 O O . GLU B 1 88 ? -7.262 -0.554 0.199 1 87 88 GLU B O 1
ATOM 2984 N N . ILE B 1 89 ? -7.703 -1.998 -1.397 1 82.69 89 ILE B N 1
ATOM 2985 C CA . ILE B 1 89 ? -6.449 -1.716 -2.086 1 82.69 89 ILE B CA 1
ATOM 2986 C C . ILE B 1 89 ? -6.469 -0.288 -2.627 1 82.69 89 ILE B C 1
ATOM 2988 O O . ILE B 1 89 ? -5.465 0.424 -2.551 1 82.69 89 ILE B O 1
ATOM 2992 N N . GLN B 1 90 ? -7.586 0.098 -3.139 1 84.5 90 GLN B N 1
ATOM 2993 C CA . GLN B 1 90 ? -7.723 1.458 -3.648 1 84.5 90 GLN B CA 1
ATOM 2994 C C . GLN B 1 90 ? -7.535 2.484 -2.535 1 84.5 90 GLN B C 1
ATOM 2996 O O . GLN B 1 90 ? -6.887 3.514 -2.734 1 84.5 90 GLN B O 1
ATOM 3001 N N . GLN B 1 91 ? -8.055 2.197 -1.427 1 87.88 91 GLN B N 1
ATOM 3002 C CA . GLN B 1 91 ? -7.891 3.088 -0.282 1 87.88 91 GLN B CA 1
ATOM 3003 C C . GLN B 1 91 ? -6.43 3.17 0.146 1 87.88 91 GLN B C 1
ATOM 3005 O O . GLN B 1 91 ? -5.934 4.25 0.469 1 87.88 91 GLN B O 1
ATOM 3010 N N . LEU B 1 92 ? -5.793 2.088 0.122 1 84.94 92 LEU B N 1
ATOM 3011 C CA . LEU B 1 92 ? -4.375 2.059 0.457 1 84.94 92 LEU B CA 1
ATOM 3012 C C . LEU B 1 92 ? -3.562 2.885 -0.536 1 84.94 92 LEU B C 1
ATOM 3014 O O . LEU B 1 92 ? -2.684 3.652 -0.139 1 84.94 92 LEU B O 1
ATOM 3018 N N . LEU B 1 93 ? -3.949 2.758 -1.749 1 81.75 93 LEU B N 1
ATOM 3019 C CA . LEU B 1 93 ? -3.268 3.502 -2.803 1 81.75 93 LEU B CA 1
ATOM 3020 C C . LEU B 1 93 ? -3.463 5.004 -2.619 1 81.75 93 LEU B C 1
ATOM 3022 O O . LEU B 1 93 ? -2.512 5.777 -2.75 1 81.75 93 LEU B O 1
ATOM 3026 N N . GLU B 1 94 ? -4.598 5.344 -2.34 1 85.75 94 GLU B N 1
ATOM 3027 C CA . GLU B 1 94 ? -4.91 6.754 -2.141 1 85.75 94 GLU B CA 1
ATOM 3028 C C . GLU B 1 94 ? -4.156 7.32 -0.941 1 85.75 94 GLU B C 1
ATOM 3030 O O . GLU B 1 94 ? -3.627 8.43 -1.004 1 85.75 94 GLU B O 1
ATOM 3035 N N . LYS B 1 95 ? -4.105 6.512 0.058 1 86.75 95 LYS B N 1
ATOM 3036 C CA . LYS B 1 95 ? -3.391 6.938 1.256 1 86.75 95 LYS B CA 1
ATOM 3037 C C . LYS B 1 95 ? -1.903 7.129 0.969 1 86.75 95 LYS B C 1
ATOM 3039 O O . LYS B 1 95 ? -1.306 8.117 1.396 1 86.75 95 LYS B O 1
ATOM 3044 N N . GLU B 1 96 ? -1.342 6.281 0.224 1 83.94 96 GLU B N 1
ATOM 3045 C CA . GLU B 1 96 ? 0.079 6.367 -0.1 1 83.94 96 GLU B CA 1
ATOM 3046 C C . GLU B 1 96 ? 0.361 7.535 -1.04 1 83.94 96 GLU B C 1
ATOM 3048 O O . GLU B 1 96 ? 1.389 8.203 -0.916 1 83.94 96 GLU B O 1
ATOM 3053 N N . GLN B 1 97 ? -0.533 7.789 -1.897 1 83 97 GLN B N 1
ATOM 3054 C CA . GLN B 1 97 ? -0.388 8.914 -2.811 1 83 97 GLN B CA 1
ATOM 3055 C C . GLN B 1 97 ? -0.482 10.242 -2.064 1 83 97 GLN B C 1
ATOM 3057 O O . GLN B 1 97 ? 0.26 11.18 -2.359 1 83 97 GLN B O 1
ATOM 3062 N N . GLU B 1 98 ? -1.35 10.273 -1.17 1 83.56 98 GLU B N 1
ATOM 3063 C CA . GLU B 1 98 ? -1.47 11.469 -0.338 1 83.56 98 GLU B CA 1
ATOM 3064 C C . GLU B 1 98 ? -0.179 11.734 0.43 1 83.56 98 GLU B C 1
ATOM 3066 O O . GLU B 1 98 ? 0.236 12.891 0.573 1 83.56 98 GLU B O 1
ATOM 3071 N N . LYS B 1 99 ? 0.342 10.695 0.895 1 83.56 99 LYS B N 1
ATOM 3072 C CA . LYS B 1 99 ? 1.608 10.82 1.609 1 83.56 99 LYS B CA 1
ATOM 3073 C C . LYS B 1 99 ? 2.695 11.398 0.707 1 83.56 99 LYS B C 1
ATOM 3075 O O . LYS B 1 99 ? 3.461 12.266 1.128 1 83.56 99 LYS B O 1
ATOM 3080 N N . LEU B 1 100 ? 2.773 10.992 -0.497 1 83.38 100 LEU B N 1
ATOM 3081 C CA . LEU B 1 100 ? 3.771 11.484 -1.441 1 83.38 100 LEU B CA 1
ATOM 3082 C C . LEU B 1 100 ? 3.578 12.969 -1.711 1 83.38 100 LEU B C 1
ATOM 3084 O O . LEU B 1 100 ? 4.555 13.719 -1.808 1 83.38 100 LEU B O 1
ATOM 3088 N N . VAL B 1 101 ? 2.355 13.359 -1.824 1 82.19 101 VAL B N 1
ATOM 3089 C CA . VAL B 1 101 ? 2.041 14.758 -2.059 1 82.19 101 VAL B CA 1
ATOM 3090 C C . VAL B 1 101 ? 2.506 15.602 -0.871 1 82.19 101 VAL B C 1
ATOM 3092 O O . VAL B 1 101 ? 3.121 16.656 -1.05 1 82.19 101 VAL B O 1
ATOM 3095 N N . ARG B 1 102 ? 2.258 15.094 0.285 1 81.19 102 ARG B N 1
ATOM 3096 C CA . ARG B 1 102 ? 2.658 15.812 1.486 1 81.19 102 ARG B CA 1
ATOM 3097 C C . ARG B 1 102 ? 4.176 15.945 1.568 1 81.19 102 ARG B C 1
ATOM 3099 O O . ARG B 1 102 ? 4.695 17 1.915 1 81.19 102 ARG B O 1
ATOM 3106 N N . ILE B 1 103 ? 4.84 14.922 1.28 1 82.56 103 ILE B N 1
ATOM 3107 C CA . ILE B 1 103 ? 6.297 14.93 1.315 1 82.56 103 ILE B CA 1
ATOM 3108 C C . ILE B 1 103 ? 6.832 15.938 0.307 1 82.56 103 ILE B C 1
ATOM 3110 O O . ILE B 1 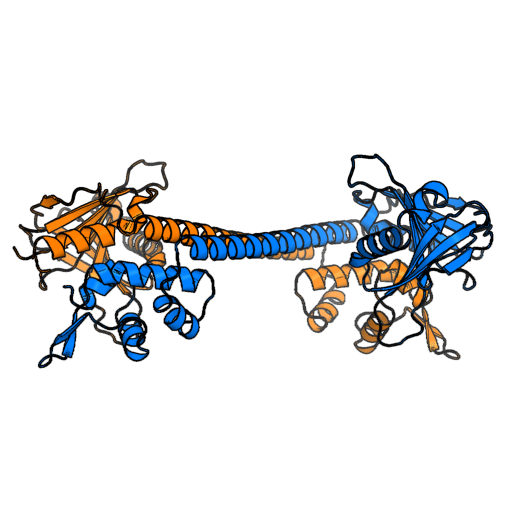103 ? 7.727 16.734 0.625 1 82.56 103 ILE B O 1
ATOM 3114 N N . LYS B 1 104 ? 6.273 15.93 -0.846 1 81.94 104 LYS B N 1
ATOM 3115 C CA . LYS B 1 104 ? 6.707 16.875 -1.88 1 81.94 104 LYS B CA 1
ATOM 3116 C C . LYS B 1 104 ? 6.492 18.312 -1.439 1 81.94 104 LYS B C 1
ATOM 3118 O O . LYS B 1 104 ? 7.352 19.172 -1.652 1 81.94 104 LYS B O 1
ATOM 3123 N N . GLU B 1 105 ? 5.379 18.562 -0.876 1 79.31 105 GLU B N 1
ATOM 3124 C CA . GLU B 1 105 ? 5.062 19.906 -0.386 1 79.31 105 GLU B CA 1
ATOM 3125 C C . GLU B 1 105 ? 6.051 20.344 0.69 1 79.31 105 GLU B C 1
ATOM 3127 O O . GLU B 1 105 ? 6.508 21.5 0.687 1 79.31 105 GLU B O 1
ATOM 3132 N N . ARG B 1 106 ? 6.375 19.469 1.516 1 78.94 106 ARG B N 1
ATOM 3133 C CA . ARG B 1 106 ? 7.289 19.797 2.604 1 78.94 106 ARG B CA 1
ATOM 3134 C C . ARG B 1 106 ? 8.711 19.984 2.084 1 78.94 106 ARG B C 1
ATOM 3136 O O . ARG B 1 106 ? 9.445 20.844 2.57 1 78.94 106 ARG B O 1
ATOM 3143 N N . MET B 1 107 ? 9.062 19.219 1.155 1 79.88 107 MET B N 1
ATOM 3144 C CA . MET B 1 107 ? 10.375 19.391 0.533 1 79.88 107 MET B CA 1
ATOM 3145 C C . MET B 1 107 ? 10.5 20.75 -0.125 1 79.88 107 MET B C 1
ATOM 3147 O O . MET B 1 107 ? 11.555 21.375 -0.059 1 79.88 107 MET B O 1
ATOM 3151 N N . GLN B 1 108 ? 9.445 21.156 -0.779 1 77.31 108 GLN B N 1
ATOM 3152 C CA . GLN B 1 108 ? 9.453 22.469 -1.405 1 77.31 108 GLN B CA 1
ATOM 3153 C C . GLN B 1 108 ? 9.633 23.578 -0.366 1 77.31 108 GLN B C 1
ATOM 3155 O O . GLN B 1 108 ? 10.336 24.547 -0.611 1 77.31 108 GLN B O 1
ATOM 3160 N N . LEU B 1 109 ? 9.062 23.328 0.768 1 74.94 109 LEU B N 1
ATOM 3161 C CA . LEU B 1 109 ? 9.195 24.297 1.852 1 74.94 109 LEU B CA 1
ATOM 3162 C C . LEU B 1 109 ? 10.648 24.391 2.326 1 74.94 109 LEU B C 1
ATOM 3164 O O . LEU B 1 109 ? 11.156 25.469 2.574 1 74.94 109 LEU B O 1
ATOM 3168 N N . ILE B 1 110 ? 11.195 23.297 2.439 1 76.44 110 ILE B N 1
ATOM 3169 C CA . ILE B 1 110 ? 12.578 23.25 2.896 1 76.44 110 ILE B CA 1
ATOM 3170 C C . ILE B 1 110 ? 13.484 23.906 1.855 1 76.44 110 ILE B C 1
ATOM 3172 O O . ILE B 1 110 ? 14.445 24.609 2.205 1 76.44 110 ILE B O 1
ATOM 3176 N N . GLY B 1 111 ? 13.172 23.688 0.609 1 74.88 111 GLY B N 1
ATOM 3177 C CA . GLY B 1 111 ? 13.945 24.297 -0.454 1 74.88 111 GLY B CA 1
ATOM 3178 C C . GLY B 1 111 ? 13.852 25.812 -0.465 1 74.88 111 GLY B C 1
ATOM 3179 O O . GLY B 1 111 ? 14.758 26.5 -0.944 1 74.88 111 GLY B O 1
ATOM 3180 N N . ARG B 1 112 ? 12.797 26.312 0.049 1 72.12 112 ARG B N 1
ATOM 3181 C CA . ARG B 1 112 ? 12.586 27.766 0.064 1 72.12 112 ARG B CA 1
ATOM 3182 C C . ARG B 1 112 ? 13.188 28.391 1.32 1 72.12 112 ARG B C 1
ATOM 3184 O O . ARG B 1 112 ? 13.188 29.609 1.469 1 72.12 112 ARG B O 1
ATOM 3191 N N . GLU B 1 113 ? 13.617 27.422 2.082 1 68.44 113 GLU B N 1
ATOM 3192 C CA . GLU B 1 113 ? 14.258 27.922 3.293 1 68.44 113 GLU B CA 1
ATOM 3193 C C . GLU B 1 113 ? 15.445 28.828 2.955 1 68.44 113 GLU B C 1
ATOM 3195 O O . GLU B 1 113 ? 16.328 28.438 2.186 1 68.44 113 GLU B O 1
ATOM 3200 N N . GLY B 1 114 ? 15.344 30.016 3.342 1 60.38 114 GLY B N 1
ATOM 3201 C CA . GLY B 1 114 ? 16.422 30.969 3.105 1 60.38 114 GLY B CA 1
ATOM 3202 C C . GLY B 1 114 ? 16.172 31.859 1.901 1 60.38 114 GLY B C 1
ATOM 3203 O O . GLY B 1 114 ? 16.953 32.781 1.646 1 60.38 114 GLY B O 1
ATOM 3204 N N . SER B 1 115 ? 15.227 31.328 1.036 1 58.97 115 SER B N 1
ATOM 3205 C CA . SER B 1 115 ? 14.961 32.188 -0.117 1 58.97 115 SER B CA 1
ATOM 3206 C C . SER B 1 115 ? 14.133 33.406 0.275 1 58.97 115 SER B C 1
ATOM 3208 O O . SER B 1 115 ? 13.281 33.312 1.158 1 58.97 115 SER B O 1
ATOM 3210 N N . ALA B 1 116 ? 14.656 34.594 0.156 1 52.97 116 ALA B N 1
ATOM 3211 C CA . ALA B 1 116 ? 14.141 35.938 0.452 1 52.97 116 ALA B CA 1
ATOM 3212 C C . ALA B 1 116 ? 12.742 36.125 -0.129 1 52.97 116 ALA B C 1
ATOM 3214 O O . ALA B 1 116 ? 12.039 37.062 0.231 1 52.97 116 ALA B O 1
ATOM 3215 N N . GLU B 1 117 ? 12.406 35.375 -1.062 1 51.34 117 GLU B N 1
ATOM 3216 C CA . GLU B 1 117 ? 11.203 35.812 -1.762 1 51.34 117 GLU B CA 1
ATOM 3217 C C . GLU B 1 117 ? 9.945 35.438 -0.977 1 51.34 117 GLU B C 1
ATOM 3219 O O . GLU B 1 117 ? 9.477 34.312 -1.039 1 51.34 117 GLU B O 1
ATOM 3224 N N . ARG B 1 118 ? 9.875 35.875 0.132 1 54.56 118 ARG B N 1
ATOM 3225 C CA . ARG B 1 118 ? 8.656 35.75 0.929 1 54.56 118 ARG B CA 1
ATOM 3226 C C . ARG B 1 118 ? 7.566 36.656 0.385 1 54.56 118 ARG B C 1
ATOM 3228 O O . ARG B 1 118 ? 7.605 37.875 0.587 1 54.56 118 ARG B O 1
ATOM 3235 N N . GLU B 1 119 ? 7.035 36.25 -0.792 1 54.38 119 GLU B N 1
ATOM 3236 C CA . GLU B 1 119 ? 6.094 37.094 -1.514 1 54.38 119 GLU B CA 1
ATOM 3237 C C . GLU B 1 119 ? 4.793 37.281 -0.735 1 54.38 119 GLU B C 1
ATOM 3239 O O . GLU B 1 119 ? 3.93 38.062 -1.119 1 54.38 119 GLU B O 1
ATOM 3244 N N . GLN B 1 120 ? 4.578 36.562 0.33 1 64.31 120 GLN B N 1
ATOM 3245 C CA . GLN B 1 120 ? 3.193 36.781 0.734 1 64.31 120 GLN B CA 1
ATOM 3246 C C . GLN B 1 120 ? 3.07 37.969 1.651 1 64.31 120 GLN B C 1
ATOM 3248 O O . GLN B 1 120 ? 3.932 38.219 2.504 1 64.31 120 GLN B O 1
ATOM 3253 N N . GLU B 1 121 ? 2.248 38.875 1.199 1 80.56 121 GLU B N 1
ATOM 3254 C CA . GLU B 1 121 ? 2.082 40.156 1.9 1 80.56 121 GLU B CA 1
ATOM 3255 C C . GLU B 1 121 ? 1.223 40 3.15 1 80.56 121 GLU B C 1
ATOM 3257 O O . GLU B 1 121 ? 0.098 39.5 3.074 1 80.56 121 GLU B O 1
ATOM 3262 N N . VAL B 1 122 ? 1.869 40.125 4.344 1 91 122 VAL B N 1
ATOM 3263 C CA . VAL B 1 122 ? 1.133 40.188 5.602 1 91 122 VAL B CA 1
ATOM 3264 C C . VAL B 1 122 ? 0.505 41.562 5.777 1 91 122 VAL B C 1
ATOM 3266 O O . VAL B 1 122 ? 1.153 42.594 5.523 1 91 122 VAL B O 1
ATOM 3269 N N . ILE B 1 123 ? -0.831 41.656 6.059 1 93.31 123 ILE B N 1
ATOM 3270 C CA . ILE B 1 123 ? -1.53 42.906 6.262 1 93.31 123 ILE B CA 1
ATOM 3271 C C . ILE B 1 123 ? -2.072 42.969 7.688 1 93.31 123 ILE B C 1
ATOM 3273 O O . ILE B 1 123 ? -2.607 42 8.203 1 93.31 123 ILE B O 1
ATOM 3277 N N . ILE B 1 124 ? -1.847 44.094 8.312 1 94.56 124 ILE B N 1
ATOM 3278 C CA . ILE B 1 124 ? -2.521 44.344 9.578 1 94.56 124 ILE B CA 1
ATOM 3279 C C . ILE B 1 124 ? -3.889 45 9.32 1 94.56 124 ILE B C 1
ATOM 3281 O O . ILE B 1 124 ? -3.986 46 8.648 1 94.56 124 ILE B O 1
ATOM 3285 N N . LYS B 1 125 ? -4.902 44.375 9.781 1 94.12 125 LYS B N 1
ATOM 3286 C CA . LYS B 1 125 ? -6.215 44.969 9.562 1 94.12 125 LYS B CA 1
ATOM 3287 C C . LYS B 1 125 ? -7.031 45 10.859 1 94.12 125 LYS B C 1
ATOM 3289 O O . LYS B 1 125 ? -6.691 44.312 11.82 1 94.12 125 LYS B O 1
ATOM 3294 N N . THR B 1 126 ? -8.016 45.875 10.82 1 94.88 126 THR B N 1
ATOM 3295 C CA . THR B 1 126 ? -9 45.938 11.891 1 94.88 126 THR B CA 1
ATOM 3296 C C . THR B 1 126 ? -10.18 45 11.594 1 94.88 126 THR B C 1
ATOM 3298 O O . THR B 1 126 ? -10.695 45 10.484 1 94.88 126 THR B O 1
ATOM 3301 N N . VAL B 1 127 ? -10.422 44.219 12.562 1 93.69 127 VAL B N 1
ATOM 3302 C CA . VAL B 1 127 ? -11.555 43.281 12.43 1 93.69 127 VAL B CA 1
ATOM 3303 C C . VAL B 1 127 ? -12.664 43.688 13.398 1 93.69 127 VAL B C 1
ATOM 3305 O O . VAL B 1 127 ? -12.406 43.969 14.57 1 93.69 127 VAL B O 1
ATOM 3308 N N . GLU B 1 128 ? -13.875 43.75 12.852 1 92.56 128 GLU B N 1
ATOM 3309 C CA . GLU B 1 128 ? -15.023 44.125 13.664 1 92.56 128 GLU B CA 1
ATOM 3310 C C . GLU B 1 128 ? -15.453 42.969 14.578 1 92.56 128 GLU B C 1
ATOM 3312 O O . GLU B 1 128 ? -15.023 41.844 14.383 1 92.56 128 GLU B O 1
ATOM 3317 N N . SER B 1 129 ? -16.203 43.406 15.609 1 92.94 129 SER B N 1
ATOM 3318 C CA . SER B 1 129 ? -16.781 42.344 16.453 1 92.94 129 SER B CA 1
ATOM 3319 C C . SER B 1 129 ? -17.766 41.5 15.688 1 92.94 129 SER B C 1
ATOM 3321 O O . SER B 1 129 ? -18.422 41.969 14.758 1 92.94 129 SER B O 1
ATOM 3323 N N . GLU B 1 130 ? -17.781 40.25 16.016 1 90.06 130 GLU B N 1
ATOM 3324 C CA . GLU B 1 130 ? -18.719 39.344 15.344 1 90.06 130 GLU B CA 1
ATOM 3325 C C . GLU B 1 130 ? -19.219 38.25 16.297 1 90.06 130 GLU B C 1
ATOM 3327 O O . GLU B 1 130 ? -18.547 37.938 17.281 1 90.06 130 GLU B O 1
ATOM 3332 N N . ARG B 1 131 ? -20.469 37.781 15.906 1 91.12 131 ARG B N 1
ATOM 3333 C CA . ARG B 1 131 ? -21.047 36.656 16.609 1 91.12 131 ARG B CA 1
ATOM 3334 C C . ARG B 1 131 ? -20.984 35.375 15.766 1 91.12 131 ARG B C 1
ATOM 3336 O O . ARG B 1 131 ? -21.266 35.438 14.562 1 91.12 131 ARG B O 1
ATOM 3343 N N . LEU B 1 132 ? -20.562 34.344 16.422 1 91.88 132 LEU B N 1
ATOM 3344 C CA . LEU B 1 132 ? -20.422 33.062 15.734 1 91.88 132 LEU B CA 1
ATOM 3345 C C . LEU B 1 132 ? -21.312 32 16.375 1 91.88 132 LEU B C 1
ATOM 3347 O O . LEU B 1 132 ? -21.438 31.938 17.594 1 91.88 132 LEU B O 1
ATOM 3351 N N . ILE B 1 133 ? -21.969 31.25 15.5 1 90.44 133 ILE B N 1
ATOM 3352 C CA . ILE B 1 133 ? -22.5 29.969 15.961 1 90.44 133 ILE B CA 1
ATOM 3353 C C . ILE B 1 133 ? -21.438 28.891 15.805 1 90.44 133 ILE B C 1
ATOM 3355 O O . ILE B 1 133 ? -20.938 28.656 14.711 1 90.44 133 ILE B O 1
ATOM 3359 N N . SER B 1 134 ? -21.094 28.359 16.891 1 91.5 134 SER B N 1
ATOM 3360 C CA . SER B 1 134 ? -19.938 27.469 16.828 1 91.5 134 SER B CA 1
ATOM 3361 C C . SER B 1 134 ? -20.109 26.25 17.734 1 91.5 134 SER B C 1
ATOM 3363 O O . SER B 1 134 ? -21.062 26.188 18.516 1 91.5 134 SER B O 1
ATOM 3365 N N . PHE B 1 135 ? -19.359 25.266 17.5 1 89.5 135 PHE B N 1
ATOM 3366 C CA . PHE B 1 135 ? -19.266 24.172 18.453 1 89.5 135 PHE B CA 1
ATOM 3367 C C . PHE B 1 135 ? -17.812 23.781 18.703 1 89.5 135 PHE B C 1
ATOM 3369 O O . PHE B 1 135 ? -16.953 23.984 17.844 1 89.5 135 PHE B O 1
ATOM 3376 N N . HIS B 1 136 ? -17.578 23.266 19.922 1 87.81 136 HIS B N 1
ATOM 3377 C CA . HIS B 1 136 ? -16.25 22.891 20.391 1 87.81 136 HIS B CA 1
ATOM 3378 C C . HIS B 1 136 ? -15.977 21.406 20.125 1 87.81 136 HIS B C 1
ATOM 3380 O O . HIS B 1 136 ? -16.859 20.562 20.297 1 87.81 136 HIS B O 1
ATOM 3386 N N . SER B 1 137 ? -14.758 21.188 19.656 1 85.31 137 SER B N 1
ATOM 3387 C CA . SER B 1 137 ? -14.383 19.797 19.469 1 85.31 137 SER B CA 1
ATOM 3388 C C . SER B 1 137 ? -12.867 19.609 19.594 1 85.31 137 SER B C 1
ATOM 3390 O O . SER B 1 137 ? -12.117 20.578 19.531 1 85.31 137 SER B O 1
ATOM 3392 N N . TYR B 1 138 ? -12.57 18.344 19.812 1 84.19 138 TYR B N 1
ATOM 3393 C CA . TYR B 1 138 ? -11.172 17.922 19.828 1 84.19 138 TYR B CA 1
ATOM 3394 C C . TYR B 1 138 ? -10.844 17.062 18.609 1 84.19 138 TYR B C 1
ATOM 3396 O O . TYR B 1 138 ? -11.688 16.297 18.141 1 84.19 138 TYR B O 1
ATOM 3404 N N . GLY B 1 139 ? -9.648 17.281 18.047 1 83.44 139 GLY B N 1
ATOM 3405 C CA . GLY B 1 139 ? -9.258 16.453 16.922 1 83.44 139 GLY B CA 1
ATOM 3406 C C . GLY B 1 139 ? -8.016 16.938 16.219 1 83.44 139 GLY B C 1
ATOM 3407 O O . GLY B 1 139 ? -7.305 17.797 16.719 1 83.44 139 GLY B O 1
ATOM 3408 N N . SER B 1 140 ? -7.73 16.312 15.039 1 84.06 140 SER B N 1
ATOM 3409 C CA . SER B 1 140 ? -6.602 16.703 14.195 1 84.06 140 SER B CA 1
ATOM 3410 C C . SER B 1 140 ? -7.027 17.703 13.133 1 84.06 140 SER B C 1
ATOM 3412 O O . SER B 1 140 ? -8.227 17.906 12.898 1 84.06 140 SER B O 1
ATOM 3414 N N . VAL B 1 141 ? -6.039 18.297 12.617 1 84.94 141 VAL B N 1
ATOM 3415 C CA . VAL B 1 141 ? -6.273 19.297 11.578 1 84.94 141 VAL B CA 1
ATOM 3416 C C . VAL B 1 141 ? -7.027 18.672 10.414 1 84.94 141 VAL B C 1
ATOM 3418 O O . VAL B 1 141 ? -7.898 19.312 9.812 1 84.94 141 VAL B O 1
ATOM 3421 N N . GLU B 1 142 ? -6.762 17.469 10.172 1 81.12 142 GLU B N 1
ATOM 3422 C CA . GLU B 1 142 ? -7.379 16.781 9.039 1 81.12 142 GLU B CA 1
ATOM 3423 C C . GLU B 1 142 ? -8.867 16.562 9.273 1 81.12 142 GLU B C 1
ATOM 3425 O O . GLU B 1 142 ? -9.617 16.297 8.328 1 81.12 142 GLU B O 1
ATOM 3430 N N . GLU B 1 143 ? -9.281 16.719 10.43 1 87.56 143 GLU B N 1
ATOM 3431 C CA . GLU B 1 143 ? -10.672 16.438 10.773 1 87.56 143 GLU B CA 1
ATOM 3432 C C . GLU B 1 143 ? -11.523 17.703 10.672 1 87.56 143 GLU B C 1
ATOM 3434 O O . GLU B 1 143 ? -12.75 17.641 10.773 1 87.56 143 GLU B O 1
ATOM 3439 N N . ILE B 1 144 ? -10.922 18.797 10.414 1 88.38 144 ILE B N 1
ATOM 3440 C CA . ILE B 1 144 ? -11.609 20.078 10.43 1 88.38 144 ILE B CA 1
ATOM 3441 C C . ILE B 1 144 ? -12.766 20.047 9.43 1 88.38 144 ILE B C 1
ATOM 3443 O O . ILE B 1 144 ? -13.891 20.453 9.758 1 88.38 144 ILE B O 1
ATOM 3447 N N . PRO B 1 145 ? -12.586 19.516 8.242 1 86.25 145 PRO B N 1
ATOM 3448 C CA . PRO B 1 145 ? -13.719 19.453 7.312 1 86.25 145 PRO B CA 1
ATOM 3449 C C . PRO B 1 145 ? -14.883 18.625 7.855 1 86.25 145 PRO B C 1
ATOM 3451 O O . PRO B 1 145 ? -16.047 18.984 7.648 1 86.25 145 PRO B O 1
ATOM 3454 N N . PHE B 1 146 ? -14.547 17.641 8.555 1 88.38 146 PHE B N 1
ATOM 3455 C CA . PHE B 1 146 ? -15.578 16.797 9.133 1 88.38 146 PHE B CA 1
ATOM 3456 C C . PHE B 1 146 ? -16.312 17.531 10.242 1 88.38 146 PHE B C 1
ATOM 3458 O O . PHE B 1 146 ? -17.531 17.359 10.422 1 88.38 146 PHE B O 1
ATOM 3465 N N . LEU B 1 147 ? -15.633 18.297 10.953 1 90.56 147 LEU B N 1
ATOM 3466 C CA . LEU B 1 147 ? -16.25 19.094 12.008 1 90.56 147 LEU B CA 1
ATOM 3467 C C . LEU B 1 147 ? -17.297 20.047 11.43 1 90.56 147 LEU B C 1
ATOM 3469 O O . LEU B 1 147 ? -18.375 20.203 12 1 90.56 147 LEU B O 1
ATOM 3473 N N . PHE B 1 148 ? -17.031 20.609 10.312 1 89.69 148 PHE B N 1
ATOM 3474 C CA . PHE B 1 148 ? -18 21.516 9.68 1 89.69 148 PHE B CA 1
ATOM 3475 C C . PHE B 1 148 ? -19.188 20.734 9.141 1 89.69 148 PHE B C 1
ATOM 3477 O O . PHE B 1 148 ? -20.312 21.25 9.133 1 89.69 148 PHE B O 1
ATOM 3484 N N . GLN B 1 149 ? -18.922 19.562 8.656 1 89.12 149 GLN B N 1
ATOM 3485 C CA . GLN B 1 149 ? -20.047 18.719 8.25 1 89.12 149 GLN B CA 1
ATOM 3486 C C . GLN B 1 149 ? -20.984 18.438 9.422 1 89.12 149 GLN B C 1
ATOM 3488 O O . GLN B 1 149 ? -22.203 18.516 9.281 1 89.12 149 GLN B O 1
ATOM 3493 N N . THR B 1 150 ? -20.375 18.109 10.516 1 89.88 150 THR B N 1
ATOM 3494 C CA . THR B 1 150 ? -21.156 17.875 11.727 1 89.88 150 THR B CA 1
ATOM 3495 C C . THR B 1 150 ? -21.938 19.125 12.109 1 89.88 150 THR B C 1
ATOM 3497 O O . THR B 1 150 ? -23.125 19.047 12.438 1 89.88 150 THR B O 1
ATOM 3500 N N . LEU B 1 151 ? -21.25 20.25 12.086 1 89.38 151 LEU B N 1
ATOM 3501 C CA . LEU B 1 151 ? -21.906 21.531 12.391 1 89.38 151 LEU B CA 1
ATOM 3502 C C . LEU B 1 151 ? -23.094 21.766 11.469 1 89.38 151 LEU B C 1
ATOM 3504 O O . LEU B 1 151 ? -24.172 22.172 11.922 1 89.38 151 LEU B O 1
ATOM 3508 N N . ASN B 1 152 ? -22.906 21.5 10.203 1 87.5 152 ASN B N 1
ATOM 3509 C CA . ASN B 1 1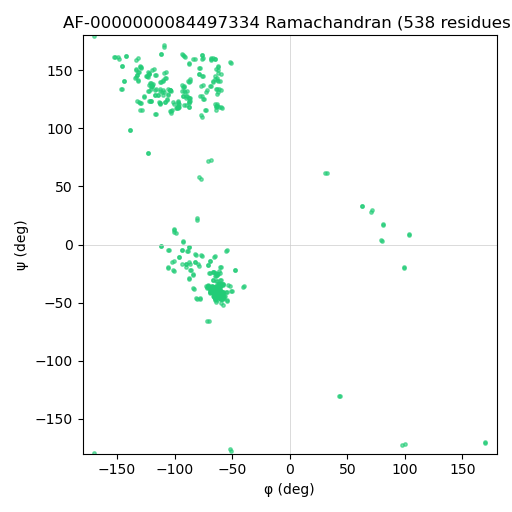52 ? -23.969 21.688 9.227 1 87.5 152 ASN B CA 1
ATOM 3510 C C . ASN B 1 152 ? -25.141 20.75 9.508 1 87.5 152 ASN B C 1
ATOM 3512 O O . ASN B 1 152 ? -26.297 21.141 9.336 1 87.5 152 ASN B O 1
ATOM 3516 N N . HIS B 1 153 ? -24.797 19.625 9.859 1 88.19 153 HIS B N 1
ATOM 3517 C CA . HIS B 1 153 ? -25.828 18.656 10.203 1 88.19 153 HIS B CA 1
ATOM 3518 C C . HIS B 1 153 ? -26.625 19.125 11.422 1 88.19 153 HIS B C 1
ATOM 3520 O O . HIS B 1 153 ? -27.859 19.016 11.438 1 88.19 153 HIS B O 1
ATOM 3526 N N . LEU B 1 154 ? -25.938 19.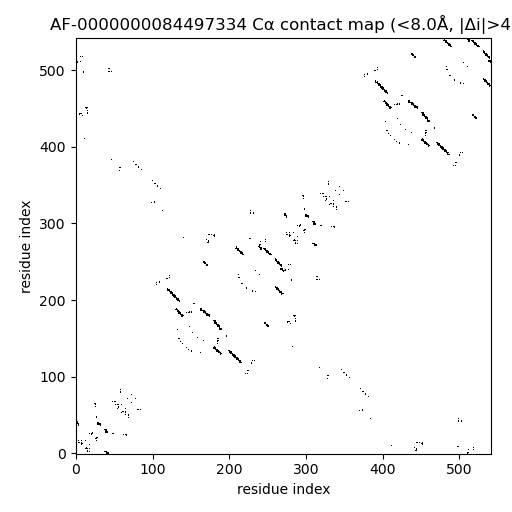562 12.398 1 86.62 154 LEU B N 1
ATOM 3527 C CA . LEU B 1 154 ? -26.594 20.031 13.617 1 86.62 154 LEU B CA 1
ATOM 3528 C C . LEU B 1 154 ? -27.453 21.25 13.336 1 86.62 154 LEU B C 1
ATOM 3530 O O . LEU B 1 154 ? -28.531 21.406 13.922 1 86.62 154 LEU B O 1
ATOM 3534 N N . LEU B 1 155 ? -26.938 22.094 12.492 1 84.06 155 LEU B N 1
ATOM 3535 C CA . LEU B 1 155 ? -27.672 23.312 12.164 1 84.06 155 LEU B CA 1
ATOM 3536 C C . LEU B 1 155 ? -28.906 23 11.344 1 84.06 155 LEU B C 1
ATOM 3538 O O . LEU B 1 155 ? -29.938 23.656 11.484 1 84.06 155 LEU B O 1
ATOM 3542 N N . GLY B 1 156 ? -28.859 21.844 10.641 1 74.75 156 GLY B N 1
ATOM 3543 C CA . GLY B 1 156 ? -30 21.422 9.82 1 74.75 156 GLY B CA 1
ATOM 3544 C C . GLY B 1 156 ? -30.594 22.562 9.023 1 74.75 156 GLY B C 1
ATOM 3545 O O . GLY B 1 156 ? -29.891 23.297 8.328 1 74.75 156 GLY B O 1
ATOM 3546 N N . LYS B 1 157 ? -31.938 22.625 9.18 1 66.06 157 LYS B N 1
ATOM 3547 C CA . LYS B 1 157 ? -32.719 23.609 8.445 1 66.06 157 LYS B CA 1
ATOM 3548 C C . LYS B 1 157 ? -32.625 24.984 9.094 1 66.06 157 LYS B C 1
ATOM 3550 O O . LYS B 1 157 ? -33 26 8.484 1 66.06 157 LYS B O 1
ATOM 3555 N N . TYR B 1 158 ? -32.219 24.953 10.336 1 59.91 158 TYR B N 1
ATOM 3556 C CA . TYR B 1 158 ? -32.156 26.234 11.047 1 59.91 158 TYR B CA 1
ATOM 3557 C C . TYR B 1 158 ? -31.359 27.266 10.258 1 59.91 158 TYR B C 1
ATOM 3559 O O . TYR B 1 158 ? -31.656 28.453 10.32 1 59.91 158 TYR B O 1
ATOM 3567 N N . SER B 1 159 ? -30.25 26.672 9.547 1 61.44 159 SER B N 1
ATOM 3568 C CA . SER B 1 159 ? -29.016 27.438 9.359 1 61.44 159 SER B CA 1
ATOM 3569 C C . SER B 1 159 ? -29.016 28.172 8.023 1 61.44 159 SER B C 1
ATOM 3571 O O . SER B 1 159 ? -28.266 29.125 7.832 1 61.44 159 SER B O 1
ATOM 3573 N N . ARG B 1 160 ? -29.891 27.766 7.129 1 61.97 160 ARG B N 1
ATOM 3574 C CA . ARG B 1 160 ? -29.531 28.312 5.82 1 61.97 160 ARG B CA 1
ATOM 3575 C C . ARG B 1 160 ? -29.688 29.828 5.797 1 61.97 160 ARG B C 1
ATOM 3577 O O . ARG B 1 160 ? -28.906 30.531 5.133 1 61.97 160 ARG B O 1
ATOM 3584 N N . ASP B 1 161 ? -30.578 30.312 6.73 1 68.5 161 ASP B N 1
ATOM 3585 C CA . ASP B 1 161 ? -30.844 31.75 6.641 1 68.5 161 ASP B CA 1
ATOM 3586 C C . ASP B 1 161 ? -30.047 32.531 7.684 1 68.5 161 ASP B C 1
ATOM 3588 O O . ASP B 1 161 ? -29.906 33.75 7.574 1 68.5 161 ASP B O 1
ATOM 3592 N N . LEU B 1 162 ? -29.516 31.828 8.633 1 73.19 162 LEU B N 1
ATOM 3593 C CA . LEU B 1 162 ? -28.922 32.531 9.773 1 73.19 162 LEU B CA 1
ATOM 3594 C C . LEU B 1 162 ? -27.406 32.594 9.648 1 73.19 162 LEU B C 1
ATOM 3596 O O . LEU B 1 162 ? -26.766 33.469 10.219 1 73.19 162 LEU B O 1
ATOM 3600 N N . ILE B 1 163 ? -26.938 31.656 8.867 1 78.12 163 ILE B N 1
ATOM 3601 C CA . ILE B 1 163 ? -25.484 31.547 8.859 1 78.12 163 ILE B CA 1
ATOM 3602 C C . ILE B 1 163 ? -24.922 32.156 7.574 1 78.12 163 ILE B C 1
ATOM 3604 O O . ILE B 1 163 ? -25.547 32.062 6.516 1 78.12 163 ILE B O 1
ATOM 3608 N N . THR B 1 164 ? -23.938 32.938 7.742 1 76.5 164 THR B N 1
ATOM 3609 C CA . THR B 1 164 ? -23.234 33.5 6.598 1 76.5 164 THR B CA 1
ATOM 3610 C C . THR B 1 164 ? -21.812 32.938 6.492 1 76.5 164 THR B C 1
ATOM 3612 O O . THR B 1 164 ? -21.219 32.562 7.504 1 76.5 164 THR B O 1
ATOM 3615 N N . GLU B 1 165 ? -21.469 32.688 5.215 1 76.44 165 GLU B N 1
ATOM 3616 C CA . GLU B 1 165 ? -20.047 32.438 4.98 1 76.44 165 GLU B CA 1
ATOM 3617 C C . GLU B 1 165 ? -19.188 33.625 5.367 1 76.44 165 GLU B C 1
ATOM 3619 O O . GLU B 1 165 ? -19.688 34.75 5.426 1 76.44 165 GLU B O 1
ATOM 3624 N N . PRO B 1 166 ? -18.047 33.312 5.949 1 85.81 166 PRO B N 1
ATOM 3625 C CA . PRO B 1 166 ? -17.156 32.156 5.75 1 85.81 166 PRO B CA 1
ATOM 3626 C C . PRO B 1 166 ? -17.172 31.203 6.926 1 85.81 166 PRO B C 1
ATOM 3628 O O . PRO B 1 166 ? -17.781 31.484 7.965 1 85.81 166 PRO B O 1
ATOM 3631 N N . GLN B 1 167 ? -16.531 30 6.73 1 90.69 167 GLN B N 1
ATOM 3632 C CA . GLN B 1 167 ? -16.188 29.078 7.809 1 90.69 167 GLN B CA 1
ATOM 3633 C C . GLN B 1 167 ? -15.039 29.609 8.656 1 90.69 167 GLN B C 1
ATOM 3635 O O . GLN B 1 167 ? -14.062 30.141 8.117 1 90.69 167 GLN B O 1
ATOM 3640 N N . ILE B 1 168 ? -15.219 29.547 9.93 1 93.38 168 ILE B N 1
ATOM 3641 C CA . ILE B 1 168 ? -14.195 30.078 10.828 1 93.38 168 ILE B CA 1
ATOM 3642 C C . ILE B 1 168 ? -13.734 29 11.789 1 93.38 168 ILE B C 1
ATOM 3644 O O . ILE B 1 168 ? -14.555 28.281 12.367 1 93.38 168 ILE B O 1
ATOM 3648 N N . VAL B 1 169 ? -12.422 28.875 11.914 1 94 169 VAL B N 1
ATOM 3649 C CA . VAL B 1 169 ? -11.82 27.984 12.906 1 94 169 VAL B CA 1
ATOM 3650 C C . VAL B 1 169 ? -11.086 28.797 13.961 1 94 169 VAL B C 1
ATOM 3652 O O . VAL B 1 169 ? -10.227 29.609 13.633 1 94 169 VAL B O 1
ATOM 3655 N N . LEU B 1 170 ? -11.445 28.656 15.203 1 92.62 170 LEU B N 1
ATOM 3656 C CA . LEU B 1 170 ? -10.734 29.25 16.328 1 92.62 170 LEU B CA 1
ATOM 3657 C C . LEU B 1 170 ? -9.836 28.234 17.016 1 92.62 170 LEU B C 1
ATOM 3659 O O . LEU B 1 170 ? -10.297 27.156 17.406 1 92.62 170 LEU B O 1
ATOM 3663 N N . TRP B 1 171 ? -8.609 28.578 17.031 1 88.19 171 TRP B N 1
ATOM 3664 C CA . TRP B 1 171 ? -7.637 27.688 17.656 1 88.19 171 TRP B CA 1
ATOM 3665 C C . TRP B 1 171 ? -7.484 28.016 19.141 1 88.19 171 TRP B C 1
ATOM 3667 O O . TRP B 1 171 ? -7.336 29.172 19.516 1 88.19 171 TRP B O 1
ATOM 3677 N N . ARG B 1 172 ? -7.641 26.953 19.953 1 75.94 172 ARG B N 1
ATOM 3678 C CA . ARG B 1 172 ? -7.547 27.156 21.391 1 75.94 172 ARG B CA 1
ATOM 3679 C C . ARG B 1 172 ? -6.453 26.281 22 1 75.94 172 ARG B C 1
ATOM 3681 O O . ARG B 1 172 ? -6.16 25.203 21.484 1 75.94 172 ARG B O 1
ATOM 3688 N N . GLU B 1 173 ? -5.738 26.906 22.875 1 70.31 173 GLU B N 1
ATOM 3689 C CA . GLU B 1 173 ? -4.82 26.078 23.641 1 70.31 173 GLU B CA 1
ATOM 3690 C C . GLU B 1 173 ? -5.574 25.062 24.5 1 70.31 173 GLU B C 1
ATOM 3692 O O . GLU B 1 173 ? -6.52 25.422 25.203 1 70.31 173 GLU B O 1
ATOM 3697 N N . SER B 1 174 ? -5.285 23.797 24.188 1 64.25 174 SER B N 1
ATOM 3698 C CA . SER B 1 174 ? -5.98 22.766 24.938 1 64.25 174 SER B CA 1
ATOM 3699 C C . SER B 1 174 ? -5.613 22.828 26.422 1 64.25 174 SER B C 1
ATOM 3701 O O . SER B 1 174 ? -4.438 22.953 26.766 1 64.25 174 SER B O 1
ATOM 3703 N N . ALA B 1 175 ? -6.656 23.062 27.25 1 59.09 175 ALA B N 1
ATOM 3704 C CA . ALA B 1 175 ? -6.469 23 28.688 1 59.09 175 ALA B CA 1
ATOM 3705 C C . ALA B 1 175 ? -6.133 21.578 29.141 1 59.09 175 ALA B C 1
ATOM 3707 O O . ALA B 1 175 ? -5.547 21.391 30.219 1 59.09 175 ALA B O 1
ATOM 3708 N N . GLU B 1 176 ? -6.543 20.656 28.328 1 60.19 176 GLU B N 1
ATOM 3709 C CA . GLU B 1 176 ? -6.395 19.266 28.719 1 60.19 176 GLU B CA 1
ATOM 3710 C C . GLU B 1 176 ? -5.121 18.656 28.141 1 60.19 176 GLU B C 1
ATOM 3712 O O . GLU B 1 176 ? -4.758 18.938 27 1 60.19 176 GLU B O 1
ATOM 3717 N N . LYS B 1 177 ? -4.184 18.141 29.047 1 56.44 177 LYS B N 1
ATOM 3718 C CA . LYS B 1 177 ? -2.822 17.656 28.859 1 56.44 177 LYS B CA 1
ATOM 3719 C C . LYS B 1 177 ? -2.754 16.641 27.719 1 56.44 177 LYS B C 1
ATOM 3721 O O . LYS B 1 177 ? -1.741 16.531 27.031 1 56.44 177 LYS B O 1
ATOM 3726 N N . GLU B 1 178 ? -3.766 15.812 27.688 1 56.38 178 GLU B N 1
ATOM 3727 C CA . GLU B 1 178 ? -3.434 14.594 26.953 1 56.38 178 GLU B CA 1
ATOM 3728 C C . GLU B 1 178 ? -3.99 14.633 25.531 1 56.38 178 GLU B C 1
ATOM 3730 O O . GLU B 1 178 ? -4.082 13.602 24.859 1 56.38 178 GLU B O 1
ATOM 3735 N N . SER B 1 179 ? -4.449 15.945 25.109 1 60.69 179 SER B N 1
ATOM 3736 C CA . SER B 1 179 ? -5.344 15.852 23.953 1 60.69 179 SER B CA 1
ATOM 3737 C C . SER B 1 179 ? -4.699 16.438 22.703 1 60.69 179 SER B C 1
ATOM 3739 O O . SER B 1 179 ? -3.68 17.125 22.781 1 60.69 179 SER B O 1
ATOM 3741 N N . ASP B 1 180 ? -5.352 16.062 21.516 1 77.06 180 ASP B N 1
ATOM 3742 C CA . ASP B 1 180 ? -5.312 16.609 20.172 1 77.06 180 ASP B CA 1
ATOM 3743 C C . ASP B 1 180 ? -5.586 18.109 20.172 1 77.06 180 ASP B C 1
ATOM 3745 O O . ASP B 1 180 ? -5.504 18.75 21.219 1 77.06 180 ASP B O 1
ATOM 3749 N N . PHE B 1 181 ? -5.676 18.781 19.141 1 81.44 181 PHE B N 1
ATOM 3750 C CA . PHE B 1 181 ? -6.047 20.188 19.016 1 81.44 181 PHE B CA 1
ATOM 3751 C C . PHE B 1 181 ? -7.461 20.422 19.531 1 81.44 181 PHE B C 1
ATOM 3753 O O . PHE B 1 181 ? -8.32 19.547 19.422 1 81.44 181 PHE B O 1
ATOM 3760 N N . GLU B 1 182 ? -7.578 21.438 20.312 1 85.06 182 GLU B N 1
ATOM 3761 C CA . GLU B 1 182 ? -8.922 21.938 20.609 1 85.06 182 GLU B CA 1
ATOM 3762 C C . GLU B 1 182 ? -9.352 23 19.609 1 85.06 182 GLU B C 1
ATOM 3764 O O . GLU B 1 182 ? -8.656 24.016 19.438 1 85.06 182 GLU B O 1
ATOM 3769 N N . PHE B 1 183 ? -10.461 22.641 18.953 1 86.19 183 PHE B N 1
ATOM 3770 C CA . PHE B 1 183 ? -10.961 23.562 17.938 1 86.19 183 PHE B CA 1
ATOM 3771 C C . PHE B 1 183 ? -12.344 24.078 18.312 1 86.19 183 PHE B C 1
ATOM 3773 O O . PHE B 1 183 ? -13.109 23.391 18.984 1 86.19 183 PHE B O 1
ATOM 3780 N N . GLU B 1 184 ? -12.57 25.312 17.953 1 90.56 184 GLU B N 1
ATOM 3781 C CA . GLU B 1 184 ? -13.93 25.828 17.828 1 90.56 184 GLU B CA 1
ATOM 3782 C C . GLU B 1 184 ? -14.25 26.234 16.391 1 90.56 184 GLU B C 1
ATOM 3784 O O . GLU B 1 184 ? -13.578 27.109 15.828 1 90.56 184 GLU B O 1
ATOM 3789 N N . VAL B 1 185 ? -15.164 25.469 15.789 1 92.88 185 VAL B N 1
ATOM 3790 C CA . VAL B 1 185 ? -15.508 25.75 14.406 1 92.88 185 VAL B CA 1
ATOM 3791 C C . VAL B 1 185 ? -16.906 26.375 14.336 1 92.88 185 VAL B C 1
ATOM 3793 O O . VAL B 1 185 ? -17.812 25.969 15.07 1 92.88 185 VAL B O 1
ATOM 3796 N N . GLY B 1 186 ? -17.047 27.328 13.398 1 92.44 186 GLY B N 1
ATOM 3797 C CA . GLY B 1 186 ? -18.344 28 13.367 1 92.44 186 GLY B CA 1
ATOM 3798 C C . GLY B 1 186 ? -18.531 28.875 12.148 1 92.44 186 GLY B C 1
ATOM 3799 O O . GLY B 1 186 ? -17.672 28.922 11.266 1 92.44 186 GLY B O 1
ATOM 3800 N N . TYR B 1 187 ? -19.781 29.5 12.133 1 90.94 187 TYR B N 1
ATOM 3801 C CA . TYR B 1 187 ? -20.172 30.469 11.125 1 90.94 187 TYR B CA 1
ATOM 3802 C C . TYR B 1 187 ? -20.562 31.797 11.781 1 90.94 187 TYR B C 1
ATOM 3804 O O . TYR B 1 187 ? -21.062 31.812 12.914 1 90.94 187 TYR B O 1
ATOM 3812 N N . SER B 1 188 ? -20.266 32.781 11.039 1 89.19 188 SER B N 1
ATOM 3813 C CA . SER B 1 188 ? -20.781 34.094 11.477 1 89.19 188 SER B CA 1
ATOM 3814 C C . SER B 1 188 ? -22.297 34.125 11.398 1 89.19 188 SER B C 1
ATOM 3816 O O . SER B 1 188 ? -22.906 33.562 10.484 1 89.19 188 SER B O 1
ATOM 3818 N N . VAL B 1 189 ? -22.875 34.719 12.344 1 87.5 189 VAL B N 1
ATOM 3819 C CA . VAL B 1 189 ? -24.328 34.812 12.375 1 87.5 189 VAL B CA 1
ATOM 3820 C C . VAL B 1 189 ? -24.766 36.281 12.391 1 87.5 189 VAL B C 1
ATOM 3822 O O . VAL B 1 189 ? -24.125 37.125 13.023 1 87.5 189 VAL B O 1
ATOM 3825 N N . LYS B 1 190 ? -25.828 36.344 11.562 1 77.88 190 LYS B N 1
ATOM 3826 C CA . LYS B 1 190 ? -26.484 37.625 11.586 1 77.88 190 LYS B CA 1
ATOM 3827 C C . LYS B 1 190 ? -27.859 37.531 12.266 1 77.88 190 LYS B C 1
ATOM 3829 O O . LYS B 1 190 ? -28.578 36.562 12.078 1 77.88 190 LYS B O 1
ATOM 3834 N N . GLY B 1 191 ? -28.094 38.438 13.188 1 76.19 191 GLY B N 1
ATOM 3835 C CA . GLY B 1 191 ? -29.438 38.5 13.766 1 76.19 191 GLY B CA 1
ATOM 3836 C C . GLY B 1 191 ? -29.562 37.781 15.086 1 76.19 191 GLY B C 1
ATOM 3837 O O . GLY B 1 191 ? -28.547 37.344 15.664 1 76.19 191 GLY B O 1
ATOM 3838 N N . GLU B 1 192 ? -30.781 37.688 15.547 1 77 192 GLU B N 1
ATOM 3839 C CA . GLU B 1 192 ? -31.062 37.031 16.828 1 77 192 GLU B CA 1
ATOM 3840 C C . GLU B 1 192 ? -31.391 35.562 16.656 1 77 192 GLU B C 1
ATOM 3842 O O . GLU B 1 192 ? -32.062 35.156 15.695 1 77 192 GLU B O 1
ATOM 3847 N N . ILE B 1 193 ? -30.672 34.812 17.422 1 75.44 193 ILE B N 1
ATOM 3848 C CA . ILE B 1 193 ? -30.906 33.375 17.391 1 75.44 193 ILE B CA 1
ATOM 3849 C C . ILE B 1 193 ? -31.812 32.969 18.547 1 75.44 193 ILE B C 1
ATOM 3851 O O . ILE B 1 193 ? -31.5 33.219 19.703 1 75.44 193 ILE B O 1
ATOM 3855 N N . ALA B 1 194 ? -32.969 32.438 18.156 1 71.25 194 ALA B N 1
ATOM 3856 C CA . ALA B 1 194 ? -33.969 32.094 19.141 1 71.25 194 ALA B CA 1
ATOM 3857 C C . ALA B 1 194 ? -33.656 30.781 19.859 1 71.25 194 ALA B C 1
ATOM 3859 O O . ALA B 1 194 ? -33.812 30.672 21.078 1 71.25 194 ALA B O 1
ATOM 3860 N N . SER B 1 195 ? -33.281 29.766 19.125 1 77.94 195 SER B N 1
ATOM 3861 C CA . SER B 1 195 ? -33 28.469 19.734 1 77.94 195 SER B CA 1
ATOM 3862 C C . SER B 1 195 ? -31.859 27.75 18.984 1 77.94 195 SER B C 1
ATOM 3864 O O . SER B 1 195 ? -31.75 27.875 17.766 1 77.94 195 SER B O 1
ATOM 3866 N N . LEU B 1 196 ? -30.984 27.266 19.859 1 82.44 196 LEU B N 1
ATOM 3867 C CA . LEU B 1 196 ? -29.891 26.484 19.281 1 82.44 196 LEU B CA 1
ATOM 3868 C C . LEU B 1 196 ? -29.828 25.094 19.906 1 82.44 196 LEU B C 1
ATOM 3870 O O . LEU B 1 196 ? -30.188 24.906 21.078 1 82.44 196 LEU B O 1
ATOM 3874 N N . PRO B 1 197 ? -29.453 24.172 19.047 1 85.12 197 PRO B N 1
ATOM 3875 C CA . PRO B 1 197 ? -29.172 22.859 19.641 1 85.12 197 PRO B CA 1
ATOM 3876 C C . PRO B 1 197 ? -28.203 22.953 20.828 1 85.12 197 PRO B C 1
ATOM 3878 O O . PRO B 1 197 ? -27.359 23.859 20.875 1 85.12 197 PRO B O 1
ATOM 3881 N N . LYS B 1 198 ? -28.234 22 21.719 1 86.31 198 LYS B N 1
ATOM 3882 C CA . LYS B 1 198 ? -27.469 22.016 22.969 1 86.31 198 LYS B CA 1
ATOM 3883 C C . LYS B 1 198 ? -25.969 21.984 22.688 1 86.31 198 LYS B C 1
ATOM 3885 O O . LYS B 1 198 ? -25.172 22.484 23.484 1 86.31 198 LYS B O 1
ATOM 3890 N N . GLU B 1 199 ? -25.609 21.422 21.562 1 88.75 199 GLU B N 1
ATOM 3891 C CA . GLU B 1 199 ? -24.188 21.234 21.25 1 88.75 199 GLU B CA 1
ATOM 3892 C C . GLU B 1 199 ? -23.578 22.5 20.672 1 88.75 199 GLU B C 1
ATOM 3894 O O . GLU B 1 199 ? -22.359 22.625 20.578 1 88.75 199 GLU B O 1
ATOM 3899 N N . LEU B 1 200 ? -24.469 23.453 20.406 1 89.69 200 LEU B N 1
ATOM 3900 C CA . LEU B 1 200 ? -23.984 24.656 19.734 1 89.69 200 LEU B CA 1
ATOM 3901 C C . LEU B 1 200 ? -23.984 25.844 20.703 1 89.69 200 LEU B C 1
ATOM 3903 O O . LEU B 1 200 ? -24.781 25.891 21.641 1 89.69 200 LEU B O 1
ATOM 3907 N N . TYR B 1 201 ? -23.016 26.703 20.453 1 89.5 201 TYR B N 1
ATOM 3908 C CA . TYR B 1 201 ? -22.859 27.906 21.266 1 89.5 201 TYR B CA 1
ATOM 3909 C C . TYR B 1 201 ? -22.75 29.141 20.406 1 89.5 201 TYR B C 1
ATOM 3911 O O . TYR B 1 201 ? -22.375 29.062 19.234 1 89.5 201 TYR B O 1
ATOM 3919 N N . ILE B 1 202 ? -23.203 30.219 21.062 1 89.44 202 ILE B N 1
ATOM 3920 C CA . ILE B 1 202 ? -22.969 31.516 20.422 1 89.44 202 ILE B CA 1
ATOM 3921 C C . ILE B 1 202 ? -21.719 32.156 21.031 1 89.44 202 ILE B C 1
ATOM 3923 O O . ILE B 1 202 ? -21.641 32.375 22.25 1 89.44 202 ILE B O 1
ATOM 3927 N N . ARG B 1 203 ? -20.766 32.344 20.203 1 89.75 203 ARG B N 1
ATOM 3928 C CA . ARG B 1 203 ? -19.516 32.969 20.609 1 89.75 203 ARG B CA 1
ATOM 3929 C C . ARG B 1 203 ? -19.422 34.406 20.094 1 89.75 203 ARG B C 1
ATOM 3931 O O . ARG B 1 203 ? -19.672 34.656 18.922 1 89.75 203 ARG B O 1
ATOM 3938 N N . SER B 1 204 ? -19.125 35.312 21.031 1 90.5 204 SER B N 1
ATOM 3939 C CA . SER B 1 204 ? -18.859 36.688 20.625 1 90.5 204 SER B CA 1
ATOM 3940 C C . SER B 1 204 ? -17.375 36.969 20.5 1 90.5 204 SER B C 1
ATOM 3942 O O . SER B 1 204 ? -16.609 36.781 21.453 1 90.5 204 SER B O 1
ATOM 3944 N N . LEU B 1 205 ? -16.953 37.312 19.328 1 91.75 205 LEU B N 1
ATOM 3945 C CA . LEU B 1 205 ? -15.578 37.719 19.078 1 91.75 205 LEU B CA 1
ATOM 3946 C C . LEU B 1 205 ? -15.453 39.25 19.109 1 91.75 205 LEU B C 1
ATOM 3948 O O . LEU B 1 205 ? -16.062 39.938 18.297 1 91.75 205 LEU B O 1
ATOM 3952 N N . PRO B 1 206 ? -14.672 39.719 20.031 1 92.44 206 PRO B N 1
ATOM 3953 C CA . PRO B 1 206 ? -14.531 41.188 20.094 1 92.44 206 PRO B CA 1
ATOM 3954 C C . PRO B 1 206 ? -13.789 41.75 18.891 1 92.44 206 PRO B C 1
ATOM 3956 O O . PRO B 1 206 ? -13.086 41.031 18.188 1 92.44 206 PRO B O 1
ATOM 3959 N N . ALA B 1 207 ? -14.016 43.062 18.703 1 94.25 207 ALA B N 1
ATOM 3960 C CA . ALA B 1 207 ? -13.266 43.75 17.672 1 94.25 207 ALA B CA 1
ATOM 3961 C C . ALA B 1 207 ? -11.773 43.781 17.984 1 94.25 207 ALA B C 1
ATOM 3963 O O . ALA B 1 207 ? -11.383 43.812 19.156 1 94.25 207 ALA B O 1
ATOM 3964 N N . GLU B 1 208 ? -11 43.656 17 1 94 208 GLU B N 1
ATOM 3965 C CA . GLU B 1 208 ? -9.547 43.688 17.109 1 94 208 GLU B CA 1
ATOM 3966 C C . GLU B 1 208 ? -8.945 44.656 16.109 1 94 208 GLU B C 1
ATOM 3968 O O . GLU B 1 208 ? -9.148 44.531 14.898 1 94 208 GLU B O 1
ATOM 3973 N N . THR B 1 209 ? -8.211 45.625 16.578 1 93.12 209 THR B N 1
ATOM 3974 C CA . THR B 1 209 ? -7.688 46.688 15.727 1 93.12 209 THR B CA 1
ATOM 3975 C C . THR B 1 209 ? -6.387 46.25 15.055 1 93.12 209 THR B C 1
ATOM 3977 O O . THR B 1 209 ? -5.996 46.812 14.023 1 93.12 209 THR B O 1
ATOM 3980 N N . THR B 1 210 ? -5.699 45.312 15.719 1 95.19 210 THR B N 1
ATOM 3981 C CA . THR B 1 210 ? -4.391 44.906 15.203 1 95.19 210 THR B CA 1
ATOM 3982 C C . THR B 1 210 ? -4.348 43.406 14.938 1 95.19 210 THR B C 1
ATOM 3984 O O . THR B 1 210 ? -3.717 42.656 15.688 1 95.19 210 THR B O 1
ATOM 3987 N N . MET B 1 211 ? -4.906 43.062 13.852 1 95.38 211 MET B N 1
ATOM 3988 C CA . MET B 1 211 ? -4.875 41.656 13.414 1 95.38 211 MET B CA 1
ATOM 3989 C C . MET B 1 211 ? -3.863 41.469 12.289 1 95.38 211 MET B C 1
ATOM 3991 O O . MET B 1 211 ? -3.988 42.062 11.219 1 95.38 211 MET B O 1
ATOM 3995 N N . ALA B 1 212 ? -2.846 40.719 12.578 1 95.62 212 ALA B N 1
ATOM 3996 C CA . ALA B 1 212 ? -1.958 40.312 11.5 1 95.62 212 ALA B CA 1
ATOM 3997 C C . ALA B 1 212 ? -2.602 39.219 10.641 1 95.62 212 ALA B C 1
ATOM 3999 O O . ALA B 1 212 ? -3.025 38.188 11.164 1 95.62 212 ALA B O 1
ATOM 4000 N N . THR B 1 213 ? -2.686 39.438 9.336 1 94.75 213 THR B N 1
ATOM 4001 C CA . THR B 1 213 ? -3.41 38.5 8.469 1 94.75 213 THR B CA 1
ATOM 4002 C C . THR B 1 213 ? -2.572 38.156 7.246 1 94.75 213 THR B C 1
ATOM 4004 O O . THR B 1 213 ? -1.786 38.969 6.762 1 94.75 213 THR B O 1
ATOM 4007 N N . LEU B 1 214 ? -2.654 36.906 6.859 1 93 214 LEU B N 1
ATOM 4008 C CA . LEU B 1 214 ? -2.059 36.406 5.629 1 93 214 LEU B CA 1
ATOM 4009 C C . LEU B 1 214 ? -3.061 35.562 4.852 1 93 214 LEU B C 1
ATOM 4011 O O . LEU B 1 214 ? -3.656 34.625 5.402 1 93 214 LEU B O 1
ATOM 4015 N N . LEU B 1 215 ? -3.277 35.969 3.613 1 90.38 215 LEU B N 1
ATOM 4016 C CA . LEU B 1 215 ? -4.219 35.281 2.729 1 90.38 215 LEU B CA 1
ATOM 4017 C C . LEU B 1 215 ? -3.48 34.438 1.708 1 90.38 215 LEU B C 1
ATOM 4019 O O . LEU B 1 215 ? -2.479 34.875 1.135 1 90.38 215 LEU B O 1
ATOM 4023 N N . PHE B 1 216 ? -3.988 33.156 1.594 1 86.19 216 PHE B N 1
ATOM 4024 C CA . PHE B 1 216 ? -3.375 32.25 0.608 1 86.19 216 PHE B CA 1
ATOM 4025 C C . PHE B 1 216 ? -4.395 31.281 0.055 1 86.19 216 PHE B C 1
ATOM 4027 O O . PHE B 1 216 ? -5.453 31.062 0.653 1 86.19 216 PHE B O 1
ATOM 4034 N N . ARG B 1 217 ? -4.074 30.719 -1.098 1 83.75 217 ARG B N 1
ATOM 4035 C CA . ARG B 1 217 ? -4.91 29.672 -1.688 1 83.75 217 ARG B CA 1
ATOM 4036 C C . ARG B 1 217 ? -4.52 28.297 -1.166 1 83.75 217 ARG B C 1
ATOM 4038 O O . ARG B 1 217 ? -3.332 27.984 -1.043 1 83.75 217 ARG B O 1
ATOM 4045 N N . SER B 1 218 ? -5.543 27.516 -0.925 1 80.5 218 SER B N 1
ATOM 4046 C CA . SER B 1 218 ? -5.328 26.219 -0.315 1 80.5 218 SER B CA 1
ATOM 4047 C C . SER B 1 218 ? -4.48 25.312 -1.209 1 80.5 218 SER B C 1
ATOM 4049 O O . SER B 1 218 ? -3.697 24.5 -0.715 1 80.5 218 SER B O 1
ATOM 4051 N N . LYS B 1 219 ? -4.504 25.375 -2.492 1 74.31 219 LYS B N 1
ATOM 4052 C CA . LYS B 1 219 ? -3.785 24.5 -3.41 1 74.31 219 LYS B CA 1
ATOM 4053 C C . LYS B 1 219 ? -2.518 25.172 -3.932 1 74.31 219 LYS B C 1
ATOM 4055 O O . LYS B 1 219 ? -1.844 24.641 -4.812 1 74.31 219 LYS B O 1
ATOM 4060 N N . SER B 1 220 ? -2.277 26.25 -3.277 1 70.56 220 SER B N 1
ATOM 4061 C CA . SER B 1 220 ? -1.075 26.953 -3.717 1 70.56 220 SER B CA 1
ATOM 4062 C C . SER B 1 220 ? 0.162 26.438 -2.986 1 70.56 220 SER B C 1
ATOM 4064 O O . SER B 1 220 ? 0.053 25.828 -1.918 1 70.56 220 SER B O 1
ATOM 4066 N N . THR B 1 221 ? 1.295 26.625 -3.598 1 64.81 221 THR B N 1
ATOM 4067 C CA . THR B 1 221 ? 2.572 26.266 -2.984 1 64.81 221 THR B CA 1
ATOM 4068 C C . THR B 1 221 ? 2.785 27.047 -1.692 1 64.81 221 THR B C 1
ATOM 4070 O O . THR B 1 221 ? 3.541 26.625 -0.819 1 64.81 221 THR B O 1
ATOM 4073 N N . PHE B 1 222 ? 2.045 28.141 -1.571 1 65.56 222 PHE B N 1
ATOM 4074 C CA . PHE B 1 222 ? 2.234 29.031 -0.433 1 65.56 222 PHE B CA 1
ATOM 4075 C C . PHE B 1 222 ? 1.483 28.516 0.789 1 65.56 222 PHE B C 1
ATOM 4077 O O . PHE B 1 222 ? 1.756 28.938 1.914 1 65.56 222 PHE B O 1
ATOM 4084 N N . ALA B 1 223 ? 0.613 27.609 0.515 1 72.5 223 ALA B N 1
ATOM 4085 C CA . ALA B 1 223 ? -0.185 27.062 1.615 1 72.5 223 ALA B CA 1
ATOM 4086 C C . ALA B 1 223 ? 0.703 26.406 2.662 1 72.5 223 ALA B C 1
ATOM 4088 O O . ALA B 1 223 ? 0.429 26.484 3.861 1 72.5 223 ALA B O 1
ATOM 4089 N N . GLN B 1 224 ? 1.826 26.016 2.227 1 72.5 224 GLN B N 1
ATOM 4090 C CA . GLN B 1 224 ? 2.691 25.234 3.115 1 72.5 224 GLN B CA 1
ATOM 4091 C C . GLN B 1 224 ? 3.545 26.156 3.98 1 72.5 224 GLN B C 1
ATOM 4093 O O . GLN B 1 224 ? 3.959 25.781 5.078 1 72.5 224 GLN B O 1
ATOM 4098 N N . THR B 1 225 ? 3.688 27.391 3.471 1 79.56 225 THR B N 1
ATOM 4099 C CA . THR B 1 225 ? 4.594 28.266 4.191 1 79.56 225 THR B CA 1
ATOM 4100 C C . THR B 1 225 ? 3.824 29.406 4.855 1 79.56 225 THR B C 1
ATOM 4102 O O . THR B 1 225 ? 4.414 30.234 5.551 1 79.56 225 THR B O 1
ATOM 4105 N N . ALA B 1 226 ? 2.602 29.438 4.672 1 85.5 226 ALA B N 1
ATOM 4106 C CA . ALA B 1 226 ? 1.804 30.578 5.105 1 85.5 226 ALA B CA 1
ATOM 4107 C C . ALA B 1 226 ? 2.012 30.859 6.59 1 85.5 226 ALA B C 1
ATOM 4109 O O . ALA B 1 226 ? 2.297 32 6.98 1 85.5 226 ALA B O 1
ATOM 4110 N N . CYS B 1 227 ? 1.943 29.859 7.344 1 88.88 227 CYS B N 1
ATOM 4111 C CA . CYS B 1 227 ? 2.102 30.031 8.781 1 88.88 227 CYS B CA 1
ATOM 4112 C C . CYS B 1 227 ? 3.52 30.469 9.125 1 88.88 227 CYS B C 1
ATOM 4114 O O . CYS B 1 227 ? 3.719 31.312 10 1 88.88 227 CYS B O 1
ATOM 4116 N N . ILE B 1 228 ? 4.41 29.938 8.461 1 87.31 228 ILE B N 1
ATOM 4117 C CA . ILE B 1 228 ? 5.805 30.281 8.68 1 87.31 228 ILE B CA 1
ATOM 4118 C C . ILE B 1 228 ? 6.035 31.75 8.305 1 87.31 228 ILE B C 1
ATOM 4120 O O . ILE B 1 228 ? 6.652 32.5 9.055 1 87.31 228 ILE B O 1
ATOM 4124 N N . ASP B 1 229 ? 5.512 32.125 7.172 1 88.25 229 ASP B N 1
ATOM 4125 C CA . ASP B 1 229 ? 5.676 33.469 6.695 1 88.25 229 ASP B CA 1
ATOM 4126 C C . ASP B 1 229 ? 5.031 34.469 7.66 1 88.25 229 ASP B C 1
ATOM 4128 O O . ASP B 1 229 ? 5.629 35.5 7.988 1 88.25 229 ASP B O 1
ATOM 4132 N N . LEU B 1 230 ? 3.887 34.156 8.094 1 92.19 230 LEU B N 1
ATOM 4133 C CA . LEU B 1 230 ? 3.186 35.031 9.031 1 92.19 230 LEU B CA 1
ATOM 4134 C C . LEU B 1 230 ? 3.943 35.156 10.344 1 92.19 230 LEU B C 1
ATOM 4136 O O . LEU B 1 230 ? 4.148 36.25 10.859 1 92.19 230 LEU B O 1
ATOM 4140 N N . ALA B 1 231 ? 4.352 34.062 10.859 1 93.12 231 ALA B N 1
ATOM 4141 C CA . ALA B 1 231 ? 5.082 34.062 12.125 1 93.12 231 ALA B CA 1
ATOM 4142 C C . ALA B 1 231 ? 6.402 34.812 12.008 1 93.12 231 ALA B C 1
ATOM 4144 O O . ALA B 1 231 ? 6.766 35.594 12.898 1 93.12 231 ALA B O 1
ATOM 4145 N N . THR B 1 232 ? 7.086 34.562 10.977 1 90.56 232 THR B N 1
ATOM 4146 C CA . THR B 1 232 ? 8.352 35.25 10.742 1 90.56 232 THR B CA 1
ATOM 4147 C C . THR B 1 232 ? 8.156 36.75 10.672 1 90.56 232 THR B C 1
ATOM 4149 O O . THR B 1 232 ? 8.93 37.531 11.25 1 90.56 232 THR B O 1
ATOM 4152 N N . TRP B 1 233 ? 7.137 37.125 9.961 1 92 233 TRP B N 1
ATOM 4153 C CA . TRP B 1 233 ? 6.828 38.531 9.828 1 92 233 TRP B CA 1
ATOM 4154 C C . TRP B 1 233 ? 6.535 39.156 11.195 1 92 233 TRP B C 1
ATOM 4156 O O . TRP B 1 233 ? 7.035 40.25 11.516 1 92 233 TRP B O 1
ATOM 4166 N N . ILE B 1 234 ? 5.754 38.531 11.992 1 94.19 234 ILE B N 1
ATOM 4167 C CA . ILE B 1 234 ? 5.395 39 13.32 1 94.19 234 ILE B CA 1
ATOM 4168 C C . ILE B 1 234 ? 6.652 39.188 14.172 1 94.19 234 ILE B C 1
ATOM 4170 O O . ILE B 1 234 ? 6.848 40.219 14.805 1 94.19 234 ILE B O 1
ATOM 4174 N N . GLU B 1 235 ? 7.406 38.156 14.18 1 93.06 235 GLU B N 1
ATOM 4175 C CA . GLU B 1 235 ? 8.625 38.156 14.984 1 93.06 235 GLU B CA 1
ATOM 4176 C C . GLU B 1 235 ? 9.617 39.219 14.484 1 93.06 235 GLU B C 1
ATOM 4178 O O . GLU B 1 235 ? 10.203 39.938 15.281 1 93.06 235 GLU B O 1
ATOM 4183 N N . LYS B 1 236 ? 9.836 39.312 13.219 1 91.5 236 LYS B N 1
ATOM 4184 C CA . LYS B 1 236 ? 10.781 40.25 12.617 1 91.5 236 LYS B CA 1
ATOM 4185 C C . LYS B 1 236 ? 10.391 41.719 12.922 1 91.5 236 LYS B C 1
ATOM 4187 O O . LYS B 1 236 ? 11.25 42.562 13.086 1 91.5 236 LYS B O 1
ATOM 4192 N N . ASN B 1 237 ? 9.094 42 12.992 1 93.19 237 ASN B N 1
ATOM 4193 C CA . ASN B 1 237 ? 8.617 43.344 13.242 1 93.19 237 ASN B CA 1
ATOM 4194 C C . ASN B 1 237 ? 8.5 43.656 14.734 1 93.19 237 ASN B C 1
ATOM 4196 O O . ASN B 1 237 ? 8.062 44.719 15.125 1 93.19 237 ASN B O 1
ATOM 4200 N N . GLY B 1 238 ? 8.797 42.656 15.547 1 92.69 238 GLY B N 1
ATOM 4201 C CA . GLY B 1 238 ? 8.859 42.844 16.984 1 92.69 238 GLY B CA 1
ATOM 4202 C C . GLY B 1 238 ? 7.5 42.812 17.656 1 92.69 238 GLY B C 1
ATOM 4203 O O . GLY B 1 238 ? 7.324 43.375 18.734 1 92.69 238 GLY B O 1
ATOM 4204 N N . TYR B 1 239 ? 6.516 42.312 17 1 94.38 239 TYR B N 1
ATOM 4205 C CA . TYR B 1 239 ? 5.176 42.219 17.562 1 94.38 239 TYR B CA 1
ATOM 4206 C C . TYR B 1 239 ? 5.023 41 18.438 1 94.38 239 TYR B C 1
ATOM 4208 O O . TYR B 1 239 ? 5.801 40.031 18.328 1 94.38 239 TYR B O 1
ATOM 4216 N N . ARG B 1 240 ? 4.035 41.062 19.297 1 92.94 240 ARG B N 1
ATOM 4217 C CA . ARG B 1 240 ? 3.684 39.938 20.156 1 92.94 240 ARG B CA 1
ATOM 4218 C C . ARG B 1 240 ? 2.227 39.531 19.953 1 92.94 240 ARG B C 1
ATOM 4220 O O . ARG B 1 240 ? 1.377 40.375 19.656 1 92.94 240 ARG B O 1
ATOM 4227 N N . VAL B 1 241 ? 2.074 38.312 20.125 1 93.81 241 VAL B N 1
ATOM 4228 C CA . VAL B 1 241 ? 0.708 37.812 19.984 1 93.81 241 VAL B CA 1
ATOM 4229 C C . VAL B 1 241 ? -0.097 38.156 21.234 1 93.81 241 VAL B C 1
ATOM 4231 O O . VAL B 1 241 ? 0.379 38 22.359 1 93.81 241 VAL B O 1
ATOM 4234 N N . LYS B 1 242 ? -1.33 38.625 20.969 1 92.38 242 LYS B N 1
ATOM 4235 C CA . LYS B 1 242 ? -2.213 38.938 22.078 1 92.38 242 LYS B CA 1
ATOM 4236 C C . LYS B 1 242 ? -2.771 37.656 22.703 1 92.38 242 LYS B C 1
ATOM 4238 O O . LYS B 1 242 ? -3.1 36.719 22 1 92.38 242 LYS B O 1
ATOM 4243 N N . GLU B 1 243 ? -2.955 37.656 23.984 1 85.56 243 GLU B N 1
ATOM 4244 C CA . GLU B 1 243 ? -3.406 36.469 24.688 1 85.56 243 GLU B CA 1
ATOM 4245 C C . GLU B 1 243 ? -4.918 36.469 24.906 1 85.56 243 GLU B C 1
ATOM 4247 O O . GLU B 1 243 ? -5.512 35.469 25.266 1 85.56 243 GLU B O 1
ATOM 4252 N N . ASP B 1 244 ? -5.531 37.531 24.656 1 84.06 244 ASP B N 1
ATOM 4253 C CA . ASP B 1 244 ? -6.934 37.688 25.031 1 84.06 244 ASP B CA 1
ATOM 4254 C C . ASP B 1 244 ? -7.855 37.156 23.938 1 84.06 244 ASP B C 1
ATOM 4256 O O . ASP B 1 244 ? -9.055 36.969 24.172 1 84.06 244 ASP B O 1
ATOM 4260 N N . GLN B 1 245 ? -7.301 36.938 22.75 1 85.06 245 GLN B N 1
ATOM 4261 C CA . GLN B 1 245 ? -8.102 36.406 21.656 1 85.06 245 GLN B CA 1
ATOM 4262 C C . GLN B 1 245 ? -7.379 35.25 20.953 1 85.06 245 GLN B C 1
ATOM 4264 O O . GLN B 1 245 ? -6.152 35.281 20.812 1 85.06 245 GLN B O 1
ATOM 4269 N N . PRO B 1 246 ? -8.133 34.312 20.5 1 86.81 246 PRO B N 1
ATOM 4270 C CA . PRO B 1 246 ? -7.512 33.188 19.812 1 86.81 246 PRO B CA 1
ATOM 4271 C C . PRO B 1 246 ? -7.129 33.5 18.375 1 86.81 246 PRO B C 1
ATOM 4273 O O . PRO B 1 246 ? -7.723 34.406 17.766 1 86.81 246 PRO B O 1
ATOM 4276 N N . GLY B 1 247 ? -6.062 32.781 17.891 1 90.19 247 GLY B N 1
ATOM 4277 C CA . GLY B 1 247 ? -5.844 32.812 16.453 1 90.19 247 GLY B CA 1
ATOM 4278 C C . GLY B 1 247 ? -6.992 32.188 15.664 1 90.19 247 GLY B C 1
ATOM 4279 O O . GLY B 1 247 ? -7.727 31.344 16.188 1 90.19 247 GLY B O 1
ATOM 4280 N N . ARG B 1 248 ? -7.164 32.719 14.414 1 92.5 248 ARG B N 1
ATOM 4281 C CA . ARG B 1 248 ? -8.289 32.281 13.602 1 92.5 248 ARG B CA 1
ATOM 4282 C C . ARG B 1 248 ? -7.832 31.906 12.188 1 92.5 248 ARG B C 1
ATOM 4284 O O . ARG B 1 248 ? -6.836 32.438 11.695 1 92.5 248 ARG B O 1
ATOM 4291 N N . GLU B 1 249 ? -8.531 30.984 11.695 1 93.06 249 GLU B N 1
ATOM 4292 C CA . GLU B 1 249 ? -8.445 30.672 10.273 1 93.06 249 GLU B CA 1
ATOM 4293 C C . GLU B 1 249 ? -9.805 30.844 9.594 1 93.06 249 GLU B C 1
ATOM 4295 O O . GLU B 1 249 ? -10.797 30.266 10.031 1 93.06 249 GLU B O 1
ATOM 4300 N N . ILE B 1 250 ? -9.844 31.656 8.594 1 92.94 250 ILE B N 1
ATOM 4301 C CA . ILE B 1 250 ? -11.07 31.938 7.852 1 92.94 250 ILE B CA 1
ATOM 4302 C C . ILE B 1 250 ? -11.008 31.25 6.488 1 92.94 250 ILE B C 1
ATOM 4304 O O . ILE B 1 250 ? -10.047 31.438 5.738 1 92.94 250 ILE B O 1
ATOM 4308 N N . TYR B 1 251 ? -11.984 30.469 6.191 1 90.31 251 TYR B N 1
ATOM 4309 C CA . TYR B 1 251 ? -12.086 29.781 4.914 1 90.31 251 TYR B CA 1
ATOM 4310 C C . TYR B 1 251 ? -13.102 30.453 4.004 1 90.31 251 TYR B C 1
ATOM 4312 O O . TYR B 1 251 ? -14.297 30.5 4.32 1 90.31 251 TYR B O 1
ATOM 4320 N N . LEU B 1 252 ? -12.617 30.984 2.92 1 85.75 252 LEU B N 1
ATOM 4321 C CA . LEU B 1 252 ? -13.461 31.688 1.963 1 85.75 252 LEU B CA 1
ATOM 4322 C C . LEU B 1 252 ? -13.641 30.875 0.69 1 85.75 252 LEU B C 1
ATOM 4324 O O . LEU B 1 252 ? -12.664 30.375 0.122 1 85.75 252 LEU B O 1
ATOM 4328 N N . PRO B 1 253 ? -14.922 30.547 0.299 1 76.94 253 PRO B N 1
ATOM 4329 C CA . PRO B 1 253 ? -15.141 29.797 -0.946 1 76.94 253 PRO B CA 1
ATOM 4330 C C . PRO B 1 253 ? -14.672 30.578 -2.18 1 76.94 253 PRO B C 1
ATOM 4332 O O . PRO B 1 253 ? -14.82 31.797 -2.236 1 76.94 253 PRO B O 1
ATOM 4335 N N . LEU B 1 254 ? -13.719 30.125 -2.99 1 64.88 254 LEU B N 1
ATOM 4336 C CA . LEU B 1 254 ? -13.352 30.781 -4.234 1 64.88 254 LEU B CA 1
ATOM 4337 C C . LEU B 1 254 ? -14.438 30.594 -5.289 1 64.88 254 LEU B C 1
ATOM 4339 O O . LEU B 1 254 ? -14.828 31.562 -5.961 1 64.88 254 LEU B O 1
ATOM 4343 N N . SER B 1 255 ? -14.656 29.312 -5.738 1 59.84 255 SER B N 1
ATOM 4344 C CA . SER B 1 255 ? -15.68 29.031 -6.734 1 59.84 255 SER B CA 1
ATOM 4345 C C . SER B 1 255 ? -16.516 27.812 -6.336 1 59.84 255 SER B C 1
ATOM 4347 O O . SER B 1 255 ? -16.125 27.031 -5.469 1 59.84 255 SER B O 1
ATOM 4349 N N . GLU B 1 256 ? -17.844 27.922 -6.668 1 55.75 256 GLU B N 1
ATOM 4350 C CA . GLU B 1 256 ? -18.812 26.875 -6.41 1 55.75 256 GLU B CA 1
ATOM 4351 C C . GLU B 1 256 ? -18.234 25.484 -6.688 1 55.75 256 GLU B C 1
ATOM 4353 O O . GLU B 1 256 ? -18.625 24.5 -6.062 1 55.75 256 GLU B O 1
ATOM 4358 N N . ASN B 1 257 ? -17.406 25.484 -7.715 1 52.62 257 ASN B N 1
ATOM 4359 C CA . ASN B 1 257 ? -17.109 24.172 -8.25 1 52.62 257 ASN B CA 1
ATOM 4360 C C . ASN B 1 257 ? -15.695 23.719 -7.871 1 52.62 257 ASN B C 1
ATOM 4362 O O . ASN B 1 257 ? -15.266 22.625 -8.242 1 52.62 257 ASN B O 1
ATOM 4366 N N . GLN B 1 258 ? -14.906 24.641 -7.18 1 57.34 258 GLN B N 1
ATOM 4367 C CA . GLN B 1 258 ? -13.516 24.219 -7.16 1 57.34 258 GLN B CA 1
ATOM 4368 C C . GLN B 1 258 ? -13.07 23.859 -5.75 1 57.34 258 GLN B C 1
ATOM 4370 O O . GLN B 1 258 ? -13.516 24.469 -4.773 1 57.34 258 GLN B O 1
ATOM 4375 N N . GLU B 1 259 ? -12.406 22.766 -5.523 1 64.12 259 GLU B N 1
ATOM 4376 C CA . GLU B 1 259 ? -11.766 22.219 -4.332 1 64.12 259 GLU B CA 1
ATOM 4377 C C . GLU B 1 259 ? -10.766 23.203 -3.744 1 64.12 259 GLU B C 1
ATOM 4379 O O . GLU B 1 259 ? -10.391 23.109 -2.574 1 64.12 259 GLU B O 1
ATOM 4384 N N . ASP B 1 260 ? -10.609 24.297 -4.516 1 74.06 260 ASP B N 1
ATOM 4385 C CA . ASP B 1 260 ? -9.656 25.312 -4.059 1 74.06 260 ASP B CA 1
ATOM 4386 C C . ASP B 1 260 ? -10.328 26.328 -3.154 1 74.06 260 ASP B C 1
ATOM 4388 O O . ASP B 1 260 ? -11.453 26.766 -3.426 1 74.06 260 ASP B O 1
ATOM 4392 N N . ARG B 1 261 ? -9.766 26.672 -1.972 1 80.5 261 ARG B N 1
ATOM 4393 C CA . ARG B 1 261 ? -10.281 27.641 -1.011 1 80.5 261 ARG B CA 1
ATOM 4394 C C . ARG B 1 261 ? -9.25 28.703 -0.701 1 80.5 261 ARG B C 1
ATOM 4396 O O . ARG B 1 261 ? -8.047 28.484 -0.835 1 80.5 261 ARG B O 1
ATOM 4403 N N . LEU B 1 262 ? -9.883 29.844 -0.517 1 86.94 262 LEU B N 1
ATOM 4404 C CA . LEU B 1 262 ? -9.047 30.906 0.033 1 86.94 262 LEU B CA 1
ATOM 4405 C C . LEU B 1 262 ? -9.031 30.844 1.558 1 86.94 262 LEU B C 1
ATOM 4407 O O . LEU B 1 262 ? -10.094 30.797 2.191 1 86.94 262 LEU B O 1
ATOM 4411 N N . ILE B 1 263 ? -7.844 30.797 2.088 1 90.19 263 ILE B N 1
ATOM 4412 C CA . ILE B 1 263 ? -7.707 30.703 3.537 1 90.19 263 ILE B CA 1
ATOM 4413 C C . ILE B 1 263 ? -6.992 31.938 4.074 1 90.19 263 ILE B C 1
ATOM 4415 O O . ILE B 1 263 ? -5.977 32.375 3.52 1 90.19 263 ILE B O 1
ATOM 4419 N N . GLU B 1 264 ? -7.594 32.531 5.051 1 92.56 264 GLU B N 1
ATOM 4420 C CA . GLU B 1 264 ? -6.953 33.656 5.742 1 92.56 264 GLU B CA 1
ATOM 4421 C C . GLU B 1 264 ? -6.598 33.281 7.18 1 92.56 264 GLU B C 1
ATOM 4423 O O . GLU B 1 264 ? -7.469 32.906 7.957 1 92.56 264 GLU B O 1
ATOM 4428 N N . ILE B 1 265 ? -5.309 33.406 7.473 1 93.69 265 ILE B N 1
ATOM 4429 C CA . ILE B 1 265 ? -4.863 33.219 8.852 1 93.69 265 ILE B CA 1
ATOM 4430 C C . ILE B 1 265 ? -4.82 34.562 9.57 1 93.69 265 ILE B C 1
ATOM 4432 O O . ILE B 1 265 ? -4.289 35.531 9.039 1 93.69 265 ILE B O 1
ATOM 4436 N N . GLN B 1 266 ? -5.375 34.625 10.766 1 94.75 266 GLN B N 1
ATOM 4437 C CA . GLN B 1 266 ? -5.426 35.844 11.547 1 94.75 266 GLN B CA 1
ATOM 4438 C C . GLN B 1 266 ? -4.852 35.625 12.945 1 94.75 266 GLN B C 1
ATOM 4440 O O . GLN B 1 266 ? -5.289 34.719 13.672 1 94.75 266 GLN B O 1
ATOM 4445 N N . ILE B 1 267 ? -3.951 36.469 13.273 1 94.69 267 ILE B N 1
ATOM 4446 C CA . ILE B 1 267 ? -3.35 36.406 14.602 1 94.69 267 ILE B CA 1
ATOM 4447 C C . ILE B 1 267 ? -3.396 37.812 15.234 1 94.69 267 ILE B C 1
ATOM 4449 O O . ILE B 1 267 ? -2.801 38.75 14.719 1 94.69 267 ILE B O 1
ATOM 4453 N N . PRO B 1 268 ? -4.141 37.938 16.328 1 95.25 268 PRO B N 1
ATOM 4454 C CA . PRO B 1 268 ? -4.113 39.219 17.016 1 95.25 268 PRO B CA 1
ATOM 4455 C C . PRO B 1 268 ? -2.732 39.562 17.562 1 95.25 268 PRO B C 1
ATOM 4457 O O . PRO B 1 268 ? -2.096 38.719 18.219 1 95.25 268 PRO B O 1
ATOM 4460 N N . ILE B 1 269 ? -2.301 40.781 17.344 1 95.5 269 ILE B N 1
ATOM 4461 C CA . ILE B 1 269 ? -0.948 41.125 17.766 1 95.5 269 ILE B CA 1
ATOM 4462 C C . ILE B 1 269 ? -0.978 42.406 18.562 1 95.5 269 ILE B C 1
ATOM 4464 O O . ILE B 1 269 ? -1.921 43.219 18.453 1 95.5 269 ILE B O 1
ATOM 4468 N N . GLU B 1 270 ? 0.01 42.531 19.422 1 92.5 270 GLU B N 1
ATOM 4469 C CA . GLU B 1 270 ? 0.294 43.75 20.125 1 92.5 270 GLU B CA 1
ATOM 4470 C C . GLU B 1 270 ? 1.404 44.562 19.438 1 92.5 270 GLU B C 1
ATOM 4472 O O . GLU B 1 270 ? 2.463 44 19.141 1 92.5 270 GLU B O 1
ATOM 4477 N N . LEU B 1 271 ? 1.074 45.781 19.094 1 83.38 271 LEU B N 1
ATOM 4478 C CA . LEU B 1 271 ? 2.07 46.625 18.438 1 83.38 271 LEU B CA 1
ATOM 4479 C C . LEU B 1 271 ? 3.082 47.156 19.438 1 83.38 271 LEU B C 1
ATOM 4481 O O . LEU B 1 271 ? 2.75 47.375 20.609 1 83.38 271 LEU B O 1
#

Organism: NCBI:txid1637975

InterPro domains:
  IPR000551 MerR-type HTH domain [PF13411] (2-71)
  IPR000551 MerR-type HTH domain [PS50937] (1-71)
  IPR000551 MerR-type HTH domain [SM00422] (2-72)
  IPR009061 Putative DNA-binding domain superfamily [SSF46955] (2-104)
  IPR010499 Bacterial transcription activator, effector binding [SM00871] (120-270)
  IPR011256 Regulatory factor, effector binding domain superfamily [G3DSA:3.20.80.10] (121-270)
  IPR011256 Regulatory factor, effector binding domain superfamily [SSF55136] (121-270)
  IPR029442 GyrI-like small molecule binding domain [PF06445] (121-269)
  IPR047057 MerR transcriptional regulator [PTHR30204] (1-131)

Solvent-accessible surface area (backbone atoms only — not comparable to full-atom values): 29658 Å² total; per-residue (Å²): 93,28,47,49,53,58,43,18,63,56,61,72,42,34,57,44,54,49,51,49,30,34,72,71,62,62,51,63,60,76,41,62,40,84,90,78,60,49,43,24,33,46,45,71,52,43,57,54,50,45,50,51,50,39,39,47,73,73,64,47,50,72,72,56,44,46,56,49,69,70,64,66,72,48,70,66,56,51,50,51,53,47,51,52,50,51,49,51,51,50,50,52,49,51,53,54,51,51,49,52,53,51,44,52,52,42,50,53,52,58,67,44,57,85,54,79,80,67,76,74,69,73,43,75,39,68,42,73,60,45,41,27,46,27,36,77,46,73,41,58,81,85,43,50,69,55,51,52,50,51,49,48,57,69,38,48,82,70,32,75,82,37,47,38,89,43,47,35,38,36,48,45,69,56,88,56,71,90,44,57,39,30,38,35,42,30,27,39,45,63,81,85,80,90,78,72,60,88,75,47,40,79,43,78,42,73,58,38,71,42,24,42,30,38,73,43,42,62,81,40,84,54,48,76,41,45,47,46,53,49,40,38,51,37,43,74,72,69,35,37,71,43,85,89,53,62,39,35,38,37,41,36,84,70,47,98,86,48,96,47,32,34,36,35,42,36,38,42,42,42,128,92,29,47,49,54,57,41,18,62,57,62,70,40,33,55,44,55,49,50,47,30,33,73,73,62,63,49,63,61,75,41,61,42,84,89,78,60,48,43,24,33,47,43,70,51,44,57,52,51,48,49,51,51,38,40,46,73,73,63,48,50,71,71,56,42,45,54,47,72,68,64,67,71,48,70,66,56,49,50,51,53,47,52,52,49,51,51,52,51,50,51,50,48,51,53,54,50,51,49,52,53,51,42,51,52,41,50,53,49,58,68,44,57,84,54,79,77,69,75,73,68,72,44,74,39,67,42,72,59,46,40,26,45,27,35,77,47,75,42,56,80,85,43,49,68,53,52,51,50,50,51,49,58,71,39,49,84,71,32,74,82,36,46,38,89,44,47,37,38,36,48,46,68,56,88,55,72,89,44,57,38,30,38,34,41,31,27,38,45,62,81,87,79,89,79,71,60,88,76,48,41,81,44,79,43,72,58,37,71,42,24,42,29,39,72,43,42,60,81,39,84,54,46,77,40,44,46,46,52,49,41,39,50,38,43,75,73,68,35,37,71,44,84,90,55,63,39,36,38,38,41,36,85,67,47,99,84,47,97,48,32,35,36,35,41,35,38,42,41,41,128

Radius of gyration: 34.37 Å; Cα contacts (8 Å, |Δi|>4): 885; chains: 2; bounding box: 66×97×70 Å

Secondary structure (DSSP, 8-state):
-EEHHHHHHHHT--HHHHHHHHHTTSS--SEE-TTT--EEE-THHHHHHHHHHHHHHTT--HHHHHHHHHTT--HHHHHHHHHHHHHHHHHHHHHHHHHHHHHHHHHHHHHTTT-S-----EEEEEE--EEEEEEEEEE-GGGHHHHHHHHHHHHGGGSTTTEEEEEEEEEE--SSTT-SEEEEEEEEE-S------TT-EEEEEPPEEEEEEEEEETTSGGGGTHHHHHHHHHHHTT-EE-SSS--EEEEEE--TT-S-EEEEEEEEEE-/-EEHHHHHHHHT--HHHHHHHHHTTSS--SEE-TTT--EEE-THHHHHHHHHHHHHHTT--HHHHHHHHHTT--HHHHHHHHHHHHHHHHHHHHHHHHHHHHHHHHHHHHHTTT-S-----EEEEEE--EEEEEEEEEE-GGGHHHHHHHHHHHHGGGSTTTEEEEEEEEEE--SSTT-SEEEEEEEEE-S------TT-EEEEEPPEEEEEEEEEETTSGGGGTHHHHHHHHHHHTT-EE-SSS--EEEEEE--TT-S-EEEEEEEEEE-

pLDDT: mean 84.81, std 10.07, range [51.34, 96.75]

Foldseek 3Di:
DDWLVVVCVVLVNDSVVQVVCCVVVNQNAPDADPVPRIGHHDPVCSVVSVQVVLVVVLPDDSVVNSVVSVVCQDPVNSVVSVVVSVVVVVVVVVVVVVVVVVVVLVVVVVVCVVPPPLVWDKDWAKDAKFKWKKFKDFDEPVCVVVRVVVVCVQCDPVDPPFFDDDKKKFWDDDPDPPTHTIIIITTTTDDDDDDGDPRIDMDIGHIAGTKTKTKDKCPDSCVSCRVVSSVVVCVVVPKAFDPPGTKMKIWAPPDPPDPMIMIMTITGIDD/DDWLVVVCVVLVNDSVVQVVCCVVVNQNAPDADPVPRIGHHDPVCSVVSVQVVLVVVLPDDSVVNSVVSPVCQDPVNSVVSVVVSVVVVVVVVVVVVVVVVVVVLVVVVVVCVVPPPLVWDKDWAKDAKFKWKKFKDFDEPVCVVVRVVVVCVQCDPVDPVFFDDDKKKFWDDDPDPPTHTIIIITTTTDDDDDDGDPRIDMDIDHIAGTKTKTKDKCPDSCVSCRVVSSVCVCVVVPKAFDDVGTKMKIWADPDPPDPMIMIMTITGIDD

Nearest PDB structures (foldseek):
  3q1m-assembly1_A  TM=4.500E-01  e=6.115E-15  Bacillus subtilis
  3d6y-assembly1_A  TM=4.539E-01  e=1.439E-14  Bacillus subtilis
  3d71-assembly1_A-2  TM=4.423E-01  e=4.016E-14  Bacillus subtilis
  1exi-assembly1_A  TM=4.486E-01  e=3.508E-13  Bacillus subtilis
  3d70-assembly1_A-2  TM=4.278E-01  e=9.448E-14  synthetic construct

Sequence (542 aa):
MFKIGDFSMLSKVPVKTLRYYDQIELLKPQKTDRDTGYRYYSAEQLLEVNRIFLYKELGFTLKQIAQLLHEEISLEQIQGMFKLKESEIQQLLEKEQEKLVRIKERMQLIGREGSAEREQEVIIKTVESERLISFHSYGSVEEIPFLFQTLNHLLGKYSRDLITEPQIVLWRESAEKESDFEFEVGYSVKGEIASLPKELYIRSLPAETTMATLLFRSKSTFAQTACIDLATWIEKNGYRVKEDQPGREIYLPLSENQEDRLIEIQIPIELMFKIGDFSMLSKVPVKTLRYYDQIELLKPQKTDRDTGYRYYSAEQLLEVNRIFLYKELGFTLKQIAQLLHEEISLEQIQGMFKLKESEIQQLLEKEQEKLVRIKERMQLIGREGSAEREQEVIIKTVESERLISFHSYGSVEEIPFLFQTLNHLLGKYSRDLITEPQIVLWRESAEKESDFEFEVGYSVKGEIASLPKELYIRSLPAETTMATLLFRSKSTFAQTACIDLATWIEKNGYRVKEDQPGREIYLPLSENQEDRLIEIQIPIEL